Protein AF-A0A8T6RDM8-F1 (afdb_monomer)

pLDDT: mean 75.56, std 16.23, range [29.14, 95.81]

Sequence (469 aa):
MNHKFIIVLFGEKSKVLRDILILKASLVIYWKQNINSTEWEILAPNIELIAKYLEQGMEDQIYQGEYEDFKFSYLFQKELKLAFIFINDINDDNSLIDQLIKYAKQEFLRNYSADLIENVKNVKIFETFDPVTVMIHNYYRPKIVLAGYNEVGKTTIAHLISSDASNPVQEPSVKAEIYPLTIKNLEFDLWDFIGEEKLLFLWPKFLKDSDAVLIVTDSNPKIVEKSKFFIDLIIKDIPKAKFGIIANKQDLSDSVKLEELEKLFDLTNLYDMVAIDPKNREKMIWIIMDILKISGEFSPRVQLMLERANAMKNAEQAELEGNLERAISNFEIISDYSRKLGDHEISQNYLSRIADLKRKLENIKKETQAIPKTPRIMTEGKPKTAQPSPPVTVQDENLSEIDLLRKNIDKWKERMEAIEKELKHLEYKYMGKMINEKVYQEEKQNLTKERSDLENKLYDARFKMIKLI

Secondary structure (DSSP, 8-state):
--S-------------EEEEEEEETTEEEEEEE-TTPPPHHHHHHHHHHHHHHHHTT--SSEEEEEETTEEEEEEEETTTTEEEEEEEETTS-HHHHHHHHHHHHHHHHHHHTTTTTS--S-GGGGGGGHHHHHHHHHHH--EEEEE--TTSSHHHHHHHHS-TT-PPEEETTTTEEEEEEEETTEEEEEEEE---GGGGGGHHHHHTT-SEEEEEEESSHHHHHHHHHHHHHHHHH-TTSEEEEEEE-TTSTTPPPHHHHHHHHT-SSEEEE-TT-GGGHHHHHHHHHHHTT--SPPPHHHHHHHHHHHHHHHHHHHHHTT-HHHHHHHHHHHHHHHHHTT-HHHHHHHHHHHHHHHHHHHHHHHHHH------------PPPP-PPPPP----THHHHHHHHHHHHHHHHHHHHHHHHHHHHHHHHHHHHHHTSHHHHHHHHHHHHHHHHHHHHHHHHHHHHHHHH-

Mean predicted aligned error: 16.7 Å

Nearest PDB structures (foldseek):
  7rll-assembly1_A  TM=7.045E-01  e=5.613E-09  Candida albicans SC5314
  4v0l-assembly1_A  TM=8.119E-01  e=1.276E-06  Chlamydomonas reinhardtii
  8jca-assembly1_A  TM=7.494E-01  e=7.149E-07  Homo sapiens
  1zd9-assembly1_A  TM=7.097E-01  e=2.278E-06  Homo sapiens
  6gqw-assembly6_F  TM=6.852E-01  e=3.473E-06  Homo sapiens

Foldseek 3Di:
DPPDDPPDDPDFFFQDFQKKFKDQLLDTLDIDGDFPHDDVVQVVLLSNLLSVVLVVQDDQDWFWDDDDQKIWIWGADRPLSMIIITIGGPRHDPVLVRVLSVVLVVVCCVVCVVCSVDPNPDSVVCVVSVVSVQVSQQVRAAEEEEAFAPPLCSVLLLVLFADPPDDWDADPVQGWTWGWGDQPSHIHTYIYGDDHPVVVVCVLVVCRNHQEYEQRFALALVRLQVSVVVVVSCCPRPVNHFYAYEHEDPVDPNGDDPVCSCVVRVDDRYDYYHSNDSLCNLVSSVSVCVRRVPDDDRDPLNVLVVLLVVLVVQLVVCVVVVNLVSNLVSLQSNLVSCVVNVNNVSNVVSVVVSVVSVVVVVVVVVVVVPDDDDDDDDDDDDDDDDDDDDDDDDDPPVVVVVVVLVVVLVVLVVVLVVLVVVLSVLVSVQSSQSSPVVSNVVCVVVSVVVNVVSVVVNVVSVVVSVVSD

Solvent-accessible surface area (backbone atoms only — not comparable to full-atom values): 26225 Å² total; per-residue (Å²): 141,90,89,84,82,83,84,84,78,97,67,100,52,35,45,48,66,15,33,42,38,34,28,46,46,83,42,77,48,42,76,48,75,40,56,71,43,76,58,63,84,70,45,50,66,54,52,58,52,51,21,55,44,43,74,72,59,49,66,75,47,80,41,58,37,75,56,96,73,31,22,40,38,36,39,40,38,53,92,66,26,32,37,40,36,40,32,30,42,65,64,37,59,63,72,58,50,56,51,51,56,53,48,52,49,50,56,49,46,74,76,39,48,77,63,49,74,53,82,77,88,62,51,69,70,51,60,76,48,46,68,59,54,41,52,55,48,42,71,48,35,44,34,35,34,46,41,63,66,80,90,28,45,55,67,47,42,49,63,49,54,33,41,94,89,60,78,64,45,79,39,79,92,76,34,28,38,35,31,52,29,66,60,93,81,42,39,30,36,35,36,36,72,60,71,62,82,88,51,61,85,47,46,66,70,70,51,53,58,35,54,29,37,40,37,31,23,36,25,39,69,74,47,43,61,59,49,48,58,58,54,56,47,37,61,71,76,39,65,84,34,33,61,35,35,35,35,16,50,62,82,44,91,77,37,58,54,64,77,56,50,33,67,76,67,74,53,77,60,74,41,84,33,46,53,88,44,74,82,42,30,60,56,52,53,47,52,51,34,62,51,44,60,55,84,70,87,64,56,74,66,53,45,41,53,48,56,24,52,53,24,49,57,51,19,54,52,20,54,75,71,65,36,60,69,57,20,41,57,21,38,52,50,32,19,55,35,27,45,76,74,68,38,53,68,62,15,51,55,35,50,53,51,42,54,55,51,51,52,52,51,50,51,50,55,51,56,72,68,64,67,81,88,80,88,88,85,89,83,90,78,91,80,82,92,77,83,85,79,80,84,83,78,80,66,76,70,60,57,58,54,53,52,52,42,50,52,51,42,52,54,35,49,55,51,42,54,50,48,52,50,49,49,52,51,49,47,52,55,52,56,68,27,26,76,38,62,73,59,25,70,77,41,45,69,60,52,54,50,55,48,51,58,48,53,53,52,43,50,54,41,50,54,55,37,62,74,64,106

Structure (mmCIF, N/CA/C/O backbone):
data_AF-A0A8T6RDM8-F1
#
_entry.id   AF-A0A8T6RDM8-F1
#
loop_
_atom_site.group_PDB
_atom_site.id
_atom_site.type_symbol
_atom_site.label_atom_id
_atom_site.label_alt_id
_atom_site.label_comp_id
_atom_site.label_asym_id
_atom_site.label_entity_id
_atom_site.label_seq_id
_atom_site.pdbx_PDB_ins_code
_atom_site.Cartn_x
_atom_site.Cartn_y
_atom_site.Cartn_z
_atom_site.occupancy
_atom_site.B_iso_or_equiv
_atom_site.auth_seq_id
_atom_site.auth_comp_id
_atom_site.auth_asym_id
_atom_site.auth_atom_id
_atom_site.pdbx_PDB_model_num
ATOM 1 N N . MET A 1 1 ? 16.236 13.837 28.230 1.00 31.12 1 MET A N 1
ATOM 2 C CA . MET A 1 1 ? 16.421 12.371 28.191 1.00 31.12 1 MET A CA 1
ATOM 3 C C . MET A 1 1 ? 15.055 11.753 27.933 1.00 31.12 1 MET A C 1
ATOM 5 O O . MET A 1 1 ? 14.240 11.859 28.832 1.00 31.12 1 MET A O 1
ATOM 9 N N . ASN A 1 2 ? 14.776 11.291 26.703 1.00 29.28 2 ASN A N 1
ATOM 10 C CA . ASN A 1 2 ? 13.728 10.309 26.316 1.00 29.28 2 ASN A CA 1
ATOM 11 C C . ASN A 1 2 ? 13.492 10.293 24.784 1.00 29.28 2 ASN A C 1
ATOM 13 O O . ASN A 1 2 ? 12.366 10.342 24.314 1.00 29.28 2 ASN A O 1
ATOM 17 N N . HIS A 1 3 ? 14.568 10.210 23.992 1.00 29.22 3 HIS A N 1
ATOM 18 C CA . HIS A 1 3 ? 14.498 9.953 22.536 1.00 29.22 3 HIS A CA 1
ATOM 19 C C . HIS A 1 3 ? 15.440 8.813 22.106 1.00 29.22 3 HIS A C 1
ATOM 21 O O . HIS A 1 3 ? 15.895 8.754 20.972 1.00 29.22 3 HIS A O 1
ATOM 27 N N . LYS A 1 4 ? 15.794 7.920 23.037 1.00 29.42 4 LYS A N 1
ATOM 28 C CA . LYS A 1 4 ? 16.718 6.805 22.795 1.00 29.42 4 LYS A CA 1
ATOM 29 C C . LYS A 1 4 ? 16.284 5.570 23.570 1.00 29.42 4 LYS A C 1
ATOM 31 O O . LYS A 1 4 ? 16.987 5.154 24.471 1.00 29.42 4 LYS A O 1
ATOM 36 N N . PHE A 1 5 ? 15.126 5.017 23.249 1.00 29.75 5 PHE A N 1
ATOM 37 C CA . PHE A 1 5 ? 14.820 3.609 23.497 1.00 29.75 5 PHE A CA 1
ATOM 38 C C . PHE A 1 5 ? 13.821 3.180 22.421 1.00 29.75 5 PHE A C 1
ATOM 40 O O . PHE A 1 5 ? 12.959 3.970 22.049 1.00 29.75 5 PHE A O 1
ATOM 47 N N . ILE A 1 6 ? 13.967 1.945 21.938 1.00 33.69 6 ILE A N 1
ATOM 48 C CA . ILE A 1 6 ? 13.284 1.335 20.782 1.00 33.69 6 ILE A CA 1
ATOM 49 C C . ILE A 1 6 ? 14.000 1.593 19.440 1.00 33.69 6 ILE A C 1
ATOM 51 O O . ILE A 1 6 ? 13.421 1.934 18.419 1.00 33.69 6 ILE A O 1
ATOM 55 N N . ILE A 1 7 ? 15.312 1.359 19.440 1.00 35.72 7 ILE A N 1
ATOM 56 C CA . ILE A 1 7 ? 15.922 0.534 18.394 1.00 35.72 7 ILE A CA 1
ATOM 57 C C . ILE A 1 7 ? 16.278 -0.759 19.117 1.00 35.72 7 ILE A C 1
ATOM 59 O O . ILE A 1 7 ? 16.925 -0.685 20.159 1.00 35.72 7 ILE A O 1
ATOM 63 N N . VAL A 1 8 ? 15.802 -1.882 18.582 1.00 32.09 8 VAL A N 1
ATOM 64 C CA . VAL A 1 8 ? 16.029 -3.295 18.950 1.00 32.09 8 VAL A CA 1
ATOM 65 C C . VAL A 1 8 ? 14.668 -3.948 19.141 1.00 32.09 8 VAL A C 1
ATOM 67 O O . VAL A 1 8 ? 14.109 -3.911 20.226 1.00 32.09 8 VAL A O 1
ATOM 70 N N . LEU A 1 9 ? 14.139 -4.482 18.041 1.00 29.14 9 LEU A N 1
ATOM 71 C CA . LEU A 1 9 ? 13.573 -5.827 17.909 1.00 29.14 9 LEU A CA 1
ATOM 72 C C . LEU A 1 9 ? 13.342 -6.035 16.401 1.00 29.14 9 LEU A C 1
ATOM 74 O O . LEU A 1 9 ? 12.276 -5.747 15.864 1.00 29.14 9 LEU A O 1
ATOM 78 N N . PHE A 1 10 ? 14.390 -6.487 15.705 1.00 32.16 10 PHE A N 1
ATOM 79 C CA . PHE A 1 10 ? 14.242 -7.109 14.392 1.00 32.16 10 PHE A CA 1
ATOM 80 C C . PHE A 1 10 ? 13.581 -8.473 14.612 1.00 32.16 10 PHE A C 1
ATOM 82 O O .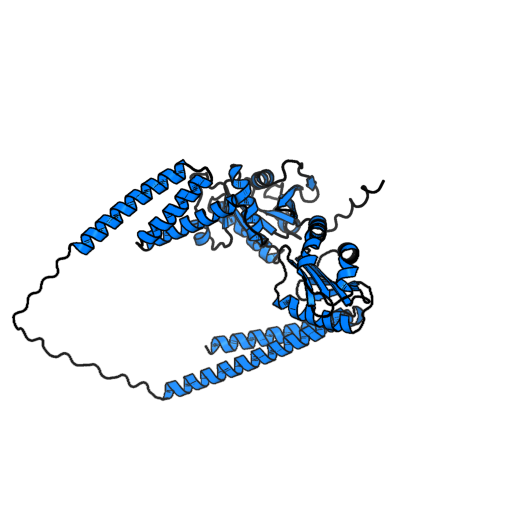 PHE A 1 10 ? 14.238 -9.453 14.957 1.00 32.16 10 PHE A O 1
ATOM 89 N N . GLY A 1 11 ? 12.256 -8.481 14.493 1.00 33.78 11 GLY A N 1
ATOM 90 C CA . GLY A 1 11 ? 11.408 -9.658 14.391 1.00 33.78 11 GLY A CA 1
ATOM 91 C C . GLY A 1 11 ? 10.557 -9.528 13.129 1.00 33.78 11 GLY A C 1
ATOM 92 O O . GLY A 1 11 ? 9.904 -8.511 12.923 1.00 33.78 11 GLY A O 1
ATOM 93 N N . GLU A 1 12 ? 10.641 -10.552 12.287 1.00 44.78 12 GLU A N 1
ATOM 94 C CA . GLU A 1 12 ? 10.078 -10.705 10.940 1.00 44.78 12 GLU A CA 1
ATOM 95 C C . GLU A 1 12 ? 8.539 -10.719 10.900 1.00 44.78 12 GLU A C 1
ATOM 97 O O . GLU A 1 12 ? 7.931 -11.796 10.945 1.00 44.78 12 GLU A O 1
ATOM 102 N N . LYS A 1 13 ? 7.897 -9.551 10.832 1.00 46.50 13 LYS A N 1
ATOM 103 C CA . LYS A 1 13 ? 6.449 -9.456 10.627 1.00 46.50 13 LYS A CA 1
ATOM 104 C C . LYS A 1 13 ? 6.106 -8.277 9.729 1.00 46.50 13 LYS A C 1
ATOM 106 O O . LYS A 1 13 ? 6.642 -7.186 9.934 1.00 46.50 13 LYS A O 1
ATOM 111 N N . SER A 1 14 ? 5.191 -8.517 8.787 1.00 50.22 14 SER A N 1
ATOM 112 C CA . SER A 1 14 ? 4.443 -7.485 8.066 1.00 50.22 14 SER A CA 1
ATOM 113 C C . SER A 1 14 ? 3.898 -6.448 9.050 1.00 50.22 14 SER A C 1
ATOM 115 O O . SER A 1 14 ? 3.662 -6.745 10.226 1.00 50.22 14 SER A O 1
ATOM 117 N N . LYS A 1 15 ? 3.829 -5.202 8.598 1.00 66.81 15 LYS A N 1
ATOM 118 C CA . LYS A 1 15 ? 3.535 -4.027 9.419 1.00 66.81 15 LYS A CA 1
ATOM 119 C C . LYS A 1 15 ? 2.612 -3.129 8.615 1.00 66.81 15 LYS A C 1
ATOM 121 O O . LYS A 1 15 ? 3.020 -2.074 8.140 1.00 66.81 15 LYS A O 1
ATOM 126 N N . VAL A 1 16 ? 1.377 -3.577 8.419 1.00 69.94 16 VAL A N 1
ATOM 127 C CA . VAL A 1 16 ? 0.440 -2.904 7.514 1.00 69.94 16 VAL A CA 1
ATOM 128 C C . VAL A 1 16 ? -0.768 -2.464 8.294 1.00 69.94 16 VAL A C 1
ATOM 130 O O . VAL A 1 16 ? -1.657 -3.252 8.591 1.00 69.94 16 VAL A O 1
ATOM 133 N N . LEU A 1 17 ? -0.835 -1.172 8.587 1.00 80.19 17 LEU A N 1
ATOM 134 C CA . LEU A 1 17 ? -2.077 -0.568 9.033 1.00 80.19 17 LEU A CA 1
ATOM 135 C C . LEU A 1 17 ? -2.920 -0.214 7.804 1.00 80.19 17 LEU A C 1
ATOM 137 O O . LEU A 1 17 ? -2.660 0.801 7.159 1.00 80.19 17 LEU A O 1
ATOM 141 N N . ARG A 1 18 ? -3.934 -1.029 7.507 1.00 80.69 18 ARG A N 1
ATOM 142 C CA . ARG A 1 18 ? -4.817 -0.874 6.339 1.00 80.69 18 ARG A CA 1
ATOM 143 C C . ARG A 1 18 ? -5.878 0.187 6.552 1.00 80.69 18 ARG A C 1
ATOM 145 O O . ARG A 1 18 ? -6.090 1.030 5.686 1.00 80.69 18 ARG A O 1
ATOM 152 N N . ASP A 1 19 ? -6.510 0.178 7.721 1.00 86.31 19 ASP A N 1
ATOM 153 C CA . ASP A 1 19 ? -7.577 1.118 8.046 1.00 86.31 19 ASP A CA 1
ATOM 154 C C . ASP A 1 19 ? -7.564 1.496 9.527 1.00 86.31 19 ASP A C 1
ATOM 156 O O . ASP A 1 19 ? -7.306 0.667 10.404 1.00 86.31 19 ASP A O 1
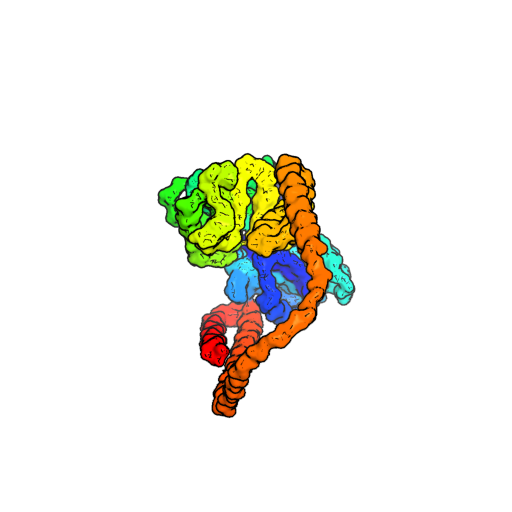ATOM 160 N N . ILE A 1 20 ? -7.908 2.756 9.796 1.00 90.81 20 ILE A N 1
ATOM 161 C CA . ILE A 1 20 ? -8.314 3.226 11.123 1.00 90.81 20 ILE A CA 1
ATOM 162 C C . ILE A 1 20 ? -9.759 3.697 11.024 1.00 90.81 20 ILE A C 1
ATOM 164 O O . ILE A 1 20 ? -10.060 4.612 10.254 1.00 90.81 20 ILE A O 1
ATOM 168 N N . LEU A 1 21 ? -10.640 3.130 11.845 1.00 90.94 21 LEU A N 1
ATOM 169 C CA . LEU A 1 21 ? -12.018 3.586 11.986 1.00 90.94 21 LEU A CA 1
ATOM 170 C C . LEU A 1 21 ? -12.305 4.010 13.421 1.00 90.94 21 LEU A C 1
ATOM 172 O O . LEU A 1 21 ? -11.797 3.427 14.381 1.00 90.94 21 LEU A O 1
ATOM 176 N N . ILE A 1 22 ? -13.162 5.016 13.565 1.00 91.81 22 ILE A N 1
ATOM 177 C CA . ILE A 1 22 ? -13.723 5.411 14.854 1.00 91.81 22 ILE A CA 1
ATOM 178 C C . ILE A 1 22 ? -15.236 5.433 14.713 1.00 91.81 22 ILE A C 1
ATOM 180 O O . ILE A 1 22 ? -15.793 6.140 13.868 1.00 91.81 22 ILE A O 1
ATOM 184 N N . LEU A 1 23 ? -15.897 4.643 15.551 1.00 87.62 23 LEU A N 1
ATOM 185 C CA . LEU A 1 23 ? -17.347 4.562 15.629 1.00 87.62 23 LEU A CA 1
ATOM 186 C C . LEU A 1 23 ? -17.825 5.293 16.874 1.00 87.62 23 LEU A C 1
ATOM 188 O O . LEU A 1 23 ? -17.208 5.186 17.932 1.00 87.62 23 LEU A O 1
ATOM 192 N N . LYS A 1 24 ? -18.975 5.956 16.761 1.00 85.81 24 LYS A N 1
ATOM 193 C CA . LYS A 1 24 ? -19.790 6.399 17.889 1.00 85.81 24 LYS A CA 1
ATOM 194 C C . LYS A 1 24 ? -21.150 5.718 17.805 1.00 85.81 24 LYS A C 1
ATOM 196 O O . LYS A 1 24 ? -21.930 6.007 16.899 1.00 85.81 24 LYS A O 1
ATOM 201 N N . ALA A 1 25 ? -21.438 4.834 18.758 1.00 79.38 25 ALA A N 1
ATOM 202 C CA . ALA A 1 25 ? -22.551 3.890 18.666 1.00 79.38 25 ALA A CA 1
ATOM 203 C C . ALA A 1 25 ? -22.508 3.118 17.328 1.00 79.38 25 ALA A C 1
ATOM 205 O O . ALA A 1 25 ? -21.578 2.349 17.112 1.00 79.38 25 ALA A O 1
ATOM 206 N N . SER A 1 26 ? -23.463 3.343 16.423 1.00 71.69 26 SER A N 1
ATOM 207 C CA . SER A 1 26 ? -23.520 2.722 15.091 1.00 71.69 26 SER A CA 1
ATOM 208 C C . SER A 1 26 ? -22.990 3.597 13.952 1.00 71.69 26 SER A C 1
ATOM 210 O O . SER A 1 26 ? -22.945 3.151 12.808 1.00 71.69 26 SER A O 1
ATOM 212 N N . LEU A 1 27 ? -22.588 4.838 14.237 1.00 76.88 27 LEU A N 1
ATOM 213 C CA . LEU A 1 27 ? -22.116 5.780 13.228 1.00 76.88 27 LEU A CA 1
ATOM 214 C C . LEU A 1 27 ? -20.593 5.718 13.103 1.00 76.88 27 LEU A C 1
ATOM 216 O O . LEU A 1 27 ? -19.887 5.955 14.083 1.00 76.88 27 LEU A O 1
ATOM 220 N N . VAL A 1 28 ? -20.082 5.490 11.892 1.00 82.31 28 VAL A N 1
ATOM 221 C CA . VAL A 1 28 ? -18.668 5.733 11.573 1.00 82.31 28 VAL A CA 1
ATOM 222 C C . VAL A 1 28 ? -18.456 7.244 11.517 1.00 82.31 28 VAL A C 1
ATOM 224 O O . VAL A 1 28 ? -18.981 7.919 10.633 1.00 82.31 28 VAL A O 1
ATOM 227 N N . ILE A 1 29 ? -17.728 7.784 12.492 1.00 83.31 29 ILE A N 1
ATOM 228 C CA . ILE A 1 29 ? -17.459 9.226 12.596 1.00 83.31 29 ILE A CA 1
ATOM 229 C C . ILE A 1 29 ? -16.109 9.609 11.993 1.00 83.31 29 ILE A C 1
ATOM 231 O O . ILE A 1 29 ? -15.894 10.773 11.674 1.00 83.31 29 ILE A O 1
ATOM 235 N N . TYR A 1 30 ? -15.215 8.638 11.818 1.00 86.50 30 TYR A N 1
ATOM 236 C CA . TYR A 1 30 ? -13.924 8.819 11.172 1.00 86.50 30 TYR A CA 1
ATOM 237 C C . TYR A 1 30 ? -13.492 7.514 10.501 1.00 86.50 30 TYR A C 1
ATOM 239 O O . TYR A 1 30 ? -13.629 6.443 11.097 1.00 86.50 30 TYR A O 1
ATOM 247 N N . TRP A 1 31 ? -12.955 7.608 9.285 1.00 85.25 31 TRP A N 1
ATOM 248 C CA . TRP A 1 31 ? -12.359 6.482 8.571 1.00 85.25 31 TRP A CA 1
ATOM 249 C C . TRP A 1 31 ? -11.166 6.964 7.751 1.00 85.25 31 TRP A C 1
ATOM 251 O O . TRP A 1 31 ? -11.316 7.759 6.823 1.00 85.25 31 TRP A O 1
ATOM 261 N N . LYS A 1 32 ? -9.981 6.466 8.103 1.00 85.62 32 LYS A N 1
ATOM 262 C CA . LYS A 1 32 ? -8.768 6.623 7.311 1.00 85.62 32 LYS A CA 1
ATOM 263 C C . LYS A 1 32 ? -8.463 5.324 6.586 1.00 85.62 32 LYS A C 1
ATOM 265 O O . LYS A 1 32 ? -8.114 4.336 7.230 1.00 85.62 32 LYS A O 1
ATOM 270 N N . GLN A 1 33 ? -8.574 5.368 5.265 1.00 77.75 33 GLN A N 1
ATOM 271 C CA . GLN A 1 33 ? -8.107 4.320 4.366 1.00 77.75 33 GLN A CA 1
ATOM 272 C C . GLN A 1 33 ? -6.620 4.538 4.077 1.00 77.75 33 GLN A C 1
ATOM 274 O O . GLN A 1 33 ? -6.228 5.615 3.618 1.00 77.75 33 GLN A O 1
ATOM 279 N N . ASN A 1 34 ? -5.796 3.534 4.362 1.00 74.75 34 ASN A N 1
ATOM 280 C CA . ASN A 1 34 ? -4.373 3.526 4.033 1.00 74.75 34 ASN A CA 1
ATOM 281 C C . ASN A 1 34 ? -4.107 2.559 2.867 1.00 74.75 34 ASN A C 1
ATOM 283 O O . ASN A 1 34 ? -4.998 2.203 2.093 1.00 74.75 34 ASN A O 1
ATOM 287 N N . ILE A 1 35 ? -2.848 2.159 2.710 1.00 66.69 35 ILE A N 1
ATOM 288 C CA . ILE A 1 35 ? -2.404 1.229 1.674 1.00 66.69 35 ILE A CA 1
ATOM 289 C C . ILE A 1 35 ? -3.135 -0.098 1.810 1.00 66.69 35 ILE A C 1
ATOM 291 O O . ILE A 1 35 ? -3.232 -0.657 2.901 1.00 66.69 35 ILE A O 1
ATOM 295 N N . ASN A 1 36 ? -3.614 -0.610 0.675 1.00 67.44 36 ASN A N 1
ATOM 296 C CA . ASN A 1 36 ? -4.390 -1.843 0.617 1.00 67.44 36 ASN A CA 1
ATOM 297 C C . ASN A 1 36 ? -5.596 -1.839 1.583 1.00 67.44 36 ASN A C 1
ATOM 299 O O . ASN A 1 36 ? -5.861 -2.856 2.232 1.00 67.44 36 ASN A O 1
ATOM 303 N N . SER A 1 37 ? -6.290 -0.697 1.681 1.00 68.19 37 SER A N 1
ATOM 304 C CA . SER A 1 37 ? -7.532 -0.547 2.448 1.00 68.19 37 SER A CA 1
ATOM 305 C C . SER A 1 37 ? -8.517 -1.678 2.157 1.00 68.19 37 SER A C 1
ATOM 307 O O . SER A 1 37 ? -8.591 -2.215 1.048 1.00 68.19 37 SER A O 1
ATOM 309 N N . THR A 1 38 ? -9.241 -2.051 3.199 1.00 68.75 38 THR A N 1
ATOM 310 C CA . THR A 1 38 ? -10.180 -3.163 3.208 1.00 68.75 38 THR A CA 1
ATOM 311 C C . THR A 1 38 ? -11.461 -2.779 2.465 1.00 68.75 38 THR A C 1
ATOM 313 O O . THR A 1 38 ? -12.002 -1.688 2.657 1.00 68.75 38 THR A O 1
ATOM 316 N N . GLU A 1 39 ? -11.972 -3.683 1.629 1.00 69.06 39 GLU A N 1
ATOM 317 C CA . GLU A 1 39 ? -13.230 -3.473 0.905 1.00 69.06 39 GLU A CA 1
ATOM 318 C C . GLU A 1 39 ? -14.421 -3.347 1.869 1.00 69.06 39 GLU A C 1
ATOM 320 O O . GLU A 1 39 ? -14.465 -3.977 2.932 1.00 69.06 39 GLU A O 1
ATOM 325 N N . TRP A 1 40 ? -15.407 -2.523 1.506 1.00 63.28 40 TRP A N 1
ATOM 326 C CA . TRP A 1 40 ? -16.538 -2.214 2.386 1.00 63.28 40 TRP A CA 1
ATOM 327 C C . TRP A 1 40 ? -17.369 -3.454 2.727 1.00 63.28 40 TRP A C 1
ATOM 329 O O . TRP A 1 40 ? -17.893 -3.571 3.830 1.00 63.28 40 TRP A O 1
ATOM 339 N N . GLU A 1 41 ? -17.452 -4.404 1.806 1.00 62.22 41 GLU A N 1
ATOM 340 C CA . GLU A 1 41 ? -18.140 -5.683 1.943 1.00 62.22 41 GLU A CA 1
ATOM 341 C C . GLU A 1 41 ? -17.584 -6.508 3.113 1.00 62.22 41 GLU A C 1
ATOM 343 O O . GLU A 1 41 ? -18.345 -7.160 3.826 1.00 62.22 41 GLU A O 1
ATOM 348 N N . ILE A 1 42 ? -16.274 -6.415 3.356 1.00 66.31 42 ILE A N 1
ATOM 349 C CA . ILE A 1 42 ? -15.584 -7.057 4.481 1.00 66.31 42 ILE A CA 1
ATOM 350 C C . ILE A 1 42 ? -15.794 -6.237 5.764 1.00 66.31 42 ILE A C 1
ATOM 352 O O . ILE A 1 42 ? -15.981 -6.790 6.851 1.00 66.31 42 ILE A O 1
ATOM 356 N N . LEU A 1 43 ? -15.801 -4.906 5.657 1.00 67.56 43 LEU A N 1
ATOM 357 C CA . LEU A 1 43 ? -15.927 -3.992 6.797 1.00 67.56 43 LEU A CA 1
ATOM 358 C C . LEU A 1 43 ? -17.335 -3.935 7.396 1.00 67.56 43 LEU A C 1
ATOM 360 O O . LEU A 1 43 ? -17.482 -3.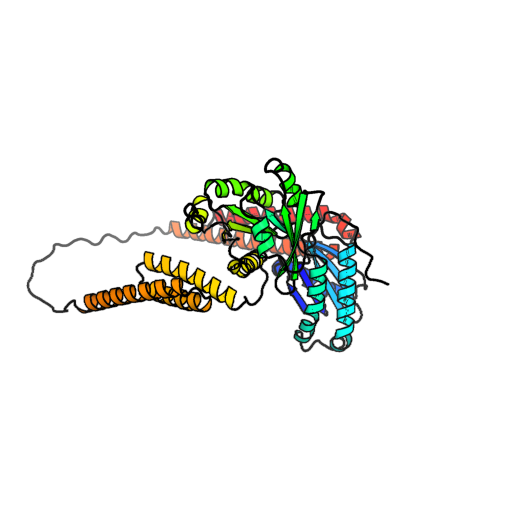923 8.619 1.00 67.56 43 LEU A O 1
ATOM 364 N N . ALA A 1 44 ? -18.372 -3.881 6.564 1.00 63.81 44 ALA A N 1
ATOM 365 C CA . ALA A 1 44 ? -19.735 -3.592 6.998 1.00 63.81 44 ALA A CA 1
ATOM 366 C C . ALA A 1 44 ? -20.269 -4.594 8.042 1.00 63.81 44 ALA A C 1
ATOM 368 O O . ALA A 1 44 ? -20.755 -4.141 9.084 1.00 63.81 44 ALA A O 1
ATOM 369 N N . PRO A 1 45 ? -20.119 -5.926 7.869 1.00 63.78 45 PRO A N 1
ATOM 370 C CA . PRO A 1 45 ? -20.575 -6.892 8.871 1.00 63.78 45 PRO A CA 1
ATOM 371 C C . PRO A 1 45 ? -19.839 -6.748 10.214 1.00 63.78 45 PRO A C 1
ATOM 373 O O . PRO A 1 45 ? -20.444 -6.886 11.280 1.00 63.78 45 PRO A O 1
ATOM 376 N N . ASN A 1 46 ? -18.538 -6.431 10.168 1.00 69.94 46 ASN A N 1
ATOM 377 C CA . ASN A 1 46 ? -17.702 -6.197 11.346 1.00 69.94 46 ASN A CA 1
ATOM 378 C C . ASN A 1 46 ? -18.172 -4.950 12.117 1.00 69.94 46 ASN A C 1
ATOM 380 O O . ASN A 1 46 ? -18.384 -5.008 13.328 1.00 69.94 46 ASN A O 1
ATOM 384 N N . ILE A 1 47 ? -18.387 -3.837 11.411 1.00 70.88 47 ILE A N 1
ATOM 385 C CA . ILE A 1 47 ? -18.852 -2.555 11.966 1.00 70.88 47 ILE A CA 1
ATOM 386 C C . ILE A 1 47 ? -20.223 -2.705 12.637 1.00 70.88 47 ILE A C 1
ATOM 388 O O . ILE A 1 47 ? -20.395 -2.267 13.777 1.00 70.88 47 ILE A O 1
ATOM 392 N N . GLU A 1 48 ? -21.186 -3.349 11.969 1.00 67.75 48 GLU A N 1
ATOM 393 C CA . GLU A 1 48 ? -22.532 -3.586 12.513 1.00 67.75 48 GLU A CA 1
ATOM 394 C C . GLU A 1 48 ? -22.488 -4.366 13.830 1.00 67.75 48 GLU A C 1
ATOM 396 O O . GLU A 1 48 ? -23.184 -4.039 14.797 1.00 67.75 48 GLU A O 1
ATOM 401 N N . LEU A 1 49 ? -21.646 -5.397 13.889 1.00 70.94 49 LEU A N 1
ATOM 402 C CA . LEU A 1 49 ? -21.499 -6.192 15.093 1.00 70.94 49 LEU A CA 1
ATOM 403 C C . LEU A 1 49 ? -20.872 -5.381 16.234 1.00 70.94 49 LEU A C 1
ATOM 405 O O . LEU A 1 49 ? -21.365 -5.422 17.361 1.00 70.94 49 LEU A O 1
ATOM 409 N N . ILE A 1 50 ? -19.804 -4.635 15.956 1.00 73.44 50 ILE A N 1
ATOM 410 C CA . ILE A 1 50 ? -19.110 -3.806 16.953 1.00 73.44 50 ILE A CA 1
ATOM 411 C C . ILE A 1 50 ? -20.054 -2.750 17.523 1.00 73.44 50 ILE A C 1
ATOM 413 O O . ILE A 1 50 ? -20.072 -2.540 18.737 1.00 73.44 50 ILE A O 1
ATOM 417 N N . ALA A 1 51 ? -20.892 -2.143 16.680 1.00 73.06 51 ALA A N 1
ATOM 418 C CA . ALA A 1 51 ? -21.938 -1.224 17.111 1.00 73.06 51 ALA A CA 1
ATOM 419 C C . ALA A 1 51 ? -22.903 -1.877 18.118 1.00 73.06 51 ALA A C 1
ATOM 421 O O . ALA A 1 51 ? -23.222 -1.288 19.151 1.00 73.06 51 ALA A O 1
ATOM 422 N N . LYS A 1 52 ? -23.304 -3.132 17.882 1.00 76.38 52 LYS A N 1
ATOM 423 C CA . LYS A 1 52 ? -24.152 -3.889 18.815 1.00 76.38 52 LYS A CA 1
ATOM 424 C C . LYS A 1 52 ? -23.458 -4.168 20.154 1.00 76.38 52 LYS A C 1
ATOM 426 O O . LYS A 1 52 ? -24.115 -4.160 21.195 1.00 76.38 52 LYS A O 1
ATOM 431 N N . TYR A 1 53 ? -22.151 -4.427 20.159 1.00 77.06 53 TYR A N 1
ATOM 432 C CA . TYR A 1 53 ? -21.391 -4.603 21.403 1.00 77.06 53 TYR A CA 1
ATOM 433 C C . TYR A 1 53 ? -21.183 -3.282 22.148 1.00 77.06 53 TYR A C 1
ATOM 435 O O . TYR A 1 53 ? -21.318 -3.243 23.369 1.00 77.06 53 TYR A O 1
ATOM 443 N N . LEU A 1 54 ? -20.952 -2.179 21.434 1.00 77.88 54 LEU A N 1
ATOM 444 C CA . LEU A 1 54 ? -20.913 -0.836 22.016 1.00 77.88 54 LEU A CA 1
ATOM 445 C C . LEU A 1 54 ? -22.176 -0.515 22.821 1.00 77.88 54 LEU A C 1
ATOM 447 O O . LEU A 1 54 ? -22.089 0.035 23.921 1.00 77.88 54 LEU A O 1
ATOM 451 N N . GLU A 1 55 ? -23.347 -0.894 22.307 1.00 75.69 55 GLU A N 1
ATOM 452 C CA . GLU A 1 55 ? -24.626 -0.721 23.005 1.00 75.69 55 GLU A CA 1
ATOM 453 C C . GLU A 1 55 ? -24.730 -1.540 24.300 1.00 75.69 55 GLU A C 1
ATOM 455 O O . GLU A 1 55 ? -25.407 -1.116 25.236 1.00 75.69 55 GLU A O 1
ATOM 460 N N . GLN A 1 56 ? -24.023 -2.669 24.389 1.00 78.56 56 GLN A N 1
ATOM 461 C CA . GLN A 1 56 ? -24.003 -3.546 25.566 1.00 78.56 56 GLN A CA 1
ATOM 462 C C . GLN A 1 56 ? -23.038 -3.068 26.666 1.00 78.56 56 GLN A C 1
ATOM 464 O O . GLN A 1 56 ? -23.012 -3.647 27.751 1.00 78.56 56 GLN A O 1
ATOM 469 N N . GLY A 1 57 ? -22.278 -1.989 26.437 1.00 74.56 57 GLY A N 1
ATOM 470 C CA . GLY A 1 57 ? -21.456 -1.352 27.470 1.00 74.56 57 GLY A CA 1
ATOM 471 C C . GLY A 1 57 ? -20.151 -2.086 27.785 1.00 74.56 57 GLY A C 1
ATOM 472 O O . GLY A 1 57 ? -19.784 -2.184 28.964 1.00 74.56 57 GLY A O 1
ATOM 473 N N . MET A 1 58 ? -19.481 -2.570 26.733 1.00 77.75 58 MET A N 1
ATOM 474 C CA . MET A 1 58 ? -18.174 -3.241 26.765 1.00 77.75 58 MET A CA 1
ATOM 475 C C . MET A 1 58 ? -17.129 -2.492 27.596 1.00 77.75 58 MET A C 1
ATOM 477 O O . MET A 1 58 ? -17.128 -1.261 27.674 1.00 77.75 58 MET A O 1
ATOM 481 N N . GLU A 1 59 ? -16.228 -3.258 28.209 1.00 81.94 59 GLU A N 1
ATOM 482 C CA . GLU A 1 59 ? -15.123 -2.715 28.997 1.00 81.94 59 GLU A CA 1
ATOM 483 C C . GLU A 1 59 ? -14.085 -2.009 28.123 1.00 81.94 59 GLU A C 1
ATOM 485 O O . GLU A 1 59 ? -13.876 -2.369 26.962 1.00 81.94 59 GLU A O 1
ATOM 490 N N . ASP A 1 60 ? -13.416 -1.022 28.719 1.00 87.25 60 ASP A N 1
ATOM 491 C CA . ASP A 1 60 ? -12.322 -0.256 28.124 1.00 87.25 60 ASP A CA 1
ATOM 492 C C . ASP A 1 60 ? -11.031 -1.090 28.076 1.00 87.25 60 ASP A C 1
ATOM 494 O O . ASP A 1 60 ? -10.073 -0.876 28.819 1.00 87.25 60 ASP A O 1
ATOM 498 N N . GLN A 1 61 ? -11.051 -2.108 27.222 1.00 85.69 61 GLN A N 1
ATOM 499 C CA . GLN A 1 61 ? -9.921 -2.977 26.939 1.00 85.69 61 GLN A CA 1
ATOM 500 C C . GLN A 1 61 ? -9.819 -3.248 25.441 1.00 85.69 61 GLN A C 1
ATOM 502 O O . GLN A 1 61 ? -10.725 -2.919 24.666 1.00 85.69 61 GLN A O 1
ATOM 507 N N . ILE A 1 62 ? -8.682 -3.817 25.044 1.00 88.19 62 ILE A N 1
ATOM 508 C CA . ILE A 1 62 ? -8.434 -4.191 23.658 1.00 88.19 62 ILE A CA 1
ATOM 509 C C . ILE A 1 62 ? -8.977 -5.595 23.424 1.00 88.19 62 ILE A C 1
ATOM 511 O O . ILE A 1 62 ? -8.692 -6.508 24.192 1.00 88.19 62 ILE A O 1
ATOM 515 N N . TYR A 1 63 ? -9.729 -5.750 22.343 1.00 86.38 63 TYR A N 1
ATOM 516 C CA . TYR A 1 63 ? -10.208 -7.028 21.836 1.00 86.38 63 TYR A CA 1
ATOM 517 C C . TYR A 1 63 ? -9.629 -7.233 20.445 1.00 86.38 63 TYR A C 1
ATOM 519 O O . TYR A 1 63 ? -9.486 -6.269 19.693 1.00 86.38 63 TYR A O 1
ATOM 527 N N . GLN A 1 64 ? -9.310 -8.472 20.092 1.00 85.50 64 GLN A N 1
ATOM 528 C CA . GLN A 1 64 ? -8.728 -8.792 18.795 1.00 85.50 64 GLN A CA 1
ATOM 529 C C . GLN A 1 64 ? -9.472 -9.955 18.150 1.00 85.50 64 GLN A C 1
ATOM 531 O O . GLN A 1 64 ? -9.907 -10.886 18.826 1.00 85.50 64 GLN A O 1
ATOM 536 N N . GLY A 1 65 ? -9.612 -9.890 16.832 1.00 76.94 65 GLY A N 1
ATOM 537 C CA . GLY A 1 65 ? -10.224 -10.927 16.020 1.00 76.94 65 GLY A CA 1
ATOM 538 C C . GLY A 1 65 ? -9.533 -11.041 14.668 1.00 76.94 65 GLY A C 1
ATOM 539 O O . GLY A 1 65 ? -8.949 -10.084 14.173 1.00 76.94 65 GLY A O 1
ATOM 540 N N . GLU A 1 66 ? -9.599 -12.218 14.063 1.00 80.31 66 GLU A N 1
ATOM 541 C CA . GLU A 1 66 ? -9.121 -12.478 12.708 1.00 80.31 66 GLU A CA 1
ATOM 542 C C . GLU A 1 66 ? -10.310 -12.792 11.803 1.00 80.31 66 GLU A C 1
ATOM 544 O O . GLU A 1 66 ? -11.048 -13.747 12.057 1.00 80.31 66 GLU A O 1
ATOM 549 N N . TYR A 1 67 ? -10.495 -12.013 10.743 1.00 69.25 67 TYR A N 1
ATOM 550 C CA . TYR A 1 67 ? -11.507 -12.282 9.731 1.00 69.25 67 TYR A CA 1
ATOM 551 C C . TYR A 1 67 ? -10.840 -12.359 8.366 1.00 69.25 67 TYR A C 1
ATOM 553 O O . TYR A 1 67 ? -10.168 -11.417 7.946 1.00 69.25 67 TYR A O 1
ATOM 561 N N . GLU A 1 68 ? -11.028 -13.498 7.698 1.00 72.12 68 GLU A N 1
ATOM 562 C CA . GLU A 1 68 ? -10.293 -13.860 6.486 1.00 72.12 68 GLU A CA 1
ATOM 563 C C . GLU A 1 68 ? -8.785 -13.730 6.702 1.00 72.12 68 GLU A C 1
ATOM 565 O O . GLU A 1 68 ? -8.185 -14.499 7.450 1.00 72.12 68 GLU A O 1
ATOM 570 N N . ASP A 1 69 ? -8.196 -12.731 6.064 1.00 70.38 69 ASP A N 1
ATOM 571 C CA . ASP A 1 69 ? -6.773 -12.479 6.007 1.00 70.38 69 ASP A CA 1
ATOM 572 C C . ASP A 1 69 ? -6.339 -11.274 6.849 1.00 70.38 69 ASP A C 1
ATOM 574 O O . ASP A 1 69 ? -5.154 -10.914 6.840 1.00 70.38 69 ASP A O 1
ATOM 578 N N . PHE A 1 70 ? -7.288 -10.690 7.583 1.00 77.75 70 PHE A N 1
ATOM 579 C CA . PHE A 1 70 ? -7.142 -9.453 8.334 1.00 77.75 70 PHE A CA 1
ATOM 580 C C . PHE A 1 70 ? -7.242 -9.690 9.834 1.00 77.75 70 PHE A C 1
ATOM 582 O O . PHE A 1 70 ? -8.039 -10.495 10.321 1.00 77.75 70 PHE A O 1
ATOM 589 N N . LYS A 1 71 ? -6.461 -8.912 10.573 1.00 84.69 71 LYS A N 1
ATOM 590 C CA . LYS A 1 71 ? -6.560 -8.765 12.017 1.00 84.69 71 LYS A CA 1
ATOM 591 C C . LYS A 1 71 ? -7.289 -7.474 12.332 1.00 84.69 71 LYS A C 1
ATOM 593 O O . LYS A 1 71 ? -6.872 -6.399 11.915 1.00 84.69 71 LYS A O 1
ATOM 598 N N . PHE A 1 72 ? -8.346 -7.592 13.109 1.00 86.88 72 PHE A N 1
ATOM 599 C CA . PHE A 1 72 ? -9.085 -6.472 13.644 1.00 86.88 72 PHE A CA 1
ATOM 600 C C . PHE A 1 72 ? -8.753 -6.305 15.121 1.00 86.88 72 PHE A C 1
ATOM 602 O O . PHE A 1 72 ? -8.873 -7.251 15.900 1.00 86.88 72 PHE A O 1
ATOM 609 N N . SER A 1 73 ? -8.389 -5.087 15.504 1.00 90.00 73 SER A N 1
ATOM 610 C CA . SER A 1 73 ? -8.132 -4.702 16.888 1.00 90.00 73 SER A CA 1
ATOM 611 C C . SER A 1 73 ? -9.093 -3.598 17.293 1.00 90.00 73 SER A C 1
ATOM 613 O O . SER A 1 73 ? -9.187 -2.567 16.629 1.00 90.00 73 SER A O 1
ATOM 615 N N . TYR A 1 74 ? -9.803 -3.811 18.394 1.00 89.88 74 TYR A N 1
ATOM 616 C CA . TYR A 1 74 ? -10.869 -2.942 18.870 1.00 89.88 74 TYR A CA 1
ATOM 617 C C . TYR A 1 74 ? -10.529 -2.411 20.253 1.00 89.88 74 TYR A C 1
ATOM 619 O O . TYR A 1 74 ? -10.242 -3.195 21.152 1.00 89.88 74 TYR A O 1
ATOM 627 N N . LEU A 1 75 ? -10.622 -1.100 20.453 1.00 92.94 75 LEU A N 1
ATOM 628 C CA . LEU A 1 75 ? -10.523 -0.478 21.771 1.00 92.94 75 LEU A CA 1
ATOM 629 C C . LEU A 1 75 ? -11.774 0.351 22.035 1.00 92.94 75 LEU A C 1
ATOM 631 O O . LEU A 1 75 ? -12.040 1.342 21.352 1.00 92.94 75 LEU A O 1
ATOM 635 N N . PHE A 1 76 ? -12.539 -0.054 23.041 1.00 90.88 76 PHE A N 1
ATOM 636 C CA . PHE A 1 76 ? -13.783 0.614 23.399 1.00 90.88 76 PHE A CA 1
ATOM 637 C C . PHE A 1 76 ? -13.539 1.780 24.362 1.00 90.88 76 PHE A C 1
ATOM 639 O O . PHE A 1 76 ? -12.575 1.814 25.123 1.00 90.88 76 PHE A O 1
ATOM 646 N N . GLN A 1 77 ? -14.425 2.767 24.341 1.00 90.81 77 GLN A N 1
ATOM 647 C CA . GLN A 1 77 ? -14.543 3.778 25.380 1.00 90.81 77 GLN A CA 1
ATOM 648 C C . GLN A 1 77 ? -16.015 3.894 25.755 1.00 90.81 77 GLN A C 1
ATOM 650 O O . GLN A 1 77 ? -16.863 4.298 24.954 1.00 90.81 77 GLN A O 1
ATOM 655 N N . LYS A 1 78 ? -16.317 3.451 26.972 1.00 86.31 78 LYS A N 1
ATOM 656 C CA . LYS A 1 78 ? -17.678 3.152 27.403 1.00 86.31 78 LYS A CA 1
ATOM 657 C C . LYS A 1 78 ? -18.525 4.409 27.570 1.00 86.31 78 LYS A C 1
ATOM 659 O O . LYS A 1 78 ? -19.671 4.431 27.130 1.00 86.31 78 LYS A O 1
ATOM 664 N N . GLU A 1 79 ? -17.969 5.456 28.172 1.00 87.19 79 GLU A N 1
ATOM 665 C CA . GLU A 1 79 ? -18.728 6.642 28.581 1.00 87.19 79 GLU A CA 1
ATOM 666 C C . GLU A 1 79 ? -19.277 7.430 27.379 1.00 87.19 79 GLU A C 1
ATOM 668 O O . GLU A 1 79 ? -20.402 7.921 27.430 1.00 87.19 79 GLU A O 1
ATOM 673 N N . LEU A 1 80 ? -18.524 7.512 26.278 1.00 88.88 80 LEU A N 1
ATOM 674 C CA . LEU A 1 80 ? -18.921 8.208 25.047 1.00 88.88 80 LEU A CA 1
ATOM 675 C C . LEU A 1 80 ? -19.443 7.253 23.963 1.00 88.88 80 LEU A C 1
ATOM 677 O O . LEU A 1 80 ? -19.817 7.718 22.877 1.00 88.88 80 LEU A O 1
ATOM 681 N N . LYS A 1 81 ? -19.501 5.945 24.263 1.00 88.62 81 LYS A N 1
ATOM 682 C CA . LYS A 1 81 ? -19.873 4.855 23.347 1.00 88.62 81 LYS A CA 1
ATOM 683 C C . LYS A 1 81 ? -19.037 4.862 22.067 1.00 88.62 81 LYS A C 1
ATOM 685 O O . LYS A 1 81 ? -19.590 4.865 20.966 1.00 88.62 81 LYS A O 1
ATOM 690 N N . LEU A 1 82 ? -17.715 4.892 22.218 1.00 91.94 82 LEU A N 1
ATOM 691 C CA . LEU A 1 82 ? -16.781 4.900 21.093 1.00 91.94 82 LEU A CA 1
ATOM 692 C C . LEU A 1 82 ? -16.095 3.552 20.917 1.00 91.94 82 LEU A C 1
ATOM 694 O O . LEU A 1 82 ? -15.734 2.915 21.906 1.00 91.94 82 LEU A O 1
ATOM 698 N N . ALA A 1 83 ? -15.854 3.157 19.672 1.00 91.56 83 ALA A N 1
ATOM 699 C CA . ALA A 1 83 ? -14.927 2.079 19.345 1.00 91.56 83 ALA A CA 1
ATOM 700 C C . ALA A 1 83 ? -13.869 2.601 18.379 1.00 91.56 83 ALA A C 1
ATOM 702 O O . ALA A 1 83 ? -14.196 3.147 17.327 1.00 91.56 83 ALA A O 1
ATOM 703 N N . PHE A 1 84 ? -12.609 2.413 18.747 1.00 94.56 84 PHE A N 1
ATOM 704 C CA . PHE A 1 84 ? -11.464 2.578 17.865 1.00 94.56 84 PHE A CA 1
ATOM 705 C C . PHE A 1 84 ? -11.186 1.221 17.237 1.00 94.56 84 PHE A C 1
ATOM 707 O O . PHE A 1 84 ? -11.102 0.230 17.960 1.00 94.56 84 PHE A O 1
ATOM 714 N N . ILE A 1 85 ? -11.079 1.173 15.916 1.00 91.44 85 ILE A N 1
ATOM 715 C CA . ILE A 1 85 ? -10.880 -0.055 15.152 1.00 91.44 85 ILE A CA 1
ATOM 716 C C . ILE A 1 85 ? -9.639 0.122 14.296 1.00 91.44 85 ILE A C 1
ATOM 718 O O . ILE A 1 85 ? -9.567 1.048 13.489 1.00 91.44 85 ILE A O 1
ATOM 722 N N . PHE A 1 86 ? -8.669 -0.760 14.483 1.00 92.25 86 PHE A N 1
ATOM 723 C CA . PHE A 1 86 ? -7.486 -0.867 13.641 1.00 92.25 86 PHE A CA 1
ATOM 724 C C . PHE A 1 86 ? -7.592 -2.154 12.838 1.00 92.25 86 PHE A C 1
ATOM 726 O O . PHE A 1 86 ? -7.963 -3.195 13.387 1.00 92.25 86 PHE A O 1
ATOM 733 N N . ILE A 1 87 ? -7.282 -2.065 11.549 1.00 87.50 87 ILE A N 1
ATOM 734 C CA . ILE A 1 87 ? -7.270 -3.214 10.649 1.00 87.50 87 ILE A CA 1
ATOM 735 C C . ILE A 1 87 ? -5.857 -3.391 10.129 1.00 87.50 87 ILE A C 1
ATOM 737 O O . ILE A 1 87 ? -5.271 -2.481 9.539 1.00 87.50 87 ILE A O 1
ATOM 741 N N . ASN A 1 88 ? -5.332 -4.579 10.376 1.00 85.56 88 ASN A N 1
ATOM 742 C CA . ASN A 1 88 ? -3.953 -4.958 10.153 1.00 85.56 88 ASN A CA 1
ATOM 743 C C . ASN A 1 88 ? -3.874 -6.291 9.406 1.00 85.56 88 ASN A C 1
ATOM 745 O O . ASN A 1 88 ? -4.870 -7.007 9.279 1.00 85.56 88 ASN A O 1
ATOM 749 N N . ASP A 1 89 ? -2.682 -6.666 8.946 1.00 77.75 89 ASP A N 1
ATOM 750 C CA . ASP A 1 89 ? -2.454 -8.034 8.483 1.00 77.75 89 ASP A CA 1
ATOM 751 C C . ASP A 1 89 ? -2.399 -9.020 9.656 1.00 77.75 89 ASP A C 1
ATOM 753 O O . ASP A 1 89 ? -2.019 -8.688 10.783 1.00 77.75 89 ASP A O 1
ATOM 757 N N . ILE A 1 90 ? -2.762 -10.280 9.389 1.00 73.00 90 ILE A N 1
ATOM 758 C CA . ILE A 1 90 ? -2.835 -11.334 10.415 1.00 73.00 90 ILE A CA 1
ATOM 759 C C . ILE A 1 90 ? -1.511 -11.525 11.181 1.00 73.00 90 ILE A C 1
ATOM 761 O O . ILE A 1 90 ? -1.499 -11.862 12.368 1.00 73.00 90 ILE A O 1
ATOM 765 N N . ASN A 1 91 ? -0.387 -11.239 10.521 1.00 70.38 91 ASN A N 1
ATOM 766 C CA . ASN A 1 91 ? 0.950 -11.435 11.066 1.00 70.38 91 ASN A CA 1
ATOM 767 C C . ASN A 1 91 ? 1.471 -10.241 11.875 1.00 70.38 91 ASN A C 1
ATOM 769 O O . ASN A 1 91 ? 2.490 -10.408 12.543 1.00 70.38 91 ASN A O 1
ATOM 773 N N . ASP A 1 92 ? 0.788 -9.093 11.874 1.00 75.38 92 ASP A N 1
ATOM 774 C CA . ASP A 1 92 ? 1.256 -7.875 12.543 1.00 75.38 92 ASP A CA 1
ATOM 775 C C . ASP A 1 92 ? 1.426 -8.072 14.060 1.00 75.38 92 ASP A C 1
ATOM 777 O O . ASP A 1 92 ? 0.752 -8.893 14.696 1.00 75.38 92 ASP A O 1
ATOM 781 N N . ASP A 1 93 ? 2.350 -7.320 14.663 1.00 80.06 93 ASP A N 1
ATOM 782 C CA . ASP A 1 93 ? 2.672 -7.425 16.087 1.00 80.06 93 ASP A CA 1
ATOM 783 C C . ASP A 1 93 ? 1.587 -6.818 16.996 1.00 80.06 93 ASP A C 1
ATOM 785 O O . ASP A 1 93 ? 1.317 -5.617 16.957 1.00 80.06 93 ASP A O 1
ATOM 789 N N . ASN A 1 94 ? 1.005 -7.649 17.866 1.00 82.88 94 ASN A N 1
ATOM 790 C CA . ASN A 1 94 ? -0.074 -7.236 18.768 1.00 82.88 94 ASN A CA 1
ATOM 791 C C . ASN A 1 94 ? 0.384 -6.190 19.792 1.00 82.88 94 ASN A C 1
ATOM 793 O O . ASN A 1 94 ? -0.385 -5.290 20.110 1.00 82.88 94 ASN A O 1
ATOM 797 N N . SER A 1 95 ? 1.624 -6.264 20.291 1.00 84.75 95 SER A N 1
ATOM 798 C CA . SER A 1 95 ? 2.114 -5.293 21.279 1.00 84.75 95 SER A CA 1
ATOM 799 C C . SER A 1 95 ? 2.203 -3.895 20.674 1.00 84.75 95 SER A C 1
ATOM 801 O O . SER A 1 95 ? 1.865 -2.913 21.338 1.00 84.75 95 SER A O 1
ATOM 803 N N . LEU A 1 96 ? 2.651 -3.797 19.423 1.00 84.12 96 LEU A N 1
ATOM 804 C CA . LEU A 1 96 ? 2.695 -2.536 18.702 1.00 84.12 96 LEU A CA 1
ATOM 805 C C . LEU A 1 96 ? 1.288 -1.999 18.417 1.00 84.12 96 LEU A C 1
ATOM 807 O O . LEU A 1 96 ? 1.012 -0.834 18.709 1.00 84.12 96 LEU A O 1
ATOM 811 N N . ILE A 1 97 ? 0.390 -2.842 17.895 1.00 87.62 97 ILE A N 1
ATOM 812 C CA . ILE A 1 97 ? -1.003 -2.447 17.631 1.00 87.62 97 ILE A CA 1
ATOM 813 C C . ILE A 1 97 ? -1.652 -1.915 18.914 1.00 87.62 97 ILE A C 1
ATOM 815 O O . ILE A 1 97 ? -2.260 -0.843 18.902 1.00 87.62 97 ILE A O 1
ATOM 819 N N . ASP A 1 98 ? -1.449 -2.603 20.039 1.00 90.31 98 ASP A N 1
ATOM 820 C CA . ASP A 1 98 ? -2.006 -2.216 21.330 1.00 90.31 98 ASP A CA 1
ATOM 821 C C . ASP A 1 98 ? -1.521 -0.844 21.807 1.00 90.31 98 ASP A C 1
ATOM 823 O O . ASP A 1 98 ? -2.286 -0.076 22.396 1.00 90.31 98 ASP A O 1
ATOM 827 N N . GLN A 1 99 ? -0.247 -0.521 21.577 1.00 89.81 99 GLN A N 1
ATOM 828 C CA . GLN A 1 99 ? 0.311 0.790 21.906 1.00 89.81 99 GLN A CA 1
ATOM 829 C C . GLN A 1 99 ? -0.282 1.886 21.017 1.00 89.81 99 GLN A C 1
ATOM 831 O O . GLN A 1 99 ? -0.685 2.938 21.520 1.00 89.81 99 GLN A O 1
ATOM 836 N N . LEU A 1 100 ? -0.372 1.633 19.711 1.00 91.38 100 LEU A N 1
ATOM 837 C CA . LEU A 1 100 ? -0.821 2.620 18.732 1.00 91.38 100 LEU A CA 1
ATOM 838 C C . LEU A 1 100 ? -2.321 2.909 18.837 1.00 91.38 100 LEU A C 1
ATOM 840 O O . LEU A 1 100 ? -2.712 4.075 18.773 1.00 91.38 100 LEU A O 1
ATOM 844 N N . ILE A 1 101 ? -3.161 1.900 19.085 1.00 94.00 101 ILE A N 1
ATOM 845 C CA . ILE A 1 101 ? -4.606 2.106 19.266 1.00 94.00 101 ILE A CA 1
ATOM 846 C C . ILE A 1 101 ? -4.914 2.875 20.559 1.00 94.00 101 ILE A C 1
ATOM 848 O O . ILE A 1 101 ? -5.770 3.763 20.570 1.00 94.00 101 ILE A O 1
ATOM 852 N N . LYS A 1 102 ? -4.164 2.615 21.643 1.00 94.69 102 LYS A N 1
ATOM 853 C CA . LYS A 1 102 ? -4.254 3.390 22.895 1.00 94.69 102 LYS A CA 1
ATOM 854 C C . LYS A 1 102 ? -3.850 4.842 22.676 1.00 94.69 102 LYS A C 1
ATOM 856 O O . LYS A 1 102 ? -4.542 5.742 23.149 1.00 94.69 102 LYS A O 1
ATOM 861 N N . TYR A 1 103 ? -2.758 5.067 21.951 1.00 94.12 103 TYR A N 1
ATOM 862 C CA . TYR A 1 103 ? -2.297 6.406 21.608 1.00 94.12 103 TYR A CA 1
ATOM 863 C C . TYR A 1 103 ? -3.327 7.160 20.749 1.00 94.12 103 TYR A C 1
ATOM 865 O O . TYR A 1 103 ? -3.708 8.278 21.093 1.00 94.12 103 TYR A O 1
ATOM 873 N N . ALA A 1 104 ? -3.854 6.524 19.696 1.00 95.12 104 ALA A N 1
ATOM 874 C CA . ALA A 1 104 ? -4.890 7.100 18.838 1.00 95.12 104 ALA A CA 1
ATOM 875 C C . ALA A 1 104 ? -6.127 7.513 19.641 1.00 95.12 104 ALA A C 1
ATOM 877 O O . ALA A 1 104 ? -6.623 8.628 19.490 1.00 95.12 104 ALA A O 1
ATOM 878 N N . LYS A 1 105 ? -6.585 6.645 20.551 1.00 95.81 105 LYS A N 1
ATOM 879 C CA . LYS A 1 105 ? -7.687 6.955 21.462 1.00 95.81 105 LYS A CA 1
ATOM 880 C C . LYS A 1 105 ? -7.394 8.167 22.341 1.00 95.81 105 LYS A C 1
ATOM 882 O O . LYS A 1 105 ? -8.251 9.039 22.468 1.00 95.81 105 LYS A O 1
ATOM 887 N N . GLN A 1 106 ? -6.217 8.224 22.961 1.00 95.50 106 GLN A N 1
ATOM 888 C CA . GLN A 1 106 ? -5.841 9.337 23.836 1.00 95.50 106 GLN A CA 1
ATOM 889 C C . GLN A 1 106 ? -5.839 10.669 23.082 1.00 95.50 106 GLN A C 1
ATOM 891 O O . GLN A 1 106 ? -6.463 11.625 23.543 1.00 95.50 106 GLN A O 1
ATOM 896 N N . GLU A 1 107 ? -5.205 10.722 21.909 1.00 95.81 107 GLU A N 1
ATOM 897 C CA . GLU A 1 107 ? -5.168 11.933 21.085 1.00 95.81 107 GLU A CA 1
ATOM 898 C C . GLU A 1 107 ? -6.556 12.322 20.568 1.00 95.81 107 GLU A C 1
ATOM 900 O O . GLU A 1 107 ? -6.919 13.498 20.597 1.00 95.81 107 GLU A O 1
ATOM 905 N N . PHE A 1 108 ? -7.381 11.357 20.158 1.00 95.81 108 PHE A N 1
ATOM 906 C CA . PHE A 1 108 ? -8.737 11.651 19.700 1.00 95.81 108 PHE A CA 1
ATOM 907 C C . PHE A 1 108 ? -9.598 12.243 20.825 1.00 95.81 108 PHE A C 1
ATOM 909 O O . PHE A 1 108 ? -10.221 13.289 20.664 1.00 95.81 108 PHE A O 1
ATOM 916 N N . LEU A 1 109 ? -9.597 11.625 22.009 1.00 94.75 109 LEU A N 1
ATOM 917 C CA . LEU A 1 109 ? -10.378 12.112 23.151 1.00 94.75 109 LEU A CA 1
ATOM 918 C C . LEU A 1 109 ? -9.890 13.471 23.657 1.00 94.75 109 LEU A C 1
ATOM 920 O O . LEU A 1 109 ? -10.701 14.317 24.039 1.00 94.75 109 LEU A O 1
ATOM 924 N N . ARG A 1 110 ? -8.575 13.701 23.637 1.00 93.75 110 ARG A N 1
ATOM 925 C CA . ARG A 1 110 ? -7.983 14.985 24.017 1.00 93.75 110 ARG A CA 1
ATOM 926 C C . ARG A 1 110 ?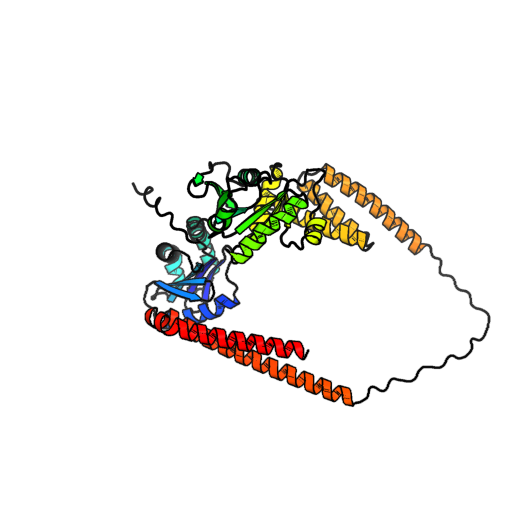 -8.497 16.132 23.150 1.00 93.75 110 ARG A C 1
ATOM 928 O O . ARG A 1 110 ? -8.735 17.212 23.682 1.00 93.75 110 ARG A O 1
ATOM 935 N N . ASN A 1 111 ? -8.664 15.895 21.851 1.00 91.19 111 ASN A N 1
ATOM 936 C CA . ASN A 1 111 ? -9.048 16.934 20.898 1.00 91.19 111 ASN A CA 1
ATOM 937 C C . ASN A 1 111 ? -10.567 17.069 20.719 1.00 91.19 111 ASN A C 1
ATOM 939 O O . ASN A 1 111 ? -11.028 18.170 20.441 1.00 91.19 111 ASN A O 1
ATOM 943 N N . TYR A 1 112 ? -11.340 15.992 20.913 1.00 93.38 112 TYR A N 1
ATOM 944 C CA . TYR A 1 112 ? -12.758 15.966 20.528 1.00 93.38 112 TYR A CA 1
ATOM 945 C C . TYR A 1 112 ? -13.736 15.544 21.628 1.00 93.38 112 TYR A C 1
ATOM 947 O O . TYR A 1 112 ? -14.929 15.420 21.366 1.00 93.38 112 TYR A O 1
ATOM 955 N N . SER A 1 113 ? -13.287 15.296 22.864 1.00 89.19 113 SER A N 1
ATOM 956 C CA . SER A 1 113 ? -14.185 14.835 23.941 1.00 89.19 113 SER A CA 1
ATOM 957 C C . SER A 1 113 ? -15.426 15.715 24.119 1.00 89.19 113 SER A C 1
ATOM 959 O O . SER A 1 113 ? -16.512 15.170 24.289 1.00 89.19 113 SER A O 1
ATOM 961 N N . ALA A 1 114 ? -15.297 17.043 24.016 1.00 86.94 114 ALA A N 1
ATOM 962 C CA . ALA A 1 114 ? -16.423 17.975 24.109 1.00 86.94 114 ALA A CA 1
ATOM 963 C C . ALA A 1 114 ? -17.448 17.793 22.973 1.00 86.94 114 ALA A C 1
ATOM 965 O O . ALA A 1 114 ? -18.650 17.745 23.233 1.00 86.94 114 ALA A O 1
ATOM 966 N N . ASP A 1 115 ? -16.979 17.615 21.735 1.00 86.50 115 ASP A N 1
ATOM 967 C CA . ASP A 1 115 ? -17.822 17.408 20.547 1.00 86.50 115 ASP A CA 1
ATOM 968 C C . ASP A 1 115 ? -18.544 16.050 20.552 1.00 86.50 115 ASP A C 1
ATOM 970 O O . ASP A 1 115 ? -19.518 15.846 19.826 1.00 86.50 115 ASP A O 1
ATOM 974 N N . LEU A 1 116 ? -18.070 15.112 21.378 1.00 87.06 116 LEU A N 1
ATOM 975 C CA . LEU A 1 116 ? -18.582 13.746 21.480 1.00 87.06 116 LEU A CA 1
ATOM 976 C C . LEU A 1 116 ? -19.601 13.560 22.615 1.00 87.06 116 LEU A C 1
ATOM 978 O O . LEU A 1 116 ? -20.179 12.474 22.707 1.00 87.06 116 LEU A O 1
ATOM 982 N N . ILE A 1 117 ? -19.821 14.565 23.474 1.00 80.44 117 ILE A N 1
ATOM 983 C CA . ILE A 1 117 ? -20.823 14.510 24.558 1.00 80.44 117 ILE A CA 1
ATOM 984 C C . ILE A 1 117 ? -22.242 14.595 23.983 1.00 80.44 117 ILE A C 1
ATOM 986 O O . ILE A 1 117 ? -23.130 13.854 24.405 1.00 80.44 117 ILE A O 1
ATOM 990 N N . GLU A 1 118 ? -22.454 15.476 23.006 1.00 73.62 118 GLU A N 1
ATOM 991 C CA . GLU A 1 118 ? -23.722 15.592 22.285 1.00 73.62 118 GLU A CA 1
ATOM 992 C C . GLU A 1 118 ? -23.780 14.636 21.079 1.00 73.62 118 GLU A C 1
ATOM 994 O O . GLU A 1 118 ? -22.817 13.944 20.731 1.00 73.62 118 GLU A O 1
ATOM 999 N N . ASN A 1 119 ? -24.934 14.586 20.408 1.00 71.88 119 ASN A N 1
ATOM 1000 C CA . ASN A 1 119 ? -25.029 13.930 19.107 1.00 71.88 119 ASN A CA 1
ATOM 1001 C C . ASN A 1 119 ? -24.081 14.617 18.115 1.00 71.88 119 ASN A C 1
ATOM 1003 O O . ASN A 1 119 ? -24.107 15.840 17.977 1.00 71.88 119 ASN A O 1
ATOM 1007 N N . VAL A 1 120 ? -23.279 13.824 17.402 1.00 77.19 120 VAL A N 1
ATOM 1008 C CA . VAL A 1 120 ? -22.320 14.319 16.406 1.00 77.19 120 VAL A CA 1
ATOM 1009 C C . VAL A 1 120 ? -23.080 15.006 15.272 1.00 77.19 120 VAL A C 1
ATOM 1011 O O . VAL A 1 120 ? -23.790 14.359 14.507 1.00 77.19 120 VAL A O 1
ATOM 1014 N N . LYS A 1 121 ? -22.941 16.334 15.174 1.00 73.50 121 LYS A N 1
ATOM 1015 C CA . LYS A 1 121 ? -23.624 17.163 14.161 1.00 73.50 121 LYS A CA 1
ATOM 1016 C C . LYS A 1 121 ? -22.851 17.235 12.844 1.00 73.50 121 LYS A C 1
ATOM 1018 O O . LYS A 1 121 ? -23.455 17.387 11.788 1.00 73.50 121 LYS A O 1
ATOM 1023 N N . ASN A 1 122 ? -21.523 17.156 12.908 1.00 77.38 122 ASN A N 1
ATOM 1024 C CA . ASN A 1 122 ? -20.643 17.266 11.751 1.00 77.38 122 ASN A CA 1
ATOM 1025 C C . ASN A 1 122 ? -19.431 16.347 11.923 1.00 77.38 122 ASN A C 1
ATOM 1027 O O . ASN A 1 122 ? -18.598 16.595 12.786 1.00 77.38 122 ASN A O 1
ATOM 1031 N N . VAL A 1 123 ? -19.317 15.320 11.081 1.00 77.75 123 VAL A N 1
ATOM 1032 C CA . VAL A 1 123 ? -18.186 14.378 11.106 1.00 77.75 123 VAL A CA 1
ATOM 1033 C C . VAL A 1 123 ? -16.898 14.964 10.519 1.00 77.75 123 VAL A C 1
ATOM 1035 O O . VAL A 1 123 ? -15.812 14.516 10.864 1.00 77.75 123 VAL A O 1
ATOM 1038 N N . LYS A 1 124 ? -16.979 16.020 9.696 1.00 78.69 124 LYS A N 1
ATOM 1039 C CA . LYS A 1 124 ? -15.795 16.608 9.041 1.00 78.69 124 LYS A CA 1
ATOM 1040 C C . LYS A 1 124 ? -14.797 17.219 10.019 1.00 78.69 124 LYS A C 1
ATOM 1042 O O . LYS A 1 124 ? -13.624 17.341 9.698 1.00 78.69 124 LYS A O 1
ATOM 1047 N N . ILE A 1 125 ? -15.235 17.591 11.224 1.00 82.62 125 ILE A N 1
ATOM 1048 C CA . ILE A 1 125 ? -14.324 18.118 12.251 1.00 82.62 125 ILE A CA 1
ATOM 1049 C C . ILE A 1 125 ? -13.229 17.100 12.604 1.00 82.62 125 ILE A C 1
ATOM 1051 O O . ILE A 1 125 ? -12.104 17.492 12.909 1.00 82.62 125 ILE A O 1
ATOM 1055 N N . PHE A 1 126 ? -13.535 15.803 12.488 1.00 86.75 126 PHE A N 1
ATOM 1056 C CA . PHE A 1 126 ? -12.611 14.717 12.795 1.00 86.75 126 PHE A CA 1
ATOM 1057 C C . PHE A 1 126 ? -11.563 14.496 11.699 1.00 86.75 126 PHE A C 1
ATOM 1059 O O . PHE A 1 126 ? -10.567 13.841 11.969 1.00 86.75 126 PHE A O 1
ATOM 1066 N N . GLU A 1 127 ? -11.699 15.083 10.503 1.00 82.12 127 GLU A N 1
ATOM 1067 C CA . GLU A 1 127 ? -10.638 15.057 9.475 1.00 82.12 127 GLU A CA 1
ATOM 1068 C C . GLU A 1 127 ? -9.345 15.719 9.985 1.00 82.12 127 GLU A C 1
ATOM 1070 O O . GLU A 1 127 ? -8.245 15.369 9.568 1.00 82.12 127 GLU A O 1
ATOM 1075 N N . THR A 1 128 ? -9.446 16.622 10.968 1.00 86.56 128 THR A N 1
ATOM 1076 C CA . THR A 1 128 ? -8.274 17.214 11.637 1.00 86.56 128 THR A CA 1
ATOM 1077 C C . THR A 1 128 ? -7.461 16.207 12.467 1.00 86.56 128 THR A C 1
ATOM 1079 O O . THR A 1 128 ? -6.368 16.542 12.921 1.00 86.56 128 THR A O 1
ATOM 1082 N N . PHE A 1 129 ? -7.947 14.969 12.616 1.00 90.31 129 PHE A N 1
ATOM 1083 C CA . PHE A 1 129 ? -7.235 13.846 13.226 1.00 90.31 129 PHE A CA 1
ATOM 1084 C C . PHE A 1 129 ? -6.230 13.185 12.267 1.00 90.31 129 PHE A C 1
ATOM 1086 O O . PHE A 1 129 ? -5.350 12.442 12.706 1.00 90.31 129 PHE A O 1
ATOM 1093 N N . ASP A 1 130 ? -6.300 13.486 10.967 1.00 87.00 130 ASP A N 1
ATOM 1094 C CA . ASP A 1 130 ? -5.425 12.917 9.939 1.00 87.00 130 ASP A CA 1
ATOM 1095 C C . ASP A 1 130 ? -3.927 12.944 10.283 1.00 87.00 130 ASP A C 1
ATOM 1097 O O . ASP A 1 130 ? -3.280 11.910 10.105 1.00 87.00 130 ASP A O 1
ATOM 1101 N N . PRO A 1 131 ? -3.345 14.030 10.833 1.00 88.12 131 PRO A N 1
ATOM 1102 C CA . PRO A 1 131 ? -1.933 14.045 11.212 1.00 88.12 131 PRO A CA 1
ATOM 1103 C C . PRO A 1 131 ? -1.543 12.937 12.202 1.00 88.12 131 PRO A C 1
ATOM 1105 O O . PRO A 1 131 ? -0.454 12.375 12.090 1.00 88.12 131 PRO A O 1
ATOM 1108 N N . VAL A 1 132 ? -2.434 12.579 13.135 1.00 88.88 132 VAL A N 1
ATOM 1109 C CA . VAL A 1 132 ? -2.206 11.484 14.091 1.00 88.88 132 VAL A CA 1
ATOM 1110 C C . VAL A 1 132 ? -2.174 10.144 13.361 1.00 88.88 132 VAL A C 1
ATOM 1112 O O . VAL A 1 132 ? -1.264 9.347 13.579 1.00 88.88 132 VAL A O 1
ATOM 1115 N N . THR A 1 133 ? -3.117 9.907 12.448 1.00 87.94 133 THR A N 1
ATOM 1116 C CA . THR A 1 133 ? -3.157 8.658 11.666 1.00 87.94 133 THR A CA 1
ATOM 1117 C C . THR A 1 133 ? -1.966 8.502 10.729 1.00 87.94 133 THR A C 1
ATOM 1119 O O . THR A 1 133 ? -1.419 7.409 10.612 1.00 87.94 133 THR A O 1
ATOM 1122 N N . VAL A 1 134 ? -1.506 9.602 10.131 1.00 84.25 134 VAL A N 1
ATOM 1123 C CA . VAL A 1 134 ? -0.301 9.646 9.295 1.00 84.25 134 VAL A CA 1
ATOM 1124 C C . VAL A 1 134 ? 0.930 9.300 10.121 1.00 84.25 134 VAL A C 1
ATOM 1126 O O . VAL A 1 134 ? 1.754 8.499 9.694 1.00 84.25 134 VAL A O 1
ATOM 1129 N N . MET A 1 135 ? 1.044 9.846 11.332 1.00 86.12 135 MET A N 1
ATOM 1130 C CA . MET A 1 135 ? 2.146 9.510 12.229 1.00 86.12 135 MET A CA 1
ATOM 1131 C C . MET A 1 135 ? 2.118 8.029 12.640 1.00 86.12 135 MET A C 1
ATOM 1133 O O . MET A 1 135 ? 3.164 7.385 12.655 1.00 86.12 135 MET A O 1
ATOM 1137 N N . ILE A 1 136 ? 0.937 7.474 12.936 1.00 86.50 136 ILE A N 1
ATOM 1138 C CA . ILE A 1 136 ? 0.774 6.046 13.247 1.00 86.50 136 ILE A CA 1
ATOM 1139 C C . ILE A 1 136 ? 1.200 5.188 12.052 1.00 86.50 136 ILE A C 1
ATOM 1141 O O . ILE A 1 136 ? 1.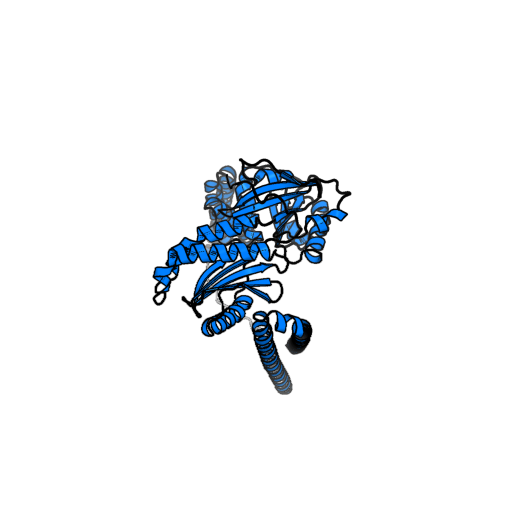973 4.251 12.225 1.00 86.50 136 ILE A O 1
ATOM 1145 N N . HIS A 1 137 ? 0.758 5.528 10.840 1.00 82.62 137 HIS A N 1
ATOM 1146 C CA . HIS A 1 137 ? 1.180 4.844 9.619 1.00 82.62 137 HIS A CA 1
ATOM 1147 C C . HIS A 1 137 ? 2.706 4.905 9.432 1.00 82.62 137 HIS A C 1
ATOM 1149 O O . HIS A 1 137 ? 3.349 3.887 9.184 1.00 82.62 137 HIS A O 1
ATOM 1155 N N . ASN A 1 138 ? 3.311 6.079 9.622 1.00 83.25 138 ASN A N 1
ATOM 1156 C CA . ASN A 1 138 ? 4.758 6.272 9.484 1.00 83.25 138 ASN A CA 1
ATOM 1157 C C . ASN A 1 138 ? 5.571 5.533 10.550 1.00 83.25 138 ASN A C 1
ATOM 1159 O O . ASN A 1 138 ? 6.757 5.295 10.348 1.00 83.25 138 ASN A O 1
ATOM 1163 N N . TYR A 1 139 ? 4.952 5.133 11.663 1.00 83.56 139 TYR A N 1
ATOM 1164 C CA . TYR A 1 139 ? 5.593 4.261 12.641 1.00 83.56 139 TYR A CA 1
ATOM 1165 C C . TYR A 1 139 ? 5.757 2.822 12.119 1.00 83.56 139 TYR A C 1
ATOM 1167 O O . TYR A 1 139 ? 6.721 2.144 12.475 1.00 83.56 139 TYR A O 1
ATOM 1175 N N . TYR A 1 140 ? 4.838 2.348 11.271 1.00 77.88 140 TYR A N 1
ATOM 1176 C CA . TYR A 1 140 ? 4.901 1.003 10.695 1.00 77.88 140 TYR A CA 1
ATOM 1177 C C . TYR A 1 140 ? 5.938 0.876 9.570 1.00 77.88 140 TYR A C 1
ATOM 1179 O O . TYR A 1 140 ? 6.575 -0.171 9.488 1.00 77.88 140 TYR A O 1
ATOM 1187 N N . ARG A 1 141 ? 6.130 1.941 8.772 1.00 79.62 141 ARG A N 1
ATOM 1188 C CA . ARG A 1 141 ? 7.011 2.010 7.586 1.00 79.62 141 ARG A CA 1
ATOM 1189 C C . ARG A 1 141 ? 6.845 0.813 6.635 1.00 79.62 141 ARG A C 1
ATOM 1191 O O . ARG A 1 141 ? 7.633 -0.130 6.698 1.00 79.62 141 ARG A O 1
ATOM 1198 N N . PRO A 1 142 ? 5.849 0.853 5.731 1.00 83.44 142 PRO A N 1
ATOM 1199 C CA . PRO A 1 142 ? 5.618 -0.220 4.770 1.00 83.44 142 PRO A CA 1
ATOM 1200 C C . PRO A 1 142 ? 6.862 -0.542 3.930 1.00 83.44 142 PRO A C 1
ATOM 1202 O O . PRO A 1 142 ? 7.623 0.351 3.533 1.00 83.44 142 PRO A O 1
ATOM 1205 N N . LYS A 1 143 ? 7.048 -1.831 3.645 1.00 87.88 143 LYS A N 1
ATOM 1206 C CA . LYS A 1 143 ? 8.202 -2.395 2.947 1.00 87.88 143 LYS A CA 1
ATOM 1207 C C . LYS A 1 143 ? 7.926 -2.505 1.451 1.00 87.88 143 LYS A C 1
ATOM 1209 O O . LYS A 1 143 ? 7.120 -3.325 1.010 1.00 87.88 143 LYS A O 1
ATOM 1214 N N . ILE A 1 144 ? 8.675 -1.751 0.651 1.00 91.38 144 ILE A N 1
ATOM 1215 C CA . ILE A 1 144 ? 8.676 -1.871 -0.811 1.00 91.38 144 ILE A CA 1
ATOM 1216 C C . ILE A 1 144 ? 9.969 -2.552 -1.236 1.00 91.38 144 ILE A C 1
ATOM 1218 O O . ILE A 1 144 ? 11.047 -2.102 -0.866 1.00 91.38 144 ILE A O 1
ATOM 1222 N N . VAL A 1 145 ? 9.890 -3.618 -2.026 1.00 93.12 145 VAL A N 1
ATOM 1223 C CA . VAL A 1 145 ? 11.078 -4.324 -2.524 1.00 93.12 145 VAL A CA 1
ATOM 1224 C C . VAL A 1 145 ? 11.314 -4.040 -4.001 1.00 93.12 145 VAL A C 1
ATOM 1226 O O . VAL A 1 145 ? 10.410 -4.190 -4.817 1.00 93.12 145 VAL A O 1
ATOM 1229 N N . LEU A 1 146 ? 12.556 -3.710 -4.357 1.00 94.25 146 LEU A N 1
ATOM 1230 C CA . LEU A 1 146 ? 13.049 -3.763 -5.729 1.00 94.25 146 LEU A CA 1
ATOM 1231 C C . LEU A 1 146 ? 13.514 -5.192 -6.039 1.00 94.25 146 LEU A C 1
ATOM 1233 O O . LEU A 1 146 ? 14.556 -5.645 -5.561 1.00 94.25 146 LEU A O 1
ATOM 1237 N N . ALA A 1 147 ? 12.736 -5.911 -6.845 1.00 92.06 147 ALA A N 1
ATOM 1238 C CA . ALA A 1 147 ? 13.074 -7.244 -7.334 1.00 92.06 147 ALA A CA 1
ATOM 1239 C C . ALA A 1 147 ? 13.604 -7.178 -8.767 1.00 92.06 147 ALA A C 1
ATOM 1241 O O . ALA A 1 147 ? 13.238 -6.285 -9.519 1.00 92.06 147 ALA A O 1
ATOM 1242 N N . GLY A 1 148 ? 14.477 -8.101 -9.163 1.00 90.62 148 GLY A N 1
ATOM 1243 C CA . GLY A 1 148 ? 15.029 -8.111 -10.519 1.00 90.62 148 GLY A CA 1
ATOM 1244 C C . GLY A 1 148 ? 16.448 -8.660 -10.592 1.00 90.62 148 GLY A C 1
ATOM 1245 O O . GLY A 1 148 ? 17.178 -8.683 -9.595 1.00 90.62 148 GLY A O 1
ATOM 1246 N N . TYR A 1 149 ? 16.853 -9.067 -11.793 1.00 89.31 149 TYR A N 1
ATOM 1247 C CA . TYR A 1 149 ? 18.204 -9.557 -12.084 1.00 89.31 149 TYR A CA 1
ATOM 1248 C C . TYR A 1 149 ? 19.277 -8.476 -11.906 1.00 89.31 149 TYR A C 1
ATOM 1250 O O . TYR A 1 149 ? 18.985 -7.311 -11.609 1.00 89.31 149 TYR A O 1
ATOM 1258 N N . ASN A 1 150 ? 20.546 -8.858 -12.031 1.00 87.19 150 ASN A N 1
ATOM 1259 C CA . ASN A 1 150 ? 21.630 -7.894 -11.904 1.00 87.19 150 ASN A CA 1
ATOM 1260 C C . ASN A 1 150 ? 21.635 -6.931 -13.095 1.00 87.19 150 ASN A C 1
ATOM 1262 O O . ASN A 1 150 ? 21.170 -7.260 -14.180 1.00 87.19 150 ASN A O 1
ATOM 1266 N N . GLU A 1 151 ? 22.095 -5.701 -12.854 1.00 89.31 151 GLU A N 1
ATOM 1267 C CA . GLU A 1 151 ? 22.254 -4.660 -13.885 1.00 89.31 151 GLU A CA 1
ATOM 1268 C C . GLU A 1 151 ? 20.959 -4.154 -14.553 1.00 89.31 151 GLU A C 1
ATOM 1270 O O . GLU A 1 151 ? 21.019 -3.306 -15.439 1.00 89.31 151 GLU A O 1
ATOM 1275 N N . VAL A 1 152 ? 19.772 -4.572 -14.098 1.00 92.25 152 VAL A N 1
ATOM 1276 C CA . VAL A 1 152 ? 18.474 -4.052 -14.593 1.00 92.25 152 VAL A CA 1
ATOM 1277 C C . VAL A 1 152 ? 18.156 -2.624 -14.114 1.00 92.25 152 VAL A C 1
ATOM 1279 O O . VAL A 1 152 ? 17.233 -1.994 -14.621 1.00 92.25 152 VAL A O 1
ATOM 1282 N N . GLY A 1 153 ? 18.928 -2.088 -13.160 1.00 93.31 153 GLY A N 1
ATOM 1283 C CA . GLY A 1 153 ? 18.804 -0.708 -12.665 1.00 93.31 153 GLY A CA 1
ATOM 1284 C C . GLY A 1 153 ? 18.023 -0.528 -11.357 1.00 93.31 153 GLY A C 1
ATOM 1285 O O . GLY A 1 153 ? 17.514 0.563 -11.116 1.00 93.31 153 GLY A O 1
ATOM 1286 N N . LYS A 1 154 ? 17.941 -1.560 -10.501 1.00 94.44 154 LYS A N 1
ATOM 1287 C CA . LYS A 1 154 ? 17.306 -1.480 -9.167 1.00 94.44 154 LYS A CA 1
ATOM 1288 C C . LYS A 1 154 ? 17.885 -0.339 -8.320 1.00 94.44 154 LYS A C 1
ATOM 1290 O O . LYS A 1 154 ? 17.174 0.607 -8.004 1.00 94.44 154 LYS A O 1
ATOM 1295 N N . THR A 1 155 ? 19.192 -0.358 -8.068 1.00 93.06 155 THR A N 1
ATOM 1296 C CA . THR A 1 155 ? 19.892 0.674 -7.285 1.00 93.06 155 THR A CA 1
ATOM 1297 C C . THR A 1 155 ? 19.740 2.070 -7.890 1.00 93.06 155 THR A C 1
ATOM 1299 O O . THR A 1 155 ? 19.574 3.053 -7.175 1.00 93.06 155 THR A O 1
ATOM 1302 N N . THR A 1 156 ? 19.708 2.176 -9.223 1.00 94.75 156 THR A N 1
ATOM 1303 C CA . THR A 1 156 ? 19.440 3.444 -9.918 1.00 94.75 156 THR A CA 1
ATOM 1304 C C . THR A 1 156 ? 18.045 3.979 -9.598 1.00 94.75 156 THR A C 1
ATOM 1306 O O . THR A 1 156 ? 17.907 5.157 -9.284 1.00 94.75 156 THR A O 1
ATOM 1309 N N . ILE A 1 157 ? 17.019 3.120 -9.626 1.00 95.50 157 ILE A N 1
ATOM 1310 C CA . ILE A 1 157 ? 15.658 3.487 -9.215 1.00 95.50 157 ILE A CA 1
ATOM 1311 C C . ILE A 1 157 ? 15.634 3.878 -7.737 1.00 95.50 157 ILE A C 1
ATOM 1313 O O . ILE A 1 157 ? 15.012 4.883 -7.406 1.00 95.50 157 ILE A O 1
ATOM 1317 N N . ALA A 1 158 ? 16.323 3.134 -6.865 1.00 94.50 158 ALA A N 1
ATOM 1318 C CA . ALA A 1 158 ? 16.385 3.442 -5.439 1.00 94.50 158 ALA A CA 1
ATOM 1319 C C . ALA A 1 158 ? 16.906 4.863 -5.193 1.00 94.50 158 ALA A C 1
ATOM 1321 O O . ALA A 1 158 ? 16.226 5.662 -4.550 1.00 94.50 158 ALA A O 1
ATOM 1322 N N . HIS A 1 159 ? 18.042 5.214 -5.799 1.00 92.62 159 HIS A N 1
ATOM 1323 C CA . HIS A 1 159 ? 18.592 6.566 -5.729 1.00 92.62 159 HIS A CA 1
ATOM 1324 C C . HIS A 1 159 ? 17.665 7.622 -6.335 1.00 92.62 159 HIS A C 1
ATOM 1326 O O . HIS A 1 159 ? 17.513 8.690 -5.748 1.00 92.62 159 HIS A O 1
ATOM 1332 N N . LEU A 1 160 ? 17.022 7.326 -7.471 1.00 93.25 160 LEU A N 1
ATOM 1333 C CA . LEU A 1 160 ? 16.123 8.257 -8.155 1.00 93.25 160 LEU A CA 1
ATOM 1334 C C . LEU A 1 160 ? 14.980 8.739 -7.249 1.00 93.25 160 LEU A C 1
ATOM 1336 O O . LEU A 1 160 ? 14.592 9.905 -7.329 1.00 93.25 160 LEU A O 1
ATOM 1340 N N . ILE A 1 161 ? 14.418 7.855 -6.416 1.00 92.25 161 ILE A N 1
ATOM 1341 C CA . ILE A 1 161 ? 13.231 8.168 -5.601 1.00 92.25 161 ILE A CA 1
ATOM 1342 C C . ILE A 1 161 ? 13.510 8.365 -4.114 1.00 92.25 161 ILE A C 1
ATOM 1344 O O . ILE A 1 161 ? 12.680 8.985 -3.444 1.00 92.25 161 ILE A O 1
ATOM 1348 N N . SER A 1 162 ? 14.646 7.881 -3.606 1.00 88.00 162 SER A N 1
ATOM 1349 C CA . SER A 1 162 ? 15.027 8.046 -2.200 1.00 88.00 162 SER A CA 1
ATOM 1350 C C . SER A 1 162 ? 15.022 9.516 -1.775 1.00 88.00 162 SER A C 1
ATOM 1352 O O . SER A 1 162 ? 15.229 10.423 -2.584 1.00 88.00 162 SER A O 1
ATOM 1354 N N . SER A 1 163 ? 14.729 9.767 -0.502 1.00 75.94 163 SER A N 1
ATOM 1355 C CA . SER A 1 163 ? 14.730 11.124 0.042 1.00 75.94 163 SER A CA 1
ATOM 1356 C C . SER A 1 163 ? 16.169 11.660 0.120 1.00 75.94 163 SER A C 1
ATOM 1358 O O . SER A 1 163 ? 16.977 11.107 0.864 1.00 75.94 163 SER A O 1
ATOM 1360 N N . ASP A 1 164 ? 16.464 12.765 -0.583 1.00 62.53 164 ASP A N 1
ATOM 1361 C CA . ASP A 1 164 ? 17.808 13.360 -0.799 1.00 62.53 164 ASP A CA 1
ATOM 1362 C C . ASP A 1 164 ? 18.672 13.570 0.467 1.00 62.53 164 ASP A C 1
ATOM 1364 O O . ASP A 1 164 ? 19.883 13.762 0.380 1.00 62.53 164 ASP A O 1
ATOM 1368 N N . ALA A 1 165 ? 18.068 13.561 1.657 1.00 55.28 165 ALA A N 1
ATOM 1369 C CA . ALA A 1 165 ? 18.738 13.817 2.931 1.00 55.28 165 ALA A CA 1
ATOM 1370 C C . ALA A 1 165 ? 19.160 12.552 3.708 1.00 55.28 165 ALA A C 1
ATOM 1372 O O . ALA A 1 165 ? 19.768 12.681 4.771 1.00 55.28 165 ALA A O 1
ATOM 1373 N N . SER A 1 166 ? 18.823 11.344 3.235 1.00 60.88 166 SER A N 1
ATOM 1374 C CA . SER A 1 166 ? 19.033 10.102 3.995 1.00 60.88 166 SER A CA 1
ATOM 1375 C C . SER A 1 166 ? 19.963 9.134 3.269 1.00 60.88 166 SER A C 1
ATOM 1377 O O . SER A 1 166 ? 19.662 8.681 2.170 1.00 60.88 166 SER A O 1
ATOM 1379 N N . ASN A 1 167 ? 21.077 8.772 3.910 1.00 74.19 167 ASN A N 1
ATOM 1380 C CA . ASN A 1 167 ? 21.935 7.693 3.418 1.00 74.19 167 ASN A CA 1
ATOM 1381 C C . ASN A 1 167 ? 21.212 6.341 3.543 1.00 74.19 167 ASN A C 1
ATOM 1383 O O . ASN A 1 167 ? 20.491 6.146 4.530 1.00 74.19 167 ASN A O 1
ATOM 1387 N N . PRO A 1 168 ? 21.432 5.397 2.608 1.00 82.06 168 PRO A N 1
ATOM 1388 C CA . PRO A 1 168 ? 20.883 4.058 2.738 1.00 82.06 168 PRO A CA 1
ATOM 1389 C C . PRO A 1 168 ? 21.428 3.367 3.990 1.00 82.06 168 PRO A C 1
ATOM 1391 O O . PRO A 1 168 ? 22.602 3.506 4.351 1.00 82.06 168 PRO A O 1
ATOM 1394 N N . VAL A 1 169 ? 20.565 2.606 4.655 1.00 85.56 169 VAL A N 1
ATOM 1395 C CA . VAL A 1 169 ? 20.932 1.763 5.794 1.00 85.56 169 VAL A CA 1
ATOM 1396 C C . VAL A 1 169 ? 21.254 0.367 5.275 1.00 85.56 169 VAL A C 1
ATOM 1398 O O . VAL A 1 169 ? 20.464 -0.230 4.554 1.00 85.56 169 VAL A O 1
ATOM 1401 N N . GLN A 1 170 ? 22.417 -0.163 5.644 1.00 82.50 170 GLN A N 1
ATOM 1402 C CA . GLN A 1 170 ? 22.805 -1.530 5.294 1.00 82.50 170 GLN A CA 1
ATOM 1403 C C . GLN A 1 170 ? 22.060 -2.531 6.184 1.00 82.50 170 GLN A C 1
ATOM 1405 O O . GLN A 1 170 ? 22.107 -2.406 7.408 1.00 82.50 170 GLN A O 1
ATOM 1410 N N . GLU A 1 171 ? 21.450 -3.549 5.579 1.00 80.19 171 GLU A N 1
ATOM 1411 C CA . GLU A 1 171 ? 20.875 -4.719 6.248 1.00 80.19 171 GLU A CA 1
ATOM 1412 C C . GLU A 1 171 ? 21.739 -5.963 5.945 1.00 80.19 171 GLU A C 1
ATOM 1414 O O . GLU A 1 171 ? 21.573 -6.627 4.910 1.00 80.19 171 GLU A O 1
ATOM 1419 N N . PRO A 1 172 ? 22.699 -6.304 6.828 1.00 69.75 172 PRO A N 1
ATOM 1420 C CA . PRO A 1 172 ? 23.687 -7.342 6.549 1.00 69.75 172 PRO A CA 1
ATOM 1421 C C . PRO A 1 172 ? 23.095 -8.751 6.448 1.00 69.75 172 PRO A C 1
ATOM 1423 O O . PRO A 1 172 ? 23.674 -9.605 5.775 1.00 69.75 172 PRO A O 1
ATOM 1426 N N . SER A 1 173 ? 21.963 -9.023 7.109 1.00 69.62 173 SER A N 1
ATOM 1427 C CA . SER A 1 173 ? 21.406 -10.380 7.224 1.00 69.62 173 SER A CA 1
ATOM 1428 C C . SER A 1 173 ? 20.845 -10.933 5.911 1.00 69.62 173 SER A C 1
ATOM 1430 O O . SER A 1 173 ? 20.778 -12.153 5.728 1.00 69.62 173 SER A O 1
ATOM 1432 N N . VAL A 1 174 ? 20.464 -10.042 4.995 1.00 70.31 174 VAL A N 1
ATOM 1433 C CA . VAL A 1 174 ? 19.952 -10.378 3.660 1.00 70.31 174 VAL A CA 1
ATOM 1434 C C . VAL A 1 174 ? 20.746 -9.712 2.537 1.00 70.31 174 VAL A C 1
ATOM 1436 O O . VAL A 1 174 ? 20.376 -9.876 1.381 1.00 70.31 174 VAL A O 1
ATOM 1439 N N . LYS A 1 175 ? 21.857 -9.027 2.858 1.00 78.75 175 LYS A N 1
ATOM 1440 C CA . LYS A 1 175 ? 22.658 -8.226 1.916 1.00 78.75 175 LYS A CA 1
ATOM 1441 C C . LYS A 1 175 ? 21.782 -7.249 1.125 1.00 78.75 175 LYS A C 1
ATOM 1443 O O . LYS A 1 175 ? 21.657 -7.351 -0.091 1.00 78.75 175 LYS A O 1
ATOM 1448 N N . ALA A 1 176 ? 21.140 -6.330 1.831 1.00 83.19 176 ALA A N 1
ATOM 1449 C CA . ALA A 1 176 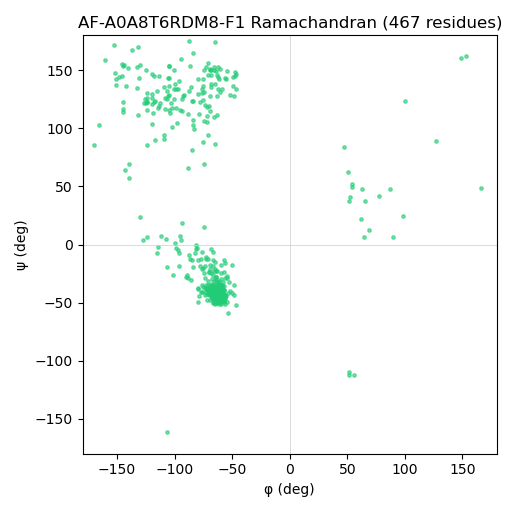? 20.280 -5.331 1.215 1.00 83.19 176 ALA A CA 1
ATOM 14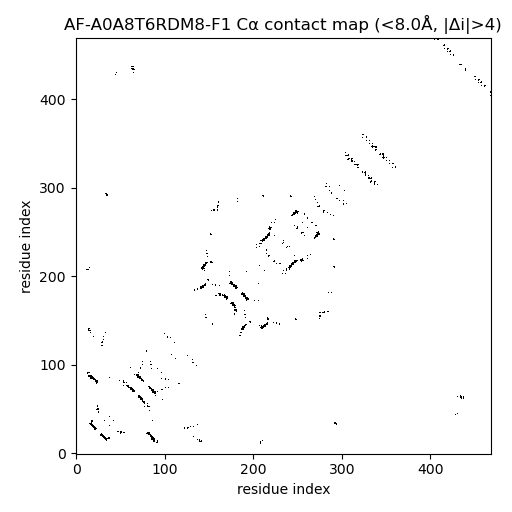50 C C . ALA A 1 176 ? 20.624 -3.925 1.695 1.00 83.19 176 ALA A C 1
ATOM 1452 O O . ALA A 1 176 ? 21.132 -3.748 2.803 1.00 83.19 176 ALA A O 1
ATOM 1453 N N . GLU A 1 177 ? 20.304 -2.935 0.873 1.00 88.94 177 GLU A N 1
ATOM 1454 C CA . GLU A 1 177 ? 20.266 -1.534 1.279 1.00 88.94 177 GLU A CA 1
ATOM 1455 C C . GLU A 1 177 ? 18.818 -1.079 1.424 1.00 88.94 177 GLU A C 1
ATOM 1457 O O . GLU A 1 177 ? 17.962 -1.383 0.593 1.00 88.94 177 GLU A O 1
ATOM 1462 N N . ILE A 1 178 ? 18.553 -0.341 2.497 1.00 90.56 178 ILE A N 1
ATOM 1463 C CA . ILE A 1 178 ? 17.248 0.229 2.802 1.00 90.56 178 ILE A CA 1
ATOM 1464 C C . ILE A 1 178 ? 17.324 1.733 2.574 1.00 90.56 178 ILE A C 1
ATOM 1466 O O . ILE A 1 178 ? 18.058 2.447 3.260 1.00 90.56 178 ILE A O 1
ATOM 1470 N N . TYR A 1 179 ? 16.538 2.205 1.618 1.00 91.81 179 TYR A N 1
ATOM 1471 C CA . TYR A 1 179 ? 16.409 3.599 1.236 1.00 91.81 179 TYR A CA 1
ATOM 1472 C C . TYR A 1 179 ? 15.111 4.165 1.821 1.00 91.81 179 TYR A C 1
ATOM 1474 O O . TYR A 1 179 ? 14.028 3.708 1.448 1.00 91.81 179 TYR A O 1
ATOM 1482 N N . PRO A 1 180 ? 15.174 5.170 2.711 1.00 89.25 180 PRO A N 1
ATOM 1483 C CA . PRO A 1 180 ? 13.976 5.864 3.159 1.00 89.25 180 PRO A CA 1
ATOM 1484 C C . PRO A 1 180 ? 13.311 6.586 1.984 1.00 89.25 180 PRO A C 1
ATOM 1486 O O . PRO A 1 180 ? 13.949 7.365 1.267 1.00 89.25 180 PRO A O 1
ATOM 1489 N N . LEU A 1 181 ? 12.018 6.340 1.803 1.00 89.06 181 LEU A N 1
ATOM 1490 C CA . LEU A 1 181 ? 11.204 6.931 0.751 1.00 89.06 181 LEU A CA 1
ATOM 1491 C C . LEU A 1 181 ? 10.004 7.635 1.379 1.00 89.06 181 LEU A C 1
ATOM 1493 O O . LEU A 1 181 ? 9.277 7.062 2.185 1.00 89.06 181 LEU A O 1
ATOM 1497 N N . THR A 1 182 ? 9.770 8.880 0.981 1.00 87.00 182 THR A N 1
ATOM 1498 C CA . THR A 1 182 ? 8.578 9.627 1.385 1.00 87.00 182 THR A CA 1
ATOM 1499 C C . THR A 1 182 ? 7.701 9.877 0.167 1.00 87.00 182 THR A C 1
ATOM 1501 O O . THR A 1 182 ? 8.120 10.540 -0.784 1.00 87.00 182 THR A O 1
ATOM 1504 N N . ILE A 1 183 ? 6.470 9.364 0.200 1.00 83.88 183 ILE A N 1
ATOM 1505 C CA . ILE A 1 183 ? 5.445 9.636 -0.812 1.00 83.88 183 ILE A CA 1
ATOM 1506 C C . ILE A 1 183 ? 4.327 10.416 -0.133 1.00 83.88 183 ILE A C 1
ATOM 1508 O O . ILE A 1 183 ? 3.674 9.918 0.783 1.00 83.88 183 ILE A O 1
ATOM 1512 N N . LYS A 1 184 ? 4.099 11.654 -0.588 1.00 80.25 184 LYS A N 1
ATOM 1513 C CA . LYS A 1 184 ? 3.236 12.627 0.101 1.00 80.25 184 LYS A CA 1
ATOM 1514 C C . LYS A 1 184 ? 3.719 12.826 1.547 1.00 80.25 184 LYS A C 1
ATOM 1516 O O . LYS A 1 184 ? 4.797 13.369 1.754 1.00 80.25 184 LYS A O 1
ATOM 1521 N N . ASN A 1 185 ? 2.936 12.394 2.526 1.00 78.94 185 ASN A N 1
ATOM 1522 C CA . ASN A 1 185 ? 3.230 12.444 3.956 1.00 78.94 185 ASN A CA 1
ATOM 1523 C C . ASN A 1 185 ? 3.445 11.049 4.569 1.00 78.94 185 ASN A C 1
ATOM 1525 O O . ASN A 1 185 ? 3.560 10.943 5.789 1.00 78.94 185 ASN A O 1
ATOM 1529 N N . LEU A 1 186 ? 3.491 10.003 3.738 1.00 83.00 186 LEU A N 1
ATOM 1530 C CA . LEU A 1 186 ? 3.691 8.623 4.159 1.00 83.00 186 LEU A CA 1
ATOM 1531 C C . LEU A 1 186 ? 5.158 8.216 3.974 1.00 83.00 186 LEU A C 1
ATOM 1533 O O . LEU A 1 186 ? 5.762 8.489 2.932 1.00 83.00 186 LEU A O 1
ATOM 1537 N N . GLU A 1 187 ? 5.723 7.571 4.989 1.00 86.25 187 GLU A N 1
ATOM 1538 C CA . GLU A 1 187 ? 7.092 7.053 4.993 1.00 86.25 187 GLU A CA 1
ATOM 1539 C C . GLU A 1 187 ? 7.125 5.555 4.691 1.00 86.25 187 GLU A C 1
ATOM 1541 O O . GLU A 1 187 ? 6.326 4.787 5.225 1.00 86.25 187 GLU A O 1
ATOM 1546 N N . PHE A 1 188 ? 8.089 5.160 3.865 1.00 87.88 188 PHE A N 1
ATOM 1547 C CA . PHE A 1 188 ? 8.314 3.810 3.366 1.00 87.88 188 PHE A CA 1
ATOM 1548 C C . PHE A 1 188 ? 9.782 3.441 3.497 1.00 87.88 188 PHE A C 1
ATOM 1550 O O . PHE A 1 188 ? 10.660 4.299 3.367 1.00 87.88 188 PHE A O 1
ATOM 1557 N N . ASP A 1 189 ? 10.034 2.146 3.633 1.00 90.31 189 ASP A N 1
ATOM 1558 C CA . ASP A 1 189 ? 11.368 1.586 3.499 1.00 90.31 189 ASP A CA 1
ATOM 1559 C C . ASP A 1 189 ? 11.459 0.871 2.142 1.00 90.31 189 ASP A C 1
ATOM 1561 O O . ASP A 1 189 ? 10.750 -0.106 1.884 1.00 90.31 189 ASP A O 1
ATOM 1565 N N . LEU A 1 190 ? 12.318 1.380 1.254 1.00 92.75 190 LEU A N 1
ATOM 1566 C CA . LEU A 1 190 ? 12.590 0.794 -0.057 1.00 92.75 190 LEU A CA 1
ATOM 1567 C C . LEU A 1 190 ? 13.826 -0.103 0.024 1.00 92.75 190 LEU A C 1
ATOM 1569 O O . LEU A 1 190 ? 14.933 0.365 0.272 1.00 92.75 190 LEU A O 1
ATOM 1573 N N . TRP A 1 191 ? 13.638 -1.393 -0.205 1.00 92.69 191 TRP A N 1
ATOM 1574 C CA . TRP A 1 191 ? 14.662 -2.419 -0.072 1.00 92.69 191 TRP A CA 1
ATOM 1575 C C . TRP A 1 191 ? 15.250 -2.761 -1.440 1.00 92.69 191 TRP A C 1
ATOM 1577 O O . TRP A 1 191 ? 14.546 -3.276 -2.313 1.00 92.69 191 TRP A O 1
ATOM 1587 N N . ASP A 1 192 ? 16.547 -2.516 -1.608 1.00 91.44 192 ASP A N 1
ATOM 1588 C CA . ASP A 1 192 ? 17.329 -2.923 -2.774 1.00 91.44 192 ASP A CA 1
ATOM 1589 C C . ASP A 1 192 ? 18.195 -4.139 -2.433 1.00 91.44 192 ASP A C 1
ATOM 1591 O O . ASP A 1 192 ? 19.005 -4.107 -1.503 1.00 91.44 192 ASP A O 1
ATOM 1595 N N . PHE A 1 193 ? 18.013 -5.236 -3.171 1.00 85.06 193 PHE A N 1
ATOM 1596 C CA . PHE A 1 193 ? 18.804 -6.446 -2.966 1.00 85.06 193 PHE A CA 1
ATOM 1597 C C . PHE A 1 193 ? 20.192 -6.306 -3.588 1.00 85.06 193 PHE A C 1
ATOM 1599 O O . PHE A 1 193 ? 20.329 -6.153 -4.805 1.00 85.06 193 PHE A O 1
ATOM 1606 N N . ILE A 1 194 ? 21.224 -6.479 -2.765 1.00 74.62 194 ILE A N 1
ATOM 1607 C CA . ILE A 1 194 ? 22.629 -6.399 -3.161 1.00 74.62 194 ILE A CA 1
ATOM 1608 C C . ILE A 1 194 ? 23.212 -7.806 -3.126 1.00 74.62 194 ILE A C 1
ATOM 1610 O O . ILE A 1 194 ? 23.736 -8.289 -2.121 1.00 74.62 194 ILE A O 1
ATOM 1614 N N . GLY A 1 195 ? 23.136 -8.505 -4.253 1.00 64.12 195 GLY A N 1
ATOM 1615 C CA . GLY A 1 195 ? 23.652 -9.863 -4.333 1.00 64.12 195 GLY A CA 1
ATOM 1616 C C . GLY A 1 195 ? 23.922 -10.340 -5.748 1.00 64.12 195 GLY A C 1
ATOM 1617 O O . GLY A 1 195 ? 23.394 -9.828 -6.729 1.00 64.12 195 GLY A O 1
ATOM 1618 N N . GLU A 1 196 ? 24.776 -11.354 -5.854 1.00 67.75 196 GLU A N 1
ATOM 1619 C CA . GLU A 1 196 ? 24.959 -12.084 -7.105 1.00 67.75 196 GLU A CA 1
ATOM 1620 C C . GLU A 1 196 ? 23.703 -12.897 -7.437 1.00 67.75 196 GLU A C 1
ATOM 1622 O O . GLU A 1 196 ? 23.042 -13.427 -6.542 1.00 67.75 196 GLU A O 1
ATOM 1627 N N . GLU A 1 197 ? 23.440 -13.111 -8.727 1.00 67.31 197 GLU A N 1
ATOM 1628 C CA . GLU A 1 197 ? 22.341 -13.965 -9.210 1.00 67.31 197 GLU A CA 1
ATOM 1629 C C . GLU A 1 197 ? 22.391 -15.404 -8.660 1.00 67.31 197 GLU A C 1
ATOM 1631 O O . GLU A 1 197 ? 21.407 -16.128 -8.684 1.00 67.31 197 GLU A O 1
ATOM 1636 N N . LYS A 1 198 ? 23.515 -15.858 -8.101 1.00 67.75 198 LYS A N 1
ATOM 1637 C CA . LYS A 1 198 ? 23.604 -17.176 -7.445 1.00 67.75 198 LYS A CA 1
ATOM 1638 C C . LYS A 1 198 ? 22.846 -17.245 -6.115 1.00 67.75 198 LYS A C 1
ATOM 1640 O O . LYS A 1 198 ? 22.641 -18.334 -5.585 1.00 67.75 198 LYS A O 1
ATOM 1645 N N . LEU A 1 199 ? 22.421 -16.103 -5.576 1.00 72.19 199 LEU A N 1
ATOM 1646 C CA . LEU A 1 199 ? 21.666 -15.997 -4.330 1.00 72.19 199 LEU A CA 1
ATOM 1647 C C . LEU A 1 199 ? 20.146 -15.979 -4.548 1.00 72.19 199 LEU A C 1
ATOM 1649 O O . LEU A 1 199 ? 19.415 -15.599 -3.638 1.00 72.19 199 LEU A O 1
ATOM 1653 N N . LEU A 1 200 ? 19.649 -16.429 -5.712 1.00 70.81 200 LEU A N 1
ATOM 1654 C CA . LEU A 1 200 ? 18.207 -16.460 -6.004 1.00 70.81 200 LEU A CA 1
ATOM 1655 C C . LEU A 1 200 ? 17.382 -17.221 -4.941 1.00 70.81 200 LEU A C 1
ATOM 1657 O O . LEU A 1 200 ? 16.218 -16.905 -4.719 1.00 70.81 200 LEU A O 1
ATOM 1661 N N . PHE A 1 201 ? 17.979 -18.190 -4.239 1.00 77.56 201 PHE A N 1
ATOM 1662 C CA . PHE A 1 201 ? 17.317 -18.924 -3.152 1.00 77.56 201 PHE A CA 1
ATOM 1663 C C . PHE A 1 201 ? 16.961 -18.051 -1.933 1.00 77.56 201 PHE A C 1
ATOM 1665 O O . PHE A 1 201 ? 16.180 -18.481 -1.088 1.00 77.56 201 PHE A O 1
ATOM 1672 N N . LEU A 1 202 ? 17.524 -16.841 -1.820 1.00 80.44 202 LEU A N 1
ATOM 1673 C CA . LEU A 1 202 ? 17.200 -15.888 -0.757 1.00 80.44 202 LEU A CA 1
ATOM 1674 C C . LEU A 1 202 ? 15.966 -15.036 -1.074 1.00 80.44 202 LEU A C 1
ATOM 1676 O O . LEU A 1 202 ? 15.439 -14.417 -0.151 1.00 80.44 202 LEU A O 1
ATOM 1680 N N . TRP A 1 203 ? 15.475 -15.015 -2.321 1.00 84.56 203 TRP A N 1
ATOM 1681 C CA . TRP A 1 203 ? 14.339 -14.168 -2.695 1.00 84.56 203 TRP A CA 1
ATOM 1682 C C . TRP A 1 203 ? 13.077 -14.408 -1.864 1.00 84.56 203 TRP A C 1
ATOM 1684 O O . TRP A 1 203 ? 12.521 -13.409 -1.428 1.00 84.56 203 TRP A O 1
ATOM 1694 N N . PRO A 1 204 ? 12.645 -15.646 -1.537 1.00 83.00 204 PRO A N 1
ATOM 1695 C CA . PRO A 1 204 ? 11.495 -15.837 -0.650 1.00 83.00 204 PRO A CA 1
ATOM 1696 C C . PRO A 1 204 ? 11.670 -15.131 0.698 1.00 83.00 204 PRO A C 1
ATOM 1698 O O . PRO A 1 204 ? 10.766 -14.458 1.182 1.00 83.00 204 PRO A O 1
ATOM 1701 N N . LYS A 1 205 ? 12.868 -15.228 1.291 1.00 80.75 205 LYS A N 1
ATOM 1702 C CA . LYS A 1 205 ? 13.185 -14.559 2.559 1.00 80.75 205 LYS A CA 1
ATOM 1703 C C . LYS A 1 205 ? 13.218 -13.040 2.394 1.00 80.75 205 LYS A C 1
ATOM 1705 O O . LYS A 1 205 ? 12.775 -12.318 3.279 1.00 80.75 205 LYS A O 1
ATOM 1710 N N . PHE A 1 206 ? 13.754 -12.561 1.278 1.00 83.81 206 PHE A N 1
ATOM 1711 C CA . PHE A 1 206 ? 13.868 -11.137 0.995 1.00 83.81 206 PHE A CA 1
ATOM 1712 C C . PHE A 1 206 ? 12.509 -10.484 0.699 1.00 83.81 206 PHE A C 1
ATOM 1714 O O . PHE A 1 206 ? 12.246 -9.390 1.192 1.00 83.81 206 PHE A O 1
ATOM 1721 N N . LEU A 1 207 ? 11.639 -11.174 -0.039 1.00 85.81 207 LEU A N 1
ATOM 1722 C CA . LEU A 1 207 ? 10.280 -10.751 -0.382 1.00 85.81 207 LEU A CA 1
ATOM 1723 C C . LEU A 1 207 ? 9.289 -10.890 0.774 1.00 85.81 207 LEU A C 1
ATOM 1725 O O . LEU A 1 207 ? 8.246 -10.247 0.760 1.00 85.81 207 LEU A O 1
ATOM 1729 N N . LYS A 1 208 ? 9.591 -11.723 1.774 1.00 81.44 208 LYS A N 1
ATOM 1730 C CA . LYS A 1 208 ? 8.731 -11.906 2.944 1.00 81.44 208 LYS A CA 1
ATOM 1731 C C . LYS A 1 208 ? 8.335 -10.550 3.540 1.00 81.44 208 LYS A C 1
ATOM 1733 O O . LYS A 1 208 ? 9.184 -9.667 3.693 1.00 81.44 208 LYS A O 1
ATOM 1738 N N . ASP A 1 209 ? 7.056 -10.420 3.885 1.00 76.81 209 ASP A N 1
ATOM 1739 C CA . ASP A 1 209 ? 6.470 -9.225 4.506 1.00 76.81 209 ASP A CA 1
ATOM 1740 C C . ASP A 1 209 ? 6.544 -7.951 3.635 1.00 76.81 209 ASP A C 1
ATOM 1742 O O . ASP A 1 209 ? 6.504 -6.840 4.153 1.00 76.81 209 ASP A O 1
ATOM 1746 N N . SER A 1 210 ? 6.694 -8.087 2.312 1.00 84.56 210 SER A N 1
ATOM 1747 C CA . SER A 1 210 ? 6.605 -6.953 1.387 1.00 84.56 210 SER A CA 1
ATOM 1748 C C . SER A 1 210 ? 5.161 -6.494 1.185 1.00 84.56 210 SER A C 1
ATOM 1750 O O . SER A 1 210 ? 4.294 -7.289 0.832 1.00 84.56 210 SER A O 1
ATOM 1752 N N . ASP A 1 211 ? 4.938 -5.187 1.299 1.00 82.75 211 ASP A N 1
ATOM 1753 C CA . ASP A 1 211 ? 3.678 -4.523 0.950 1.00 82.75 211 ASP A CA 1
ATOM 1754 C C . ASP A 1 211 ? 3.518 -4.374 -0.559 1.00 82.75 211 ASP A C 1
ATOM 1756 O O . ASP A 1 211 ? 2.436 -4.572 -1.126 1.00 82.75 211 ASP A O 1
ATOM 1760 N N . ALA A 1 212 ? 4.631 -4.033 -1.211 1.00 87.62 212 ALA A N 1
ATOM 1761 C CA . ALA A 1 212 ? 4.740 -4.026 -2.652 1.00 87.62 212 ALA A CA 1
ATOM 1762 C C . ALA A 1 212 ? 6.087 -4.544 -3.142 1.00 87.62 212 ALA A C 1
ATOM 1764 O O . ALA A 1 212 ? 7.125 -4.393 -2.491 1.00 87.62 212 ALA A O 1
ATOM 1765 N N . VAL A 1 213 ? 6.063 -5.101 -4.348 1.00 91.75 213 VAL A N 1
ATOM 1766 C CA . VAL A 1 213 ? 7.246 -5.530 -5.081 1.00 91.75 213 VAL A CA 1
ATOM 1767 C C . VAL A 1 213 ? 7.276 -4.850 -6.444 1.00 91.75 213 VAL A C 1
ATOM 1769 O O . VAL A 1 213 ? 6.359 -4.969 -7.252 1.00 91.75 213 VAL A O 1
ATOM 1772 N N . LEU A 1 214 ? 8.356 -4.130 -6.707 1.00 94.75 214 LEU A N 1
ATOM 1773 C CA . LEU A 1 214 ? 8.646 -3.510 -7.989 1.00 94.75 214 LEU A CA 1
ATOM 1774 C C . LEU A 1 214 ? 9.606 -4.433 -8.735 1.00 94.75 214 LEU A C 1
ATOM 1776 O O . LEU A 1 214 ? 10.788 -4.512 -8.395 1.00 94.75 214 LEU A O 1
ATOM 1780 N N . ILE A 1 215 ? 9.097 -5.162 -9.725 1.00 93.50 215 ILE A N 1
ATOM 1781 C CA . ILE A 1 215 ? 9.902 -6.075 -10.538 1.00 93.50 215 ILE A CA 1
ATOM 1782 C C . ILE A 1 215 ? 10.580 -5.253 -11.629 1.00 93.50 215 ILE A C 1
ATOM 1784 O O . ILE A 1 215 ? 9.972 -4.907 -12.637 1.00 93.50 215 ILE A O 1
ATOM 1788 N N . VAL A 1 216 ? 11.844 -4.917 -11.425 1.00 94.44 216 VAL A N 1
ATOM 1789 C CA . VAL A 1 216 ? 12.660 -4.179 -12.382 1.00 94.44 216 VAL A CA 1
ATOM 1790 C C . VAL A 1 216 ? 13.253 -5.153 -13.390 1.00 94.44 216 VAL A C 1
ATOM 1792 O O . VAL A 1 216 ? 13.968 -6.092 -13.036 1.00 94.44 216 VAL A O 1
ATOM 1795 N N . THR A 1 217 ? 12.984 -4.900 -14.662 1.00 92.12 217 THR A N 1
ATOM 1796 C CA . THR A 1 217 ? 13.563 -5.631 -15.786 1.00 92.12 217 THR A CA 1
ATOM 1797 C C . THR A 1 217 ? 14.229 -4.653 -16.736 1.00 92.12 217 THR A C 1
ATOM 1799 O O . THR A 1 217 ? 13.813 -3.504 -16.866 1.00 92.12 217 THR A O 1
ATOM 1802 N N . ASP A 1 218 ? 15.265 -5.118 -17.421 1.00 87.81 218 ASP A N 1
ATOM 1803 C CA . ASP A 1 218 ? 15.714 -4.462 -18.642 1.00 87.81 218 ASP A CA 1
ATOM 1804 C C . ASP A 1 218 ? 14.667 -4.718 -19.736 1.00 87.81 218 ASP A C 1
ATOM 1806 O O . ASP A 1 218 ? 14.061 -5.794 -19.768 1.00 87.81 218 ASP A O 1
ATOM 1810 N N . SER A 1 219 ? 14.456 -3.765 -20.636 1.00 83.44 219 SER A N 1
ATOM 1811 C CA . SER A 1 219 ? 13.473 -3.847 -21.725 1.00 83.44 219 SER A CA 1
ATOM 1812 C C . SER A 1 219 ? 13.900 -4.788 -22.864 1.00 83.44 219 SER A C 1
ATOM 1814 O O . SER A 1 219 ? 13.316 -4.776 -23.946 1.00 83.44 219 SER A O 1
ATOM 1816 N N . ASN A 1 220 ? 14.907 -5.633 -22.623 1.00 86.31 220 ASN A N 1
ATOM 1817 C CA . ASN A 1 220 ? 15.319 -6.724 -23.495 1.00 86.31 220 ASN A CA 1
ATOM 1818 C C . ASN A 1 220 ? 14.389 -7.945 -23.316 1.00 86.31 220 ASN A C 1
ATOM 1820 O O . ASN A 1 220 ? 14.239 -8.433 -22.190 1.00 86.31 220 ASN A O 1
ATOM 1824 N N . PRO A 1 221 ? 13.836 -8.537 -24.393 1.00 80.56 221 PRO A N 1
ATOM 1825 C CA . PRO A 1 221 ? 12.791 -9.554 -24.273 1.00 80.56 221 PRO A CA 1
ATOM 1826 C C . PRO A 1 221 ? 13.246 -10.807 -23.512 1.00 80.56 221 PRO A C 1
ATOM 1828 O O . PRO A 1 221 ? 12.458 -11.400 -22.781 1.00 80.56 221 PRO A O 1
ATOM 1831 N N . LYS A 1 222 ? 14.532 -11.181 -23.593 1.00 84.88 222 LYS A N 1
ATOM 1832 C CA . LYS A 1 222 ? 15.069 -12.335 -22.848 1.00 84.88 222 LYS A CA 1
ATOM 1833 C C . LYS A 1 222 ? 15.094 -12.100 -21.338 1.00 84.88 222 LYS A C 1
ATOM 1835 O O . LYS A 1 222 ? 14.965 -13.048 -20.569 1.00 84.88 222 LYS A O 1
ATOM 1840 N N . ILE A 1 223 ? 15.328 -10.861 -20.906 1.00 84.69 223 ILE A N 1
ATOM 1841 C CA . ILE A 1 223 ? 15.376 -10.502 -19.482 1.00 84.69 223 ILE A CA 1
ATOM 1842 C C . ILE A 1 223 ? 13.952 -10.361 -18.944 1.00 84.69 223 ILE A C 1
ATOM 1844 O O . ILE A 1 223 ? 13.671 -10.844 -17.846 1.00 84.69 223 ILE A O 1
ATOM 1848 N N . VAL A 1 224 ? 13.038 -9.803 -19.743 1.00 84.75 224 VAL A N 1
ATOM 1849 C CA . VAL A 1 224 ? 11.613 -9.736 -19.394 1.00 84.75 224 VAL A CA 1
ATOM 1850 C C . VAL A 1 224 ? 11.033 -11.138 -19.204 1.00 84.75 224 VAL A C 1
ATOM 1852 O O . VAL A 1 224 ? 10.418 -11.403 -18.174 1.00 84.75 224 VAL A O 1
ATOM 1855 N N . GLU A 1 225 ? 11.294 -12.063 -20.133 1.00 85.81 225 GLU A N 1
ATOM 1856 C CA . GLU A 1 225 ? 10.840 -13.455 -20.018 1.00 85.81 225 GLU A CA 1
ATOM 1857 C C . GLU A 1 225 ? 11.337 -14.109 -18.725 1.00 85.81 225 GLU A C 1
ATOM 1859 O O . GLU A 1 225 ? 10.556 -14.690 -17.973 1.00 85.81 225 GLU A O 1
ATOM 1864 N N . LYS A 1 226 ? 12.633 -13.963 -18.421 1.00 87.00 226 LYS A N 1
ATOM 1865 C CA . LYS A 1 226 ? 13.220 -14.484 -17.180 1.00 87.00 226 LYS A CA 1
ATOM 1866 C C . LYS A 1 226 ? 12.599 -13.859 -15.933 1.00 87.00 226 LYS A C 1
ATOM 1868 O O . LYS A 1 226 ? 12.469 -14.534 -14.917 1.00 87.00 226 LYS A O 1
ATOM 1873 N N . SER A 1 227 ? 12.202 -12.589 -15.996 1.00 87.62 227 SER A N 1
ATOM 1874 C CA . SER A 1 227 ? 11.630 -11.865 -14.856 1.00 87.62 227 SER A CA 1
ATOM 1875 C C . SER A 1 227 ? 10.265 -12.406 -14.417 1.00 87.62 227 SER A C 1
ATOM 1877 O O . SER A 1 227 ? 9.859 -12.139 -13.285 1.00 87.62 227 SER A O 1
ATOM 1879 N N . LYS A 1 228 ? 9.608 -13.256 -15.227 1.00 86.19 228 LYS A N 1
ATOM 1880 C CA . LYS A 1 228 ? 8.429 -14.039 -14.806 1.00 86.19 228 LYS A CA 1
ATOM 1881 C C . LYS A 1 228 ? 8.686 -14.881 -13.555 1.00 86.19 228 LYS A C 1
ATOM 1883 O O . LYS A 1 228 ? 7.779 -15.043 -12.749 1.00 86.19 228 LYS A O 1
ATOM 1888 N N . PHE A 1 229 ? 9.933 -15.301 -13.329 1.00 88.81 229 PHE A N 1
ATOM 1889 C CA . PHE A 1 229 ? 10.347 -15.963 -12.090 1.00 88.81 229 PHE A CA 1
ATOM 1890 C C . PHE A 1 229 ? 9.917 -15.191 -10.831 1.00 88.81 229 PHE A C 1
ATOM 1892 O O . PHE A 1 229 ? 9.452 -15.796 -9.869 1.00 88.81 229 PHE A O 1
ATOM 1899 N N . PHE A 1 230 ? 10.050 -13.860 -10.829 1.00 89.19 230 PHE A N 1
ATOM 1900 C CA . PHE A 1 230 ? 9.669 -13.040 -9.677 1.00 89.19 230 PHE A CA 1
ATOM 1901 C C . PHE A 1 230 ? 8.156 -12.966 -9.500 1.00 89.19 230 PHE A C 1
ATOM 1903 O O . PHE A 1 230 ? 7.688 -12.953 -8.367 1.00 89.19 230 PHE A O 1
ATOM 1910 N N . ILE A 1 231 ? 7.398 -12.961 -10.598 1.00 87.88 231 ILE A N 1
ATOM 1911 C CA . ILE A 1 231 ? 5.931 -12.982 -10.564 1.00 87.88 231 ILE A CA 1
ATOM 1912 C C . ILE A 1 231 ? 5.456 -14.281 -9.912 1.00 87.88 231 ILE A C 1
ATOM 1914 O O . ILE A 1 231 ? 4.682 -14.238 -8.958 1.00 87.88 231 ILE A O 1
ATOM 1918 N N . ASP A 1 232 ? 5.984 -15.421 -10.363 1.00 87.69 232 ASP A N 1
ATOM 1919 C CA . ASP A 1 232 ? 5.655 -16.732 -9.797 1.00 87.69 232 ASP A CA 1
ATOM 1920 C C . ASP A 1 232 ? 5.996 -16.798 -8.304 1.00 87.69 232 ASP A C 1
ATOM 1922 O O . ASP A 1 232 ? 5.223 -17.326 -7.502 1.00 87.69 232 ASP A O 1
ATOM 1926 N N . LEU A 1 233 ? 7.138 -16.224 -7.917 1.00 86.31 233 LEU A N 1
ATOM 1927 C CA . LEU A 1 233 ? 7.573 -16.158 -6.527 1.00 86.31 233 LEU A CA 1
ATOM 1928 C C . LEU A 1 233 ? 6.622 -15.321 -5.666 1.00 86.31 233 LEU A C 1
ATOM 1930 O O . LEU A 1 233 ? 6.273 -15.728 -4.563 1.00 86.31 233 LEU A O 1
ATOM 1934 N N . ILE A 1 234 ? 6.172 -14.172 -6.174 1.00 85.06 234 ILE A N 1
ATOM 1935 C CA . ILE A 1 234 ? 5.239 -13.294 -5.463 1.00 85.06 234 ILE A CA 1
ATOM 1936 C C . ILE A 1 234 ? 3.890 -13.988 -5.286 1.00 85.06 234 ILE A C 1
ATOM 1938 O O . ILE A 1 234 ? 3.391 -14.071 -4.167 1.00 85.06 234 ILE A O 1
ATOM 1942 N N . ILE A 1 235 ? 3.330 -14.541 -6.368 1.00 83.75 235 ILE A N 1
ATOM 1943 C CA . ILE A 1 235 ? 2.039 -15.244 -6.343 1.00 83.75 235 ILE A CA 1
ATOM 1944 C C . ILE A 1 235 ? 2.080 -16.422 -5.364 1.00 83.75 235 ILE A C 1
ATOM 1946 O O . ILE A 1 235 ? 1.101 -16.685 -4.668 1.00 83.75 235 ILE A O 1
ATOM 1950 N N . LYS A 1 236 ? 3.208 -17.132 -5.301 1.00 83.12 236 LYS A N 1
ATOM 1951 C CA . LYS A 1 236 ? 3.364 -18.308 -4.448 1.00 83.12 236 LYS A CA 1
ATOM 1952 C C . LYS A 1 236 ? 3.638 -17.963 -2.982 1.00 83.12 236 LYS A C 1
ATOM 1954 O O . LYS A 1 236 ? 3.008 -18.547 -2.104 1.00 83.12 236 LYS A O 1
ATOM 1959 N N . ASP A 1 237 ? 4.604 -17.085 -2.719 1.00 79.50 237 ASP A N 1
ATOM 1960 C CA . ASP A 1 237 ? 5.184 -16.913 -1.382 1.00 79.50 237 ASP A CA 1
ATOM 1961 C C . ASP A 1 237 ? 4.632 -15.679 -0.642 1.00 79.50 237 ASP A C 1
ATOM 1963 O O . ASP A 1 237 ? 4.603 -15.669 0.589 1.00 79.50 237 ASP A O 1
ATOM 1967 N N . ILE A 1 238 ? 4.166 -14.652 -1.365 1.00 79.69 238 ILE A N 1
ATOM 1968 C CA . ILE A 1 238 ? 3.602 -13.410 -0.801 1.00 79.69 238 ILE A CA 1
ATOM 1969 C C . ILE A 1 238 ? 2.366 -12.924 -1.590 1.00 79.69 238 ILE A C 1
ATOM 1971 O O . ILE A 1 238 ? 2.327 -11.777 -2.038 1.00 79.69 238 ILE A O 1
ATOM 1975 N N . PRO A 1 239 ? 1.307 -13.748 -1.728 1.00 73.75 239 PRO A N 1
ATOM 1976 C CA . PRO A 1 239 ? 0.158 -13.464 -2.602 1.00 73.75 239 PRO A CA 1
ATOM 1977 C C . PRO A 1 239 ? -0.612 -12.176 -2.265 1.00 73.75 239 PRO A C 1
ATOM 1979 O O . PRO A 1 239 ? -1.382 -11.682 -3.084 1.00 73.75 239 PRO A O 1
ATOM 1982 N N . LYS A 1 240 ? -0.427 -11.633 -1.056 1.00 72.38 240 LYS A N 1
ATOM 1983 C CA . LYS A 1 240 ? -1.066 -10.391 -0.596 1.00 72.38 240 LYS A CA 1
ATOM 1984 C C . LYS A 1 240 ? -0.317 -9.127 -1.022 1.00 72.38 240 LYS A C 1
ATOM 1986 O O . LYS A 1 240 ? -0.911 -8.048 -1.006 1.00 72.38 240 LYS A O 1
ATOM 1991 N N . ALA A 1 241 ? 0.961 -9.247 -1.377 1.00 78.69 241 ALA A N 1
ATOM 1992 C CA . ALA A 1 241 ? 1.771 -8.118 -1.802 1.00 78.69 241 ALA A CA 1
ATOM 1993 C C . ALA A 1 241 ? 1.276 -7.592 -3.150 1.00 78.69 241 ALA A C 1
ATOM 1995 O O . ALA A 1 241 ? 0.985 -8.359 -4.072 1.00 78.69 241 ALA A O 1
ATOM 1996 N N . LYS A 1 242 ? 1.212 -6.268 -3.296 1.00 83.06 242 LYS A N 1
ATOM 1997 C CA . LYS A 1 242 ? 0.987 -5.666 -4.613 1.00 83.06 242 LYS A CA 1
ATOM 1998 C C . LYS A 1 242 ? 2.266 -5.763 -5.430 1.00 83.06 242 LYS A C 1
ATOM 2000 O O . LYS A 1 242 ? 3.364 -5.737 -4.884 1.00 83.06 242 LYS A O 1
ATOM 2005 N N . PHE A 1 243 ? 2.157 -5.847 -6.746 1.00 88.62 243 PHE A N 1
ATOM 2006 C CA . PHE A 1 243 ? 3.345 -5.768 -7.581 1.00 88.62 243 PHE A CA 1
ATOM 2007 C C . PHE A 1 243 ? 3.078 -5.043 -8.890 1.00 88.62 243 PHE A C 1
ATOM 2009 O O . PHE A 1 243 ? 1.950 -4.995 -9.383 1.00 88.62 243 PHE A O 1
ATOM 2016 N N . GLY A 1 244 ? 4.148 -4.480 -9.437 1.00 90.06 244 GLY A N 1
ATOM 2017 C CA . GLY A 1 244 ? 4.178 -3.904 -10.773 1.00 90.06 244 GLY A CA 1
ATOM 2018 C C . GLY A 1 244 ? 5.543 -4.118 -11.404 1.00 90.06 244 GLY A C 1
ATOM 2019 O O . GLY A 1 244 ? 6.544 -4.311 -10.709 1.00 90.06 244 GLY A O 1
ATOM 2020 N N . ILE A 1 245 ? 5.569 -4.122 -12.730 1.00 91.56 245 ILE A N 1
ATOM 2021 C CA . ILE A 1 245 ? 6.760 -4.431 -13.513 1.00 91.56 245 ILE A CA 1
ATOM 2022 C C . ILE A 1 245 ? 7.286 -3.133 -14.111 1.00 91.56 245 ILE A C 1
ATOM 2024 O O . ILE A 1 245 ? 6.564 -2.414 -14.797 1.00 91.56 245 ILE A O 1
ATOM 2028 N N . ILE A 1 246 ? 8.553 -2.836 -13.855 1.00 94.38 246 ILE A N 1
ATOM 2029 C CA . ILE A 1 246 ? 9.239 -1.655 -14.365 1.00 94.38 246 ILE A CA 1
ATOM 2030 C C . ILE A 1 246 ? 10.130 -2.095 -15.526 1.00 94.38 246 ILE A C 1
ATOM 2032 O O . ILE A 1 246 ? 11.213 -2.643 -15.308 1.00 94.38 246 ILE A O 1
ATOM 2036 N N . ALA A 1 247 ? 9.670 -1.858 -16.754 1.00 93.19 247 ALA A N 1
ATOM 2037 C CA . ALA A 1 247 ? 10.453 -2.017 -17.974 1.00 93.19 247 ALA A CA 1
ATOM 2038 C C . ALA A 1 247 ? 11.431 -0.841 -18.096 1.00 93.19 247 ALA A C 1
ATOM 2040 O O . ALA A 1 247 ? 11.118 0.213 -18.651 1.00 93.19 247 ALA A O 1
ATOM 2041 N N . ASN A 1 248 ? 12.606 -1.006 -17.494 1.00 95.12 248 ASN A N 1
ATOM 2042 C CA . ASN A 1 248 ? 13.638 0.016 -17.425 1.00 95.12 248 ASN A CA 1
ATOM 2043 C C . ASN A 1 248 ? 14.519 0.026 -18.687 1.00 95.12 248 ASN A C 1
ATOM 2045 O O . ASN A 1 248 ? 14.548 -0.945 -19.447 1.00 95.12 248 ASN A O 1
ATOM 2049 N N . LYS A 1 249 ? 15.280 1.111 -18.869 1.00 94.94 249 LYS A N 1
ATOM 2050 C CA . LYS A 1 249 ? 16.210 1.346 -19.989 1.00 94.94 249 LYS A CA 1
ATOM 2051 C C . LYS A 1 249 ? 15.538 1.482 -21.361 1.00 94.94 249 LYS A C 1
ATOM 2053 O O . LYS A 1 249 ? 16.057 1.033 -22.380 1.00 94.94 249 LYS A O 1
ATOM 2058 N N . GLN A 1 250 ? 14.369 2.118 -21.391 1.00 91.56 250 GLN A N 1
ATOM 2059 C CA . GLN A 1 250 ? 13.616 2.402 -22.624 1.00 91.56 250 GLN A CA 1
ATOM 2060 C C . GLN A 1 250 ? 14.297 3.438 -23.545 1.00 91.56 250 GLN A C 1
ATOM 2062 O O . GLN A 1 250 ? 13.819 3.720 -24.637 1.00 91.56 250 GLN A O 1
ATOM 2067 N N . ASP A 1 251 ? 15.422 4.012 -23.117 1.00 91.06 251 ASP A N 1
ATOM 2068 C CA . ASP A 1 251 ? 16.305 4.850 -23.928 1.00 91.06 251 ASP A CA 1
ATOM 2069 C C . ASP A 1 251 ? 17.212 4.042 -24.874 1.00 91.06 251 ASP A C 1
ATOM 2071 O O . ASP A 1 251 ? 17.736 4.596 -25.844 1.00 91.06 251 ASP A O 1
ATOM 2075 N N . LEU A 1 252 ? 17.394 2.741 -24.623 1.00 88.94 252 LEU A N 1
ATOM 2076 C CA . LEU A 1 252 ? 18.233 1.879 -25.451 1.00 88.94 252 LEU A CA 1
ATOM 2077 C C . LEU A 1 252 ? 17.544 1.527 -26.774 1.00 88.94 252 LEU A C 1
ATOM 2079 O O . LEU A 1 252 ? 16.339 1.283 -26.831 1.00 88.94 252 LEU A O 1
ATOM 2083 N N . SER A 1 253 ? 18.321 1.460 -27.855 1.00 84.38 253 SER A N 1
ATOM 2084 C CA . SER A 1 253 ? 17.801 1.210 -29.206 1.00 84.38 253 SER A CA 1
ATOM 2085 C C . SER A 1 253 ? 17.267 -0.209 -29.422 1.00 84.38 253 SER A C 1
ATOM 2087 O O . SER A 1 253 ? 16.489 -0.423 -30.348 1.00 84.38 253 SER A O 1
ATOM 2089 N N . ASP A 1 254 ? 17.681 -1.169 -28.595 1.00 83.00 254 ASP A N 1
ATOM 2090 C CA . ASP A 1 254 ? 17.207 -2.555 -28.587 1.00 83.00 254 ASP A CA 1
ATOM 2091 C C . ASP A 1 254 ? 16.081 -2.804 -27.568 1.00 83.00 254 ASP A C 1
ATOM 2093 O O . ASP A 1 254 ? 15.672 -3.952 -27.374 1.00 83.00 254 ASP A O 1
ATOM 2097 N N . SER A 1 255 ? 15.569 -1.747 -26.927 1.00 85.75 255 SER A N 1
ATOM 2098 C CA . SER A 1 255 ? 14.438 -1.850 -26.009 1.00 85.75 255 SER A CA 1
ATOM 2099 C C . SER A 1 255 ? 13.149 -2.206 -26.751 1.00 85.75 255 SER A C 1
ATOM 2101 O O . SER A 1 255 ? 12.826 -1.671 -27.815 1.00 85.75 255 SER A O 1
ATOM 2103 N N . VAL A 1 256 ? 12.397 -3.142 -26.180 1.00 84.50 256 VAL A N 1
ATOM 2104 C CA . VAL A 1 256 ? 11.072 -3.510 -26.676 1.00 84.50 256 VAL A CA 1
ATOM 2105 C C . VAL A 1 256 ? 10.049 -2.565 -26.065 1.00 84.50 256 VAL A C 1
ATOM 2107 O O . VAL A 1 256 ? 10.071 -2.293 -24.860 1.00 84.50 256 VAL A O 1
ATOM 2110 N N . LYS A 1 257 ? 9.131 -2.086 -26.903 1.00 82.50 257 LYS A N 1
ATOM 2111 C CA . LYS A 1 257 ? 8.036 -1.224 -26.465 1.00 82.50 257 LYS A CA 1
ATOM 2112 C C . LYS A 1 257 ? 7.081 -1.968 -25.538 1.00 82.50 257 LYS A C 1
ATOM 2114 O O . LYS A 1 257 ? 6.892 -3.180 -25.650 1.00 82.50 257 LYS A O 1
ATOM 2119 N N . LEU A 1 258 ? 6.424 -1.223 -24.658 1.00 81.31 258 LEU A N 1
ATOM 2120 C CA . LEU A 1 258 ? 5.498 -1.779 -23.676 1.00 81.31 258 LEU A CA 1
ATOM 2121 C C . LEU A 1 258 ? 4.376 -2.596 -24.303 1.00 81.31 258 LEU A C 1
ATOM 2123 O O . LEU A 1 258 ? 4.109 -3.697 -23.837 1.00 81.31 258 LEU A O 1
ATOM 2127 N N . GLU A 1 259 ? 3.765 -2.107 -25.381 1.00 78.62 259 GLU A N 1
ATOM 2128 C CA . GLU A 1 259 ? 2.620 -2.772 -26.011 1.00 78.62 259 GLU A CA 1
ATOM 2129 C C . GLU A 1 259 ? 3.001 -4.144 -26.582 1.00 78.62 259 GLU A C 1
ATOM 2131 O O . GLU A 1 259 ? 2.175 -5.055 -26.665 1.00 78.62 259 GLU A O 1
ATOM 2136 N N . GLU A 1 260 ? 4.258 -4.295 -26.999 1.00 80.00 260 GLU A N 1
ATOM 2137 C CA . GLU A 1 260 ? 4.805 -5.562 -27.470 1.00 80.00 260 GLU A CA 1
ATOM 2138 C C . GLU A 1 260 ? 5.121 -6.493 -26.297 1.00 80.00 260 GLU A C 1
ATOM 2140 O O . GLU A 1 260 ? 4.801 -7.678 -26.368 1.00 80.00 260 GLU A O 1
ATOM 2145 N N . LEU A 1 261 ? 5.678 -5.969 -25.200 1.00 78.50 261 LEU A N 1
ATOM 2146 C CA . LEU A 1 261 ? 5.957 -6.743 -23.987 1.00 78.50 261 LEU A CA 1
ATOM 2147 C C . LEU A 1 261 ? 4.680 -7.265 -23.316 1.00 78.50 261 LEU A C 1
ATOM 2149 O O . LEU A 1 261 ? 4.634 -8.440 -22.948 1.00 78.50 261 LEU A O 1
ATOM 2153 N N . GLU A 1 262 ? 3.643 -6.430 -23.198 1.00 79.12 262 GLU A N 1
ATOM 2154 C CA . GLU A 1 262 ? 2.333 -6.814 -22.654 1.00 79.12 262 GLU A CA 1
ATOM 2155 C C . GLU A 1 262 ? 1.747 -7.992 -23.439 1.00 79.12 262 GLU A C 1
ATOM 2157 O O . GLU A 1 262 ? 1.342 -8.992 -22.850 1.00 79.12 262 GLU A O 1
ATOM 2162 N N . LYS A 1 263 ? 1.776 -7.920 -24.777 1.00 78.00 263 LYS A N 1
ATOM 2163 C CA . LYS A 1 263 ? 1.263 -8.983 -25.656 1.00 78.00 263 LYS A CA 1
ATOM 2164 C C . LYS A 1 263 ? 2.119 -10.243 -25.633 1.00 78.00 263 LYS A C 1
ATOM 2166 O O . LYS A 1 263 ? 1.581 -11.345 -25.645 1.00 78.00 263 LYS A O 1
ATOM 2171 N N . LEU A 1 264 ? 3.442 -10.093 -25.663 1.00 77.19 264 LEU A N 1
ATOM 2172 C CA . LEU A 1 264 ? 4.369 -11.217 -25.781 1.00 77.19 264 LEU A CA 1
ATOM 2173 C C . LEU A 1 264 ? 4.385 -12.071 -24.512 1.00 77.19 264 LEU A C 1
ATOM 2175 O O . LEU A 1 264 ? 4.544 -13.290 -24.584 1.00 77.19 264 LEU A O 1
ATOM 2179 N N . PHE A 1 265 ? 4.231 -11.429 -23.355 1.00 73.38 265 PHE A N 1
ATOM 2180 C CA . PHE A 1 265 ? 4.401 -12.085 -22.068 1.00 73.38 265 PHE A CA 1
ATOM 2181 C C . PHE A 1 265 ? 3.125 -12.190 -21.235 1.00 73.38 265 PHE A C 1
ATOM 2183 O O . PHE A 1 265 ? 3.200 -12.842 -20.193 1.00 73.38 265 PHE A O 1
ATOM 2190 N N . ASP A 1 266 ? 2.002 -11.647 -21.716 1.00 76.88 266 ASP A N 1
ATOM 2191 C CA . ASP A 1 266 ? 0.706 -11.603 -21.025 1.00 76.88 266 ASP A CA 1
ATOM 2192 C C . ASP A 1 266 ? 0.837 -10.979 -19.628 1.00 76.88 266 ASP A C 1
ATOM 2194 O O . ASP A 1 266 ? 0.479 -11.554 -18.602 1.00 76.88 266 ASP A O 1
ATOM 2198 N N . LEU A 1 267 ? 1.489 -9.814 -19.589 1.00 72.19 267 LEU A N 1
ATOM 2199 C CA . LEU A 1 267 ? 1.808 -9.104 -18.354 1.00 72.19 267 LEU A CA 1
ATOM 2200 C C . LEU A 1 267 ? 0.822 -7.962 -18.128 1.00 72.19 267 LEU A C 1
ATOM 2202 O O . LEU A 1 267 ? 0.583 -7.148 -19.015 1.00 72.19 267 LEU A O 1
ATOM 2206 N N . THR A 1 268 ? 0.317 -7.861 -16.903 1.00 67.69 268 THR A N 1
ATOM 2207 C CA . THR A 1 268 ? -0.469 -6.717 -16.422 1.00 67.69 268 THR A CA 1
ATOM 2208 C C . THR A 1 268 ? 0.379 -5.840 -15.497 1.00 67.69 268 THR A C 1
ATOM 2210 O O . THR A 1 268 ? 1.280 -6.350 -14.831 1.00 67.69 268 THR A O 1
ATOM 2213 N N . ASN A 1 269 ? 0.063 -4.543 -15.397 1.00 79.12 269 ASN A N 1
ATOM 2214 C CA . ASN A 1 269 ? 0.779 -3.561 -14.559 1.00 79.12 269 ASN A CA 1
ATOM 2215 C C . ASN A 1 269 ? 2.252 -3.361 -14.974 1.00 79.12 269 ASN A C 1
ATOM 2217 O O . ASN A 1 269 ? 3.160 -3.413 -14.138 1.00 79.12 269 ASN A O 1
ATOM 2221 N N . LEU A 1 270 ? 2.482 -3.164 -16.276 1.00 84.25 270 LEU A N 1
ATOM 2222 C CA . LEU A 1 270 ? 3.790 -2.873 -16.860 1.00 84.25 270 LEU A CA 1
ATOM 2223 C C . LEU A 1 270 ? 3.969 -1.360 -17.057 1.00 84.25 270 LEU A C 1
ATOM 2225 O O . LEU A 1 270 ? 3.087 -0.691 -17.588 1.00 84.25 270 LEU A O 1
ATOM 2229 N N . TYR A 1 271 ? 5.125 -0.826 -16.663 1.00 89.06 271 TYR A N 1
ATOM 2230 C CA . TYR A 1 271 ? 5.428 0.603 -16.741 1.00 89.06 271 TYR A CA 1
ATOM 2231 C C . TYR A 1 271 ? 6.805 0.844 -17.359 1.00 89.06 271 TYR A C 1
ATOM 2233 O O . TYR A 1 271 ? 7.784 0.198 -16.985 1.00 89.06 271 TYR A O 1
ATOM 2241 N N . ASP A 1 272 ? 6.895 1.800 -18.280 1.00 90.62 272 ASP A N 1
ATOM 2242 C CA . ASP A 1 272 ? 8.134 2.183 -18.945 1.00 90.62 272 ASP A CA 1
ATOM 2243 C C . ASP A 1 272 ? 8.963 3.093 -18.039 1.00 90.62 272 ASP A C 1
ATOM 2245 O O . ASP A 1 272 ? 8.440 3.967 -17.338 1.00 90.62 272 ASP A O 1
ATOM 2249 N N . MET A 1 273 ? 10.281 2.927 -18.058 1.00 92.88 273 MET A N 1
ATOM 2250 C CA . MET A 1 273 ? 11.167 3.727 -17.225 1.00 92.88 273 MET A CA 1
ATOM 2251 C C . MET A 1 273 ? 12.521 3.959 -17.889 1.00 92.88 273 MET A C 1
ATOM 2253 O O . MET A 1 273 ? 13.090 3.084 -18.540 1.00 92.88 273 MET A O 1
ATOM 2257 N N . VAL A 1 274 ? 13.061 5.153 -17.658 1.00 94.69 274 VAL A N 1
ATOM 2258 C CA . VAL A 1 274 ? 14.468 5.484 -17.890 1.00 94.69 274 VAL A CA 1
ATOM 2259 C C . VAL A 1 274 ? 15.000 6.008 -16.563 1.00 94.69 274 VAL A C 1
ATOM 2261 O O . VAL A 1 274 ? 14.942 7.205 -16.284 1.00 94.69 274 VAL A O 1
ATOM 2264 N N . ALA A 1 275 ? 15.441 5.091 -15.697 1.00 94.56 275 ALA A N 1
ATOM 2265 C CA . ALA A 1 275 ? 15.779 5.410 -14.307 1.00 94.56 275 ALA A CA 1
ATOM 2266 C C . ALA A 1 275 ? 16.973 6.369 -14.168 1.00 94.56 275 ALA A C 1
ATOM 2268 O O . ALA A 1 275 ? 17.125 7.026 -13.143 1.00 94.56 275 ALA A O 1
ATOM 2269 N N . ILE A 1 276 ? 17.817 6.453 -15.200 1.00 94.25 276 ILE A N 1
ATOM 2270 C CA . ILE A 1 276 ? 18.958 7.373 -15.246 1.00 94.25 276 ILE A CA 1
ATOM 2271 C C . ILE A 1 276 ? 18.546 8.833 -15.468 1.00 94.25 276 ILE A C 1
ATOM 2273 O O . ILE A 1 276 ? 19.355 9.718 -15.208 1.00 94.25 276 ILE A O 1
ATOM 2277 N N . ASP A 1 277 ? 17.327 9.098 -15.954 1.00 92.00 277 ASP A N 1
ATOM 2278 C CA . ASP A 1 277 ? 16.826 10.458 -16.154 1.00 92.00 277 ASP A CA 1
ATOM 2279 C C . ASP A 1 277 ? 16.140 10.956 -14.866 1.00 92.00 277 ASP A C 1
ATOM 2281 O O . ASP A 1 277 ? 15.055 10.469 -14.523 1.00 92.00 277 ASP A O 1
ATOM 2285 N N . PRO A 1 278 ? 16.703 11.964 -14.166 1.00 88.88 278 PRO A N 1
ATOM 2286 C CA . PRO A 1 278 ? 16.119 12.507 -12.940 1.00 88.88 278 PRO A CA 1
ATOM 2287 C C . PRO A 1 278 ? 14.685 13.025 -13.112 1.00 88.88 278 PRO A C 1
ATOM 2289 O O . PRO A 1 278 ? 13.920 13.061 -12.146 1.00 88.88 278 PRO A O 1
ATOM 2292 N N . LYS A 1 279 ? 14.277 13.399 -14.336 1.00 86.69 279 LYS A N 1
ATOM 2293 C CA . LYS A 1 279 ? 12.902 13.839 -14.627 1.00 86.69 279 LYS A CA 1
ATOM 2294 C C . LYS A 1 279 ? 11.869 12.740 -14.381 1.00 86.69 279 LYS A C 1
ATOM 2296 O O . LYS A 1 279 ? 10.704 13.050 -14.134 1.00 86.69 279 LYS A O 1
ATOM 2301 N N . ASN A 1 280 ? 12.282 11.473 -14.404 1.00 89.81 280 ASN A N 1
ATOM 2302 C CA . ASN A 1 280 ? 11.399 10.337 -14.167 1.00 89.81 280 ASN A CA 1
ATOM 2303 C C . ASN A 1 280 ? 11.133 10.053 -12.684 1.00 89.81 280 ASN A C 1
ATOM 2305 O O . ASN A 1 280 ? 10.341 9.162 -12.380 1.00 89.81 280 ASN A O 1
ATOM 2309 N N . ARG A 1 281 ? 11.707 10.824 -11.748 1.00 90.62 281 ARG A N 1
ATOM 2310 C CA . ARG A 1 281 ? 11.427 10.670 -10.311 1.00 90.62 281 ARG A CA 1
ATOM 2311 C C . ARG A 1 281 ? 9.933 10.736 -9.998 1.00 90.62 281 ARG A C 1
ATOM 2313 O O . ARG A 1 281 ? 9.404 9.860 -9.319 1.00 90.62 281 ARG A O 1
ATOM 2320 N N . GLU A 1 282 ? 9.239 11.754 -10.507 1.00 85.44 282 GLU A N 1
ATOM 2321 C CA . GLU A 1 282 ? 7.797 11.916 -10.267 1.00 85.44 282 GLU A CA 1
ATOM 2322 C C . GLU A 1 282 ? 6.977 10.784 -10.893 1.00 85.44 282 GLU A C 1
ATOM 2324 O O . GLU A 1 282 ? 6.035 10.289 -10.275 1.00 85.44 282 GLU A O 1
ATOM 2329 N N . LYS A 1 283 ? 7.377 10.330 -12.086 1.00 87.56 283 LYS A N 1
ATOM 2330 C CA . LYS A 1 283 ? 6.772 9.175 -12.754 1.00 87.56 283 LYS A CA 1
ATOM 2331 C C . LYS A 1 283 ? 6.918 7.912 -11.908 1.00 87.56 283 LYS A C 1
ATOM 2333 O O . LYS A 1 283 ? 5.946 7.192 -11.721 1.00 87.56 283 LYS A O 1
ATOM 2338 N N . MET A 1 284 ? 8.106 7.657 -11.364 1.00 92.88 284 MET A N 1
ATOM 2339 C CA . MET A 1 284 ? 8.358 6.485 -10.528 1.00 92.88 284 MET A CA 1
ATOM 2340 C C . MET A 1 284 ? 7.552 6.526 -9.222 1.00 92.88 284 MET A C 1
ATOM 2342 O O . MET A 1 284 ? 6.954 5.523 -8.840 1.00 92.88 284 MET A O 1
ATOM 2346 N N . ILE A 1 285 ? 7.463 7.692 -8.570 1.00 90.38 285 ILE A N 1
ATOM 2347 C CA . ILE A 1 285 ? 6.595 7.883 -7.396 1.00 90.38 285 ILE A CA 1
ATOM 2348 C C . ILE A 1 285 ? 5.134 7.596 -7.748 1.00 90.38 285 ILE A C 1
ATOM 2350 O O . ILE A 1 285 ? 4.437 6.932 -6.982 1.00 90.38 285 ILE A O 1
ATOM 2354 N N . TRP A 1 286 ? 4.672 8.056 -8.912 1.00 85.06 286 TRP A N 1
ATOM 2355 C CA . TRP A 1 286 ? 3.320 7.770 -9.373 1.00 85.06 286 TRP A CA 1
ATOM 2356 C C . TRP A 1 286 ? 3.073 6.274 -9.577 1.00 85.06 286 TRP A C 1
ATOM 2358 O O . TRP A 1 286 ? 2.061 5.768 -9.101 1.00 85.06 286 TRP A O 1
ATOM 2368 N N . ILE A 1 287 ? 3.999 5.562 -10.225 1.00 88.81 287 ILE A N 1
ATOM 2369 C CA . ILE A 1 287 ? 3.882 4.111 -10.426 1.00 88.81 287 ILE A CA 1
ATOM 2370 C C . ILE A 1 287 ? 3.713 3.406 -9.076 1.00 88.81 287 ILE A C 1
ATOM 2372 O O . ILE A 1 287 ? 2.830 2.567 -8.917 1.00 88.81 287 ILE A O 1
ATOM 2376 N N . ILE A 1 288 ? 4.503 3.792 -8.069 1.00 89.06 288 ILE A N 1
ATOM 2377 C CA . ILE A 1 288 ? 4.383 3.238 -6.714 1.00 89.06 288 ILE A CA 1
ATOM 2378 C C . ILE A 1 288 ? 3.009 3.542 -6.112 1.00 89.06 288 ILE A C 1
ATOM 2380 O O . ILE A 1 288 ? 2.385 2.651 -5.539 1.00 89.06 288 ILE A O 1
ATOM 2384 N N . MET A 1 289 ? 2.511 4.772 -6.259 1.00 83.31 289 MET A N 1
ATOM 2385 C CA . MET A 1 289 ? 1.171 5.135 -5.793 1.00 83.31 289 MET A CA 1
ATOM 2386 C C . MET A 1 289 ? 0.067 4.321 -6.478 1.00 83.31 289 MET A C 1
ATOM 2388 O O . MET A 1 289 ? -0.879 3.925 -5.800 1.00 83.31 289 MET A O 1
ATOM 2392 N N . ASP A 1 290 ? 0.175 4.065 -7.784 1.00 80.38 290 ASP A N 1
ATOM 2393 C CA . ASP A 1 290 ? -0.792 3.254 -8.531 1.00 80.38 290 ASP A CA 1
ATOM 2394 C C . ASP A 1 290 ? -0.758 1.782 -8.095 1.00 80.38 290 ASP A C 1
ATOM 2396 O O . ASP A 1 290 ? -1.810 1.185 -7.856 1.00 80.38 290 ASP A O 1
ATOM 2400 N N . ILE A 1 291 ? 0.434 1.210 -7.901 1.00 83.25 291 ILE A N 1
ATOM 2401 C CA . ILE A 1 291 ? 0.605 -0.164 -7.403 1.00 83.25 291 ILE A CA 1
ATOM 2402 C C . ILE A 1 291 ? 0.016 -0.309 -5.994 1.00 83.25 291 ILE A C 1
ATOM 2404 O O . ILE A 1 291 ? -0.719 -1.258 -5.725 1.00 83.25 291 ILE A O 1
ATOM 2408 N N . LEU A 1 292 ? 0.297 0.650 -5.109 1.00 78.81 292 LEU A N 1
ATOM 2409 C CA . LEU A 1 292 ? -0.176 0.662 -3.720 1.00 78.81 292 LEU A CA 1
ATOM 2410 C C . LEU A 1 292 ? -1.620 1.161 -3.560 1.00 78.81 292 LEU A C 1
ATOM 2412 O O . LEU A 1 292 ? -2.135 1.186 -2.441 1.00 78.81 292 LEU A O 1
ATOM 2416 N N . LYS A 1 293 ? -2.264 1.587 -4.656 1.00 72.69 293 LYS A N 1
ATOM 2417 C CA . LYS A 1 293 ? -3.612 2.177 -4.676 1.00 72.69 293 LYS A CA 1
ATOM 2418 C C . LYS A 1 293 ? -3.779 3.326 -3.672 1.00 72.69 293 LYS A C 1
ATOM 2420 O O . LYS A 1 293 ? -4.838 3.501 -3.076 1.00 72.69 293 LYS A O 1
ATOM 2425 N N . ILE A 1 294 ? -2.737 4.142 -3.504 1.00 69.56 294 ILE A N 1
ATOM 2426 C CA . ILE A 1 294 ? -2.768 5.313 -2.620 1.00 69.56 294 ILE A CA 1
ATOM 2427 C C . ILE A 1 294 ? -3.644 6.389 -3.268 1.00 69.56 294 ILE A C 1
ATOM 2429 O O . ILE A 1 294 ? -3.225 7.076 -4.204 1.00 69.56 294 ILE A O 1
ATOM 2433 N N . SER A 1 295 ? -4.854 6.578 -2.742 1.00 55.38 295 SER A N 1
ATOM 2434 C CA . SER A 1 295 ? -5.773 7.620 -3.197 1.00 55.38 295 SER A CA 1
ATOM 2435 C C . SER A 1 295 ? -5.232 9.029 -2.925 1.00 55.38 295 SER A C 1
ATOM 2437 O O . SER A 1 295 ? -4.697 9.335 -1.856 1.00 55.38 295 SER A O 1
ATOM 2439 N N . GLY A 1 296 ? -5.395 9.925 -3.894 1.00 54.50 296 GLY A N 1
ATOM 2440 C CA . GLY A 1 296 ? -5.307 11.375 -3.711 1.00 54.50 296 GLY A CA 1
ATOM 2441 C C . GLY A 1 296 ? -4.885 12.092 -4.987 1.00 54.50 296 GLY A C 1
ATOM 2442 O O . GLY A 1 296 ? -4.340 11.461 -5.888 1.00 54.50 296 GLY A O 1
ATOM 2443 N N . GLU A 1 297 ? -5.126 13.402 -5.036 1.00 48.12 297 GLU A N 1
ATOM 2444 C CA . GLU A 1 297 ? -4.826 14.246 -6.196 1.00 48.12 297 GLU A CA 1
ATOM 2445 C C . GLU A 1 297 ? -3.365 14.066 -6.638 1.00 48.12 297 GLU A C 1
ATOM 2447 O O . GLU A 1 297 ? -2.434 14.098 -5.822 1.00 48.12 297 GLU A O 1
ATOM 2452 N N . PHE A 1 298 ? -3.172 13.789 -7.930 1.00 50.53 298 PHE A N 1
ATOM 2453 C CA . PHE A 1 298 ? -1.847 13.723 -8.534 1.00 50.53 298 PHE A CA 1
ATOM 2454 C C . PHE A 1 298 ? -1.183 15.098 -8.429 1.00 50.53 298 PHE A C 1
ATOM 2456 O O . PHE A 1 298 ? -1.867 16.124 -8.435 1.00 50.53 298 PHE A O 1
ATOM 2463 N N . SER A 1 299 ? 0.155 15.154 -8.384 1.00 55.12 299 SER A N 1
ATOM 2464 C CA . SER A 1 299 ? 0.798 16.444 -8.640 1.00 55.12 299 SER A CA 1
ATOM 2465 C C . SER A 1 299 ? 0.329 16.934 -10.023 1.00 55.12 299 SER A C 1
ATOM 2467 O O 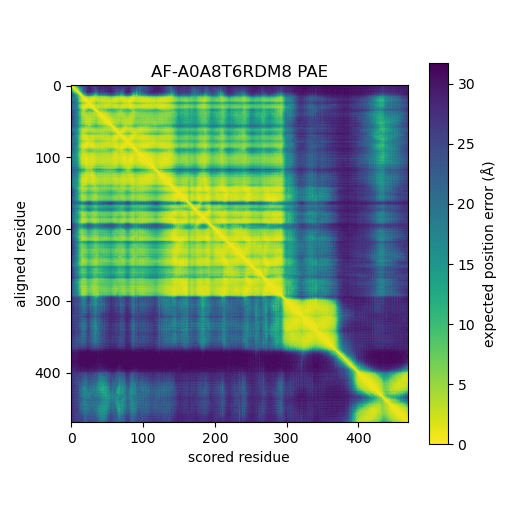. SER A 1 299 ? 0.171 16.104 -10.927 1.00 55.12 299 SER A O 1
ATOM 2469 N N . PRO A 1 300 ? 0.112 18.245 -10.239 1.00 59.31 300 PRO A N 1
ATOM 2470 C CA . PRO A 1 300 ? -0.339 18.746 -11.539 1.00 59.31 300 PRO A CA 1
ATOM 2471 C C . PRO A 1 300 ? 0.550 18.266 -12.692 1.00 59.31 300 PRO A C 1
ATOM 2473 O O . PRO A 1 300 ? 0.081 17.999 -13.791 1.00 59.31 300 PRO A O 1
ATOM 2476 N N . ARG A 1 301 ? 1.847 18.094 -12.421 1.00 64.06 301 ARG A N 1
ATOM 2477 C CA . ARG A 1 301 ? 2.821 17.570 -13.372 1.00 64.06 301 ARG A CA 1
ATOM 2478 C C . ARG A 1 301 ? 2.606 16.085 -13.682 1.00 64.06 301 ARG A C 1
ATOM 2480 O O . ARG A 1 301 ? 2.546 15.733 -14.855 1.00 64.06 301 ARG A O 1
ATOM 2487 N N . VAL A 1 302 ? 2.419 15.234 -12.674 1.00 56.94 302 VAL A N 1
ATOM 2488 C CA . VAL A 1 302 ? 2.092 13.808 -12.860 1.00 56.94 302 VAL A CA 1
ATOM 2489 C C . VAL A 1 302 ? 0.771 13.645 -13.605 1.00 56.94 302 VAL A C 1
ATOM 2491 O O . VAL A 1 302 ? 0.688 12.847 -14.534 1.00 56.94 302 VAL A O 1
ATOM 2494 N N . GLN A 1 303 ? -0.237 14.447 -13.263 1.00 62.72 303 GLN A N 1
ATOM 2495 C CA . GLN A 1 303 ? -1.519 14.432 -13.959 1.00 62.72 303 GLN A CA 1
ATOM 2496 C C . GLN A 1 303 ? -1.345 14.707 -15.458 1.00 62.72 303 GLN A C 1
ATOM 2498 O O . GLN A 1 303 ? -1.834 13.945 -16.290 1.00 62.72 303 GLN A O 1
ATOM 2503 N N . LEU A 1 304 ? -0.556 15.726 -15.809 1.00 71.62 304 LEU A N 1
ATOM 2504 C CA . LEU A 1 304 ? -0.227 16.032 -17.202 1.00 71.62 304 LEU A CA 1
ATOM 2505 C C . LEU A 1 304 ? 0.531 14.888 -17.893 1.00 71.62 304 LEU A C 1
ATOM 2507 O O . LEU A 1 304 ? 0.279 14.621 -19.067 1.00 71.62 304 LEU A O 1
ATOM 2511 N N . MET A 1 305 ? 1.441 14.196 -17.196 1.00 67.19 305 MET A N 1
ATOM 2512 C CA . MET A 1 305 ? 2.161 13.042 -17.758 1.00 67.19 305 MET A CA 1
ATOM 2513 C C . MET A 1 305 ? 1.213 11.881 -18.085 1.00 67.19 305 MET A C 1
ATOM 2515 O O . MET A 1 305 ? 1.340 11.278 -19.151 1.00 67.19 305 MET A O 1
ATOM 2519 N N . LEU A 1 306 ? 0.248 11.597 -17.210 1.00 56.69 306 LEU A N 1
ATOM 2520 C CA . LEU A 1 306 ? -0.714 10.506 -17.385 1.00 56.69 306 LEU A CA 1
ATOM 2521 C C . LEU A 1 306 ? -1.733 10.794 -18.465 1.00 56.69 306 LEU A C 1
ATOM 2523 O O . LEU A 1 306 ? -1.978 9.959 -19.333 1.00 56.69 306 LEU A O 1
ATOM 2527 N N . GLU A 1 307 ? -2.316 11.986 -18.437 1.00 72.62 307 GLU A N 1
ATOM 2528 C CA . GLU A 1 307 ? -3.271 12.373 -19.460 1.00 72.62 307 GLU A CA 1
ATOM 2529 C C . GLU A 1 307 ? -2.585 12.447 -20.835 1.00 72.62 307 GLU A C 1
ATOM 2531 O O . GLU A 1 307 ? -3.189 12.066 -21.838 1.00 72.62 307 GLU A O 1
ATOM 2536 N N . ARG A 1 308 ? -1.293 12.816 -20.886 1.00 82.12 308 ARG A N 1
ATOM 2537 C CA . ARG A 1 308 ? -0.481 12.711 -22.106 1.00 82.12 308 ARG A CA 1
ATOM 2538 C C . ARG A 1 308 ? -0.328 11.258 -22.558 1.00 82.12 308 ARG A C 1
ATOM 2540 O O . ARG A 1 308 ? -0.570 10.986 -23.728 1.00 82.12 308 ARG A O 1
ATOM 2547 N N . ALA A 1 309 ? 0.057 10.338 -21.672 1.00 66.38 309 ALA A N 1
ATOM 2548 C CA . ALA A 1 309 ? 0.239 8.922 -22.013 1.00 66.38 309 ALA A CA 1
ATOM 2549 C C . ALA A 1 309 ? -1.069 8.270 -22.504 1.00 66.38 309 ALA A C 1
ATOM 2551 O O . ALA A 1 309 ? -1.090 7.599 -23.535 1.00 66.38 309 ALA A O 1
ATOM 2552 N N . ASN A 1 310 ? -2.188 8.551 -21.834 1.00 62.06 310 ASN A N 1
ATOM 2553 C CA . ASN A 1 310 ? -3.512 8.095 -22.258 1.00 62.06 310 ASN A CA 1
ATOM 2554 C C . ASN A 1 310 ? -3.901 8.662 -23.627 1.00 62.06 310 ASN A C 1
ATOM 2556 O O . ASN A 1 310 ? -4.410 7.934 -24.480 1.00 62.06 310 ASN A O 1
ATOM 2560 N N . ALA A 1 311 ? -3.629 9.948 -23.867 1.00 76.50 311 ALA A N 1
ATOM 2561 C CA . ALA A 1 311 ? -3.856 10.555 -25.169 1.00 76.50 311 ALA A CA 1
ATOM 2562 C C . ALA A 1 311 ? -2.995 9.896 -26.263 1.00 76.50 311 ALA A C 1
ATOM 2564 O O . ALA A 1 311 ? -3.497 9.686 -27.363 1.00 76.50 311 ALA A O 1
ATOM 2565 N N . MET A 1 312 ? -1.748 9.495 -25.975 1.00 75.19 312 MET A N 1
ATOM 2566 C CA . MET A 1 312 ? -0.891 8.767 -26.932 1.00 75.19 312 MET A CA 1
ATOM 2567 C C . MET A 1 312 ? -1.518 7.435 -27.351 1.00 75.19 312 MET A C 1
ATOM 2569 O O . MET A 1 312 ? -1.691 7.202 -28.548 1.00 75.19 312 MET A O 1
ATOM 2573 N N . LYS A 1 313 ? -1.960 6.624 -26.383 1.00 71.62 313 LYS A N 1
ATOM 2574 C CA . LYS A 1 313 ? -2.649 5.350 -26.648 1.00 71.62 313 LYS A CA 1
ATOM 2575 C C . LYS A 1 313 ? -3.935 5.546 -27.461 1.00 71.62 313 LYS A C 1
ATOM 2577 O O . LYS A 1 313 ? -4.184 4.843 -28.438 1.00 71.62 313 LYS A O 1
ATOM 2582 N N . ASN A 1 314 ? -4.736 6.546 -27.093 1.00 69.88 314 ASN A N 1
ATOM 2583 C CA . ASN A 1 314 ? -5.977 6.873 -27.795 1.00 69.88 314 ASN A CA 1
ATOM 2584 C C . ASN A 1 314 ? -5.738 7.393 -29.221 1.00 69.88 314 ASN A C 1
ATOM 2586 O O . ASN A 1 314 ? -6.548 7.123 -30.108 1.00 69.88 314 ASN A O 1
ATOM 2590 N N . ALA A 1 315 ? -4.658 8.148 -29.447 1.00 80.81 315 ALA A N 1
ATOM 2591 C CA . ALA A 1 315 ? -4.293 8.645 -30.769 1.00 80.81 315 ALA A CA 1
ATOM 2592 C C . ALA A 1 315 ? -3.882 7.502 -31.702 1.00 80.81 315 ALA A C 1
ATOM 2594 O O . ALA A 1 315 ? -4.352 7.457 -32.836 1.00 80.81 315 ALA A O 1
ATOM 2595 N N . GLU A 1 316 ? -3.067 6.560 -31.218 1.00 78.25 316 GLU A N 1
ATOM 2596 C CA . GLU A 1 316 ? -2.656 5.381 -31.988 1.00 78.25 316 GLU A CA 1
ATOM 2597 C C . GLU A 1 316 ? -3.864 4.521 -32.380 1.00 78.25 316 GLU A C 1
ATOM 2599 O O . GLU A 1 316 ? -4.039 4.179 -33.551 1.00 78.25 316 GLU A O 1
ATOM 2604 N N . GLN A 1 317 ? -4.760 4.249 -31.427 1.00 72.81 317 GLN A N 1
ATOM 2605 C CA . GLN A 1 317 ? -5.997 3.525 -31.711 1.00 72.81 317 GLN A CA 1
ATOM 2606 C C . GLN A 1 317 ? -6.867 4.260 -32.743 1.00 72.81 317 GLN A C 1
ATOM 2608 O O . GLN A 1 317 ? -7.384 3.642 -33.672 1.00 72.81 317 GLN A O 1
ATOM 2613 N N . ALA A 1 318 ? -7.013 5.582 -32.619 1.00 83.25 318 ALA A N 1
ATOM 2614 C CA . ALA A 1 318 ? -7.793 6.375 -33.563 1.00 83.25 318 ALA A CA 1
ATOM 2615 C C . ALA A 1 318 ? -7.197 6.368 -34.981 1.00 83.25 318 ALA A C 1
ATOM 2617 O O . ALA A 1 318 ? -7.947 6.367 -35.956 1.00 83.25 318 ALA A O 1
ATOM 2618 N N . GLU A 1 319 ? -5.869 6.338 -35.115 1.00 81.44 319 GLU A N 1
ATOM 2619 C CA . GLU A 1 319 ? -5.208 6.191 -36.415 1.00 81.44 319 GLU A CA 1
ATOM 2620 C C . GLU A 1 319 ? -5.443 4.804 -37.030 1.00 81.44 319 GLU A C 1
ATOM 2622 O O . GLU A 1 319 ? -5.730 4.727 -38.226 1.00 81.44 319 GLU A O 1
ATOM 2627 N N . LEU A 1 320 ? -5.406 3.730 -36.230 1.00 80.62 320 LEU A N 1
ATOM 2628 C CA . LEU A 1 320 ? -5.744 2.369 -36.681 1.00 80.62 320 LEU A CA 1
ATOM 2629 C C . LEU A 1 320 ? -7.202 2.259 -37.152 1.00 80.62 320 LEU A C 1
ATOM 2631 O O . LEU A 1 320 ? -7.491 1.590 -38.142 1.00 80.62 320 LEU A O 1
ATOM 2635 N N . GLU A 1 321 ? -8.117 2.948 -36.470 1.00 82.88 321 GLU A N 1
ATOM 2636 C CA . GLU A 1 321 ? -9.542 3.025 -36.818 1.00 82.88 321 GLU A CA 1
ATOM 2637 C C . GLU A 1 321 ? -9.823 3.968 -38.008 1.00 82.88 321 GLU A C 1
ATOM 2639 O O . GLU A 1 321 ? -10.962 4.066 -38.466 1.00 82.88 321 GLU A O 1
ATOM 2644 N N . GLY A 1 322 ? -8.817 4.699 -38.506 1.00 85.50 322 GLY A N 1
ATOM 2645 C CA . GLY A 1 322 ? -8.983 5.718 -39.549 1.00 85.50 322 GLY A CA 1
ATOM 2646 C C . GLY A 1 322 ? -9.758 6.964 -39.093 1.00 85.50 322 GLY A C 1
ATOM 2647 O O . GLY A 1 322 ? -10.157 7.791 -39.917 1.00 85.50 322 GLY A O 1
ATOM 2648 N N . ASN A 1 323 ? -9.974 7.133 -37.787 1.00 89.56 323 ASN A N 1
ATOM 2649 C CA . ASN A 1 323 ? -10.701 8.256 -37.208 1.00 89.56 323 ASN A CA 1
ATOM 2650 C C . ASN A 1 323 ? -9.771 9.464 -37.006 1.00 89.56 323 ASN A C 1
ATOM 2652 O O . ASN A 1 323 ? -9.272 9.738 -35.912 1.00 89.56 323 ASN A O 1
ATOM 2656 N N . LEU A 1 324 ? -9.551 10.207 -38.093 1.00 86.62 324 LEU A N 1
ATOM 2657 C CA . LEU A 1 324 ? -8.630 11.349 -38.133 1.00 86.62 324 LEU A CA 1
ATOM 2658 C C . LEU A 1 324 ? -8.993 12.468 -37.142 1.00 86.62 324 LEU A C 1
ATOM 2660 O O . LEU A 1 324 ? -8.097 13.099 -36.590 1.00 86.62 324 LEU A O 1
ATOM 2664 N N . GLU A 1 325 ? -10.281 12.721 -36.892 1.00 88.50 325 GLU A N 1
ATOM 2665 C CA . GLU A 1 325 ? -10.719 13.764 -35.950 1.00 88.50 325 GLU A CA 1
ATOM 2666 C C . GLU A 1 325 ? -10.364 13.400 -34.505 1.00 88.50 325 GLU A C 1
ATOM 2668 O O . GLU A 1 325 ? -9.806 14.221 -33.771 1.00 88.50 325 GLU A O 1
ATOM 2673 N N . ARG A 1 326 ? -10.603 12.141 -34.118 1.00 84.44 326 ARG A N 1
ATOM 2674 C CA . ARG A 1 326 ? -10.222 11.619 -32.801 1.00 84.44 326 ARG A CA 1
ATOM 2675 C C . ARG A 1 326 ? -8.701 11.583 -32.629 1.00 84.44 326 ARG A C 1
ATOM 2677 O O . ARG A 1 326 ? -8.212 11.928 -31.555 1.00 84.44 326 ARG A O 1
ATOM 2684 N N . ALA A 1 327 ? -7.955 11.228 -33.676 1.00 88.62 327 ALA A N 1
ATOM 2685 C CA . ALA A 1 327 ? -6.494 11.254 -33.654 1.00 88.62 327 ALA A CA 1
ATOM 2686 C C . ALA A 1 327 ? -5.957 12.682 -33.446 1.00 88.62 327 ALA A C 1
ATOM 2688 O O . ALA A 1 327 ? -5.139 12.908 -32.557 1.00 88.62 327 ALA A O 1
ATOM 2689 N N . ILE A 1 328 ? -6.472 13.667 -34.196 1.00 90.50 328 ILE A N 1
ATOM 2690 C CA . ILE A 1 328 ? -6.085 15.083 -34.067 1.00 90.50 328 ILE A CA 1
ATOM 2691 C C . ILE A 1 328 ? -6.336 15.605 -32.649 1.00 90.50 328 ILE A C 1
ATOM 2693 O O . ILE A 1 328 ? -5.437 16.206 -32.067 1.00 90.50 328 ILE A O 1
ATOM 2697 N N . SER A 1 329 ? -7.520 15.352 -32.083 1.00 87.44 329 SER A N 1
ATOM 2698 C CA . SER A 1 329 ? -7.861 15.814 -30.732 1.00 87.44 329 SER A CA 1
ATOM 2699 C C . SER A 1 329 ? -6.902 15.258 -29.674 1.00 87.44 329 SER A C 1
ATOM 2701 O O . SER A 1 329 ? -6.440 15.999 -28.807 1.00 87.44 329 SER A O 1
ATOM 2703 N N . ASN A 1 330 ? -6.533 13.979 -29.774 1.00 84.75 330 ASN A N 1
ATOM 2704 C CA . ASN A 1 330 ? -5.559 13.395 -28.856 1.00 84.75 330 ASN A CA 1
ATOM 2705 C C . ASN A 1 330 ? -4.142 13.944 -29.092 1.00 84.75 330 ASN A C 1
ATOM 2707 O O . ASN A 1 330 ? -3.449 14.248 -28.126 1.00 84.75 330 ASN A O 1
ATOM 2711 N N . PHE A 1 331 ? -3.715 14.164 -30.341 1.00 91.25 331 PHE A N 1
ATOM 2712 C CA . PHE A 1 331 ? -2.426 14.809 -30.618 1.00 91.25 331 PHE A CA 1
ATOM 2713 C C . PHE A 1 331 ? -2.339 16.242 -30.079 1.00 91.25 331 PHE A C 1
ATOM 2715 O O . PHE A 1 331 ? -1.270 16.645 -29.616 1.00 91.25 331 PHE A O 1
ATOM 2722 N N . GLU A 1 332 ? -3.436 17.003 -30.081 1.00 89.81 332 GLU A N 1
ATOM 2723 C CA . GLU A 1 332 ? -3.485 18.340 -29.473 1.00 89.81 332 GLU A CA 1
ATOM 2724 C C . GLU A 1 332 ? -3.242 18.281 -27.958 1.00 89.81 332 GLU A C 1
ATOM 2726 O O . GLU A 1 332 ? -2.429 19.053 -27.442 1.00 89.81 332 GLU A O 1
ATOM 2731 N N . ILE A 1 333 ? -3.859 17.314 -27.269 1.00 82.88 333 ILE A N 1
ATOM 2732 C CA . ILE A 1 333 ? -3.614 17.042 -25.843 1.00 82.88 333 ILE A CA 1
ATOM 2733 C C . ILE A 1 333 ? -2.138 16.685 -25.616 1.00 82.88 333 ILE A C 1
ATOM 2735 O O . ILE A 1 333 ? -1.476 17.272 -24.759 1.00 82.88 333 ILE A O 1
ATOM 2739 N N . ILE A 1 334 ? -1.586 15.775 -26.427 1.00 84.94 334 ILE A N 1
ATOM 2740 C CA . ILE A 1 334 ? -0.186 15.338 -26.317 1.00 84.94 334 ILE A CA 1
ATOM 2741 C C . ILE A 1 334 ? 0.770 16.516 -26.494 1.00 84.94 334 ILE A C 1
ATOM 2743 O O . ILE A 1 334 ? 1.730 16.647 -25.730 1.00 84.94 334 ILE A O 1
ATOM 2747 N N . SER A 1 335 ? 0.517 17.387 -27.473 1.00 88.00 335 SER A N 1
ATOM 2748 C CA . SER A 1 335 ? 1.343 18.566 -27.724 1.00 88.00 335 SER A CA 1
ATOM 2749 C C . SER A 1 335 ? 1.286 19.550 -26.560 1.00 88.00 335 SER A C 1
ATOM 2751 O O . SER A 1 335 ? 2.341 19.970 -26.079 1.00 88.00 335 SER A O 1
ATOM 2753 N N . ASP A 1 336 ? 0.090 19.931 -26.105 1.00 79.12 336 ASP A N 1
ATOM 2754 C CA . ASP A 1 336 ? -0.047 20.923 -25.036 1.00 79.12 336 ASP A CA 1
ATOM 2755 C C . ASP A 1 336 ? 0.598 20.428 -23.740 1.00 79.12 336 ASP A C 1
ATOM 2757 O O . ASP A 1 336 ? 1.322 21.171 -23.070 1.00 79.12 336 ASP A O 1
ATOM 2761 N N . TYR A 1 337 ? 0.415 19.149 -23.419 1.00 79.56 337 TYR A N 1
ATOM 2762 C CA . TYR A 1 337 ? 0.975 18.572 -22.204 1.00 79.56 337 TYR A CA 1
ATOM 2763 C C . TYR A 1 337 ? 2.480 18.373 -22.316 1.00 79.56 337 TYR A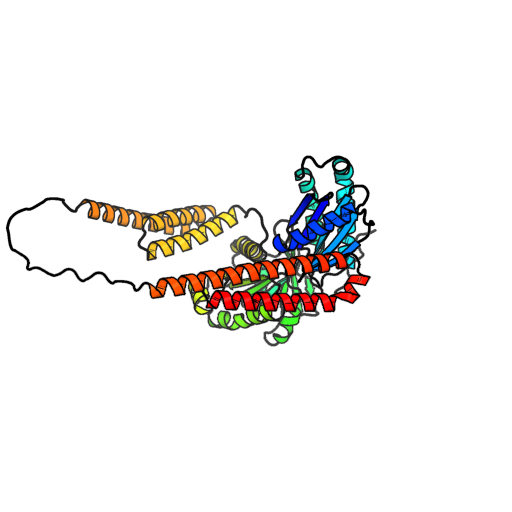 C 1
ATOM 2765 O O . TYR A 1 337 ? 3.195 18.698 -21.375 1.00 79.56 337 TYR A O 1
ATOM 2773 N N . SER A 1 338 ? 2.997 17.980 -23.484 1.00 76.19 338 SER A N 1
ATOM 2774 C CA . SER A 1 338 ? 4.447 17.962 -23.738 1.00 76.19 338 SER A CA 1
ATOM 2775 C C . SER A 1 338 ? 5.075 19.336 -23.522 1.00 76.19 338 SER A C 1
ATOM 2777 O O . SER A 1 338 ? 6.086 19.450 -22.837 1.00 76.19 338 SER A O 1
ATOM 2779 N N . ARG A 1 339 ? 4.434 20.408 -24.001 1.00 84.69 339 ARG A N 1
ATOM 2780 C CA . ARG A 1 339 ? 4.901 21.777 -23.758 1.00 84.69 339 ARG A CA 1
ATOM 2781 C C . ARG A 1 339 ? 4.883 22.144 -22.271 1.00 84.69 339 ARG A C 1
ATOM 2783 O O . ARG A 1 339 ? 5.862 22.704 -21.787 1.00 84.69 339 ARG A O 1
ATOM 2790 N N . LYS A 1 340 ? 3.798 21.836 -21.549 1.00 67.69 340 LYS A N 1
ATOM 2791 C CA . LYS A 1 340 ? 3.671 22.106 -20.101 1.00 67.69 340 LYS A CA 1
ATOM 2792 C C . LYS A 1 340 ? 4.675 21.314 -19.255 1.00 67.69 340 LYS A C 1
ATOM 2794 O O . LYS A 1 340 ? 5.079 21.787 -18.199 1.00 67.69 340 LYS A O 1
ATOM 2799 N N . LEU A 1 341 ? 5.100 20.144 -19.731 1.00 68.50 341 LEU A N 1
ATOM 2800 C CA . LEU A 1 341 ? 6.116 19.299 -19.098 1.00 68.50 341 LEU A CA 1
ATOM 2801 C C . LEU A 1 341 ? 7.562 19.729 -19.417 1.00 68.50 341 LEU A C 1
ATOM 2803 O O . LEU A 1 341 ? 8.495 19.207 -18.804 1.00 68.50 341 LEU A O 1
ATOM 2807 N N . GLY A 1 342 ? 7.749 20.701 -20.319 1.00 67.75 342 GLY A N 1
ATOM 2808 C CA . GLY A 1 342 ? 9.058 21.198 -20.760 1.00 67.75 342 GLY A CA 1
ATOM 2809 C C . GLY A 1 342 ? 9.642 20.462 -21.973 1.00 67.75 342 GLY A C 1
ATOM 2810 O O . GLY A 1 342 ? 10.764 20.752 -22.385 1.00 67.75 342 GLY A O 1
ATOM 2811 N N . ASP A 1 343 ? 8.885 19.550 -22.585 1.00 79.06 343 ASP A N 1
ATOM 2812 C CA . ASP A 1 343 ? 9.291 18.754 -23.746 1.00 79.06 343 ASP A CA 1
ATOM 2813 C C . ASP A 1 343 ? 8.952 19.490 -25.057 1.00 79.06 343 ASP A C 1
ATOM 2815 O O . ASP A 1 343 ? 8.078 19.093 -25.837 1.00 79.06 343 ASP A O 1
ATOM 2819 N N . HIS A 1 344 ? 9.624 20.621 -25.289 1.00 80.25 344 HIS A N 1
ATOM 2820 C CA . HIS A 1 344 ? 9.315 21.527 -26.402 1.00 80.25 344 HIS A CA 1
ATOM 2821 C C . HIS A 1 344 ? 9.481 20.887 -27.787 1.00 80.25 344 HIS A C 1
ATOM 2823 O O . HIS A 1 344 ? 8.662 21.138 -28.669 1.00 80.25 344 HIS A O 1
ATOM 2829 N N . GLU A 1 345 ? 10.496 20.045 -27.978 1.00 78.88 345 GLU A N 1
ATOM 2830 C CA . GLU A 1 345 ? 10.738 19.350 -29.249 1.00 78.88 345 GLU A CA 1
ATOM 2831 C C . GLU A 1 345 ? 9.625 18.340 -29.560 1.00 78.88 345 GLU A C 1
ATOM 2833 O O . GLU A 1 345 ? 9.052 18.353 -30.650 1.00 78.88 345 GLU A O 1
ATOM 2838 N N . ILE A 1 346 ? 9.231 17.541 -28.562 1.00 75.56 346 ILE A N 1
ATOM 2839 C CA . ILE A 1 346 ? 8.115 16.593 -28.671 1.00 75.56 346 ILE A CA 1
ATOM 2840 C C . ILE A 1 346 ? 6.828 17.341 -29.028 1.00 75.56 346 ILE A C 1
ATOM 2842 O O . ILE A 1 346 ? 6.116 16.947 -29.952 1.00 75.56 346 ILE A O 1
ATOM 2846 N N . SER A 1 347 ? 6.554 18.462 -28.352 1.00 82.81 347 SER A N 1
ATOM 2847 C CA . SER A 1 347 ? 5.403 19.305 -28.679 1.00 82.81 347 SER A CA 1
ATOM 2848 C C . SER A 1 347 ? 5.425 19.771 -30.137 1.00 82.81 347 SER A C 1
ATOM 2850 O O . SER A 1 347 ? 4.392 19.706 -30.798 1.00 82.81 347 SER A O 1
ATOM 2852 N N . GLN A 1 348 ? 6.563 20.244 -30.653 1.00 86.69 348 GLN A N 1
ATOM 2853 C CA . GLN A 1 348 ? 6.658 20.728 -32.037 1.00 86.69 348 GLN A CA 1
ATOM 2854 C C . GLN A 1 348 ? 6.439 19.610 -33.062 1.00 86.69 348 GLN A C 1
ATOM 2856 O O . GLN A 1 348 ? 5.728 19.810 -34.049 1.00 86.69 348 GLN A O 1
ATOM 2861 N N . ASN A 1 349 ? 6.965 18.414 -32.795 1.00 86.75 349 ASN A N 1
ATOM 2862 C CA . ASN A 1 349 ? 6.761 17.252 -33.658 1.00 86.75 349 ASN A CA 1
ATOM 2863 C C . ASN A 1 349 ? 5.270 16.897 -33.782 1.00 86.75 349 ASN A C 1
ATOM 2865 O O . ASN A 1 349 ? 4.766 16.697 -34.891 1.00 86.75 349 ASN A O 1
ATOM 2869 N N . TYR A 1 350 ? 4.534 16.890 -32.666 1.00 88.81 350 TYR A N 1
ATOM 2870 C CA . TYR A 1 350 ? 3.090 16.642 -32.693 1.00 88.81 350 TYR A CA 1
ATOM 2871 C C . TYR A 1 350 ? 2.301 17.779 -33.350 1.00 88.81 350 TYR A C 1
ATOM 2873 O O . TYR A 1 350 ? 1.373 17.492 -34.104 1.00 88.81 350 TYR A O 1
ATOM 2881 N N . LEU A 1 351 ? 2.692 19.047 -33.171 1.00 88.50 351 LEU A N 1
ATOM 2882 C CA . LEU A 1 351 ? 2.077 20.170 -33.899 1.00 88.50 351 LEU A CA 1
ATOM 2883 C C . LEU A 1 351 ? 2.220 20.029 -35.419 1.00 88.50 351 LEU A C 1
ATOM 2885 O O . LEU A 1 351 ? 1.246 20.248 -36.143 1.00 88.50 351 LEU A O 1
ATOM 2889 N N . SER A 1 352 ? 3.395 19.616 -35.905 1.00 88.75 352 SER A N 1
ATOM 2890 C CA . SER A 1 352 ? 3.597 19.346 -37.334 1.00 88.75 352 SER A CA 1
ATOM 2891 C C . SER A 1 352 ? 2.681 18.218 -37.813 1.00 88.75 352 SER A C 1
ATOM 2893 O O . SER A 1 352 ? 1.986 18.365 -38.819 1.00 88.75 352 SER A O 1
ATOM 2895 N N . ARG A 1 353 ? 2.597 17.118 -37.054 1.00 89.50 353 ARG A N 1
ATOM 2896 C CA . ARG A 1 353 ? 1.736 15.974 -37.391 1.00 89.50 353 ARG A CA 1
ATOM 2897 C C . ARG A 1 353 ? 0.251 16.350 -37.422 1.00 89.50 353 ARG A C 1
ATOM 2899 O O . ARG A 1 353 ? -0.470 15.936 -38.328 1.00 89.50 353 ARG A O 1
ATOM 2906 N N . ILE A 1 354 ? -0.206 17.176 -36.479 1.00 92.31 354 ILE A N 1
ATOM 2907 C CA . ILE A 1 354 ? -1.576 17.710 -36.446 1.00 92.31 354 ILE A CA 1
ATOM 2908 C C . ILE A 1 354 ? -1.873 18.521 -37.709 1.00 92.31 354 ILE A C 1
ATOM 2910 O O . ILE A 1 354 ? -2.947 18.367 -38.293 1.00 92.31 354 ILE A O 1
ATOM 2914 N N . ALA A 1 355 ? -0.941 19.373 -38.148 1.00 90.88 355 ALA A N 1
ATOM 2915 C CA . ALA A 1 355 ? -1.119 20.182 -39.352 1.00 90.88 355 ALA A CA 1
ATOM 2916 C C . ALA A 1 355 ? -1.310 19.308 -40.604 1.00 90.88 355 ALA A C 1
ATOM 2918 O O . ALA A 1 355 ? -2.202 19.577 -41.415 1.00 90.88 355 ALA A O 1
ATOM 2919 N N . ASP A 1 356 ? -0.539 18.228 -40.730 1.00 90.69 356 ASP A N 1
ATOM 2920 C CA . ASP A 1 356 ? -0.664 17.286 -41.844 1.00 90.69 356 ASP A CA 1
ATOM 2921 C C . ASP A 1 356 ? -1.988 16.515 -41.812 1.00 90.69 356 ASP A C 1
ATOM 2923 O O . ASP A 1 356 ? -2.655 16.378 -42.842 1.00 90.69 356 ASP A O 1
ATOM 2927 N N . LEU A 1 357 ? -2.417 16.051 -40.634 1.00 88.25 357 LEU A N 1
ATOM 2928 C CA . LEU A 1 357 ? -3.698 15.358 -40.475 1.00 88.25 357 LEU A CA 1
ATOM 2929 C C . LEU A 1 357 ? -4.889 16.284 -40.755 1.00 88.25 357 LEU A C 1
ATOM 2931 O O . LEU A 1 357 ? -5.836 15.864 -41.420 1.00 88.25 357 LEU A O 1
ATOM 2935 N N . LYS A 1 358 ? -4.827 17.555 -40.336 1.00 90.75 358 LYS A N 1
ATOM 2936 C CA . LYS A 1 358 ? -5.857 18.561 -40.650 1.00 90.75 358 LYS A CA 1
ATOM 2937 C C . LYS A 1 358 ? -5.973 18.801 -42.156 1.00 90.75 358 LYS A C 1
ATOM 2939 O O . LYS A 1 358 ? -7.087 18.812 -42.673 1.00 90.75 358 LYS A O 1
ATOM 2944 N N . ARG A 1 359 ? -4.848 18.903 -42.877 1.00 89.94 359 ARG A N 1
ATOM 2945 C CA . ARG A 1 359 ? -4.844 19.012 -44.351 1.00 89.94 359 ARG A CA 1
ATOM 2946 C C . ARG A 1 359 ? -5.469 17.787 -45.018 1.00 89.94 359 ARG A C 1
ATOM 2948 O O . ARG A 1 359 ? -6.288 17.935 -45.921 1.00 89.94 359 ARG A O 1
ATOM 2955 N N . LYS A 1 360 ? -5.121 16.578 -44.561 1.00 87.19 360 LYS A N 1
ATOM 2956 C CA . LYS A 1 360 ? -5.718 15.327 -45.065 1.00 87.19 360 LYS A CA 1
ATOM 2957 C C . LYS A 1 360 ? -7.228 15.293 -44.837 1.00 87.19 360 LYS A C 1
ATOM 2959 O O . LYS A 1 360 ? -7.973 14.990 -45.763 1.00 87.19 360 LYS A O 1
ATOM 2964 N N . LEU A 1 361 ? -7.679 15.652 -43.637 1.00 87.06 361 LEU A N 1
ATOM 2965 C CA . LEU A 1 361 ? -9.099 15.711 -43.298 1.00 87.06 361 LEU A CA 1
ATOM 2966 C C . LEU A 1 361 ? -9.851 16.736 -44.162 1.00 87.06 361 LEU A C 1
ATOM 2968 O O . LEU A 1 361 ? -10.967 16.470 -44.599 1.00 87.06 361 LEU A O 1
ATOM 2972 N N . GLU A 1 362 ? -9.247 17.894 -44.435 1.00 86.56 362 GLU A N 1
ATOM 2973 C CA . GLU A 1 362 ? -9.836 18.926 -45.292 1.00 86.56 362 GLU A CA 1
ATOM 2974 C C . GLU A 1 362 ? -9.964 18.463 -46.752 1.00 86.56 362 GLU A C 1
ATOM 2976 O O . GLU A 1 362 ? -10.994 18.702 -47.382 1.00 86.56 362 GLU A O 1
ATOM 2981 N N . ASN A 1 363 ? -8.963 17.750 -47.273 1.00 84.62 363 ASN A N 1
ATOM 2982 C CA . ASN A 1 363 ? -9.015 17.164 -48.614 1.00 84.62 363 ASN A CA 1
ATOM 2983 C C . ASN A 1 363 ? -10.100 16.087 -48.719 1.00 84.62 363 ASN A C 1
ATOM 2985 O O . ASN A 1 363 ? -10.899 16.133 -49.650 1.00 84.62 363 ASN A O 1
ATOM 2989 N N . ILE A 1 364 ? -10.203 15.199 -47.724 1.00 81.81 364 ILE A N 1
ATOM 2990 C CA . ILE A 1 364 ? -11.272 14.192 -47.660 1.00 81.81 364 ILE A CA 1
ATOM 2991 C C . ILE A 1 364 ? -12.639 14.885 -47.634 1.00 81.81 364 ILE A C 1
ATOM 2993 O O . ILE A 1 364 ? -13.509 14.554 -48.427 1.00 81.81 364 ILE A O 1
ATOM 2997 N N . LYS A 1 365 ? -12.825 15.915 -46.796 1.00 80.06 365 LYS A N 1
ATOM 2998 C CA . LYS A 1 365 ? -14.086 16.678 -46.734 1.00 80.06 365 LYS A CA 1
ATOM 2999 C C . LYS A 1 365 ? -14.437 17.351 -48.068 1.00 80.06 365 LYS A C 1
ATOM 3001 O O . LYS A 1 365 ? -15.615 17.389 -48.419 1.00 80.06 365 LYS A O 1
ATOM 3006 N N . LYS A 1 366 ? -13.446 17.845 -48.819 1.00 76.81 366 LYS A N 1
ATOM 3007 C CA . LYS A 1 366 ? -13.635 18.419 -50.165 1.00 76.81 366 LYS A CA 1
ATOM 3008 C C . LYS A 1 366 ? -14.009 17.354 -51.201 1.00 76.81 366 LYS A C 1
ATOM 3010 O O . LYS A 1 366 ? -14.894 17.602 -52.013 1.00 76.81 366 LYS A O 1
ATOM 3015 N N . GLU A 1 367 ? -13.406 16.168 -51.146 1.00 67.56 367 GLU A N 1
ATOM 3016 C CA . GLU A 1 367 ? -13.727 15.041 -52.035 1.00 67.56 367 GLU A CA 1
ATOM 3017 C C . GLU A 1 367 ? -15.131 14.472 -51.771 1.00 67.56 367 GLU A C 1
ATOM 3019 O O . GLU A 1 367 ? -15.889 14.247 -52.715 1.00 67.56 367 GLU A O 1
ATOM 3024 N N . THR A 1 368 ? -15.547 14.340 -50.507 1.00 59.72 368 THR A N 1
ATOM 3025 C CA . THR A 1 368 ? -16.905 13.880 -50.153 1.00 59.72 368 THR A CA 1
ATOM 3026 C C . THR A 1 368 ? -17.990 14.900 -50.526 1.00 59.72 368 THR A C 1
ATOM 3028 O O . THR A 1 368 ? -19.142 14.526 -50.742 1.00 59.72 368 THR A O 1
ATOM 3031 N N . GLN A 1 369 ? -17.641 16.189 -50.635 1.00 55.91 369 GLN A N 1
ATOM 3032 C CA . GLN A 1 369 ? -18.539 17.263 -51.085 1.00 55.91 369 GLN A CA 1
ATOM 3033 C C . GLN A 1 369 ? -18.568 17.445 -52.616 1.00 55.91 369 GLN A C 1
ATOM 3035 O O . GLN A 1 369 ? -19.462 18.122 -53.123 1.00 55.91 369 GLN A O 1
ATOM 3040 N N . ALA A 1 370 ? -17.640 16.832 -53.360 1.00 52.16 370 ALA A N 1
ATOM 3041 C CA . ALA A 1 370 ? -17.495 16.995 -54.809 1.00 52.16 370 ALA A CA 1
ATOM 3042 C C . ALA A 1 370 ? -18.225 15.933 -55.659 1.00 52.16 370 ALA A C 1
ATOM 3044 O O . ALA A 1 370 ? -18.127 15.976 -56.885 1.00 52.16 370 ALA A O 1
ATOM 3045 N N . ILE A 1 371 ? -18.983 15.003 -55.062 1.00 45.88 371 ILE A N 1
ATOM 3046 C CA . ILE A 1 371 ? -19.827 14.063 -55.822 1.00 45.88 371 ILE A CA 1
ATOM 3047 C C . ILE A 1 371 ? -21.121 14.787 -56.252 1.00 45.88 371 ILE A C 1
ATOM 3049 O O . ILE A 1 371 ? -21.955 15.094 -55.393 1.00 45.88 371 ILE A O 1
ATOM 3053 N N . PRO A 1 372 ? -21.361 15.054 -57.554 1.00 42.44 372 PRO A N 1
ATOM 3054 C CA . PRO A 1 372 ? -22.572 15.737 -57.991 1.00 42.44 372 PRO A CA 1
ATOM 3055 C C . PRO A 1 372 ? -23.768 14.783 -57.929 1.00 42.44 372 PRO A C 1
ATOM 3057 O O . PRO A 1 372 ? -23.791 13.739 -58.584 1.00 42.44 372 PRO A O 1
ATOM 3060 N N . LYS A 1 373 ? -24.814 15.176 -57.199 1.00 49.28 373 LYS A N 1
ATOM 3061 C CA . LYS A 1 373 ? -26.163 14.635 -57.395 1.00 49.28 373 LYS A CA 1
ATOM 3062 C C . LYS A 1 373 ? -26.694 15.138 -58.736 1.00 49.28 373 LYS A C 1
ATOM 3064 O O . LYS A 1 373 ? -26.989 16.321 -58.844 1.00 49.28 373 LYS A O 1
ATOM 3069 N N . THR A 1 374 ? -26.921 14.255 -59.709 1.00 38.12 374 THR A N 1
ATOM 3070 C CA . THR A 1 374 ? -27.964 14.513 -60.722 1.00 38.12 374 THR A CA 1
ATOM 3071 C C . THR A 1 374 ? -28.551 13.214 -61.292 1.00 38.12 374 THR A C 1
ATOM 3073 O O . THR A 1 374 ? -27.843 12.211 -61.367 1.00 38.12 374 THR A O 1
ATOM 3076 N N . PRO A 1 375 ? -29.846 13.213 -61.666 1.00 48.59 375 PRO A N 1
ATOM 3077 C CA . PRO A 1 375 ? -30.638 12.025 -61.965 1.00 48.59 375 PRO A CA 1
ATOM 3078 C C . PRO A 1 375 ? -30.657 11.684 -63.462 1.00 48.59 375 PRO A C 1
ATOM 3080 O O . PRO A 1 375 ? -30.497 12.556 -64.316 1.00 48.59 375 PRO A O 1
ATOM 3083 N N . ARG A 1 376 ? -30.974 10.427 -63.794 1.00 32.78 376 ARG A N 1
ATOM 3084 C CA . ARG A 1 376 ? -31.492 10.042 -65.116 1.00 32.78 376 ARG A CA 1
ATOM 3085 C C . ARG A 1 376 ? -32.516 8.915 -64.979 1.00 32.78 376 ARG A C 1
ATOM 3087 O O . ARG A 1 376 ? -32.208 7.860 -64.437 1.00 32.78 376 ARG A O 1
ATOM 3094 N N . ILE A 1 377 ? -33.725 9.170 -65.477 1.00 35.94 377 ILE A N 1
ATOM 3095 C CA . ILE A 1 377 ? -34.791 8.187 -65.717 1.00 35.94 377 ILE A CA 1
ATOM 3096 C C . ILE A 1 377 ? -34.859 7.921 -67.230 1.00 35.94 377 ILE A C 1
ATOM 3098 O O . ILE A 1 377 ? -34.564 8.827 -68.010 1.00 35.94 377 ILE A O 1
ATOM 3102 N N . MET A 1 378 ? -35.342 6.715 -67.574 1.00 29.22 378 MET A N 1
ATOM 3103 C CA . MET A 1 378 ? -35.741 6.139 -68.878 1.00 29.22 378 MET A CA 1
ATOM 3104 C C . MET A 1 378 ? -34.661 5.229 -69.499 1.00 29.22 378 MET A C 1
ATOM 3106 O O . MET A 1 378 ? -33.536 5.664 -69.688 1.00 29.22 378 MET A O 1
ATOM 3110 N N . THR A 1 379 ? -34.891 3.953 -69.839 1.00 30.08 379 THR A N 1
ATOM 3111 C CA . THR A 1 379 ? -36.119 3.186 -70.153 1.00 30.08 379 THR A CA 1
ATOM 3112 C C . THR A 1 379 ? -35.957 1.683 -69.839 1.00 30.08 379 THR A C 1
ATOM 3114 O O . THR A 1 379 ? -34.881 1.211 -69.489 1.00 30.08 379 THR A O 1
ATOM 3117 N N . GLU A 1 380 ? -37.086 0.982 -69.932 1.00 35.97 380 GLU A N 1
ATOM 3118 C CA . GLU A 1 380 ? -37.443 -0.382 -69.535 1.00 35.97 380 GLU A CA 1
ATOM 3119 C C . GLU A 1 380 ? -36.513 -1.540 -69.947 1.00 35.97 380 GLU A C 1
ATOM 3121 O O . GLU A 1 380 ? -36.040 -1.642 -71.075 1.00 35.97 380 GLU A O 1
ATOM 3126 N N . GLY A 1 381 ? -36.412 -2.516 -69.040 1.00 29.38 381 GLY A N 1
ATOM 3127 C CA . GLY A 1 381 ? -35.982 -3.887 -69.308 1.00 29.38 381 GLY A CA 1
ATOM 3128 C C . GLY A 1 381 ? -36.330 -4.781 -68.115 1.00 29.38 381 GLY A C 1
ATOM 3129 O O . GLY A 1 381 ? -35.677 -4.714 -67.079 1.00 29.38 381 GLY A O 1
ATOM 3130 N N . LYS A 1 382 ? -37.401 -5.576 -68.241 1.00 41.38 382 LYS A N 1
ATOM 3131 C CA . LYS A 1 382 ? -37.922 -6.512 -67.222 1.00 41.38 382 LYS A CA 1
ATOM 3132 C C . LYS A 1 382 ? -36.819 -7.375 -66.578 1.00 41.38 382 LYS A C 1
ATOM 3134 O O . LYS A 1 382 ? -36.115 -8.061 -67.320 1.00 41.38 382 LYS A O 1
ATOM 3139 N N . PRO A 1 383 ? -36.781 -7.527 -65.241 1.00 32.09 383 PRO A N 1
ATOM 3140 C CA . PRO A 1 383 ? -36.174 -8.687 -64.614 1.00 32.09 383 PRO A CA 1
ATOM 3141 C C . PRO A 1 383 ? -37.226 -9.752 -64.280 1.00 32.09 383 PRO A C 1
ATOM 3143 O O . PRO A 1 383 ? -38.352 -9.471 -63.869 1.00 32.09 383 PRO A O 1
ATOM 3146 N N . LYS A 1 384 ? -36.818 -11.002 -64.493 1.00 34.75 384 LYS A N 1
ATOM 3147 C CA . LYS A 1 384 ? -37.535 -12.226 -64.141 1.00 34.75 384 LYS A CA 1
ATOM 3148 C C . LYS A 1 384 ? -37.726 -12.328 -62.624 1.00 34.75 384 LYS A C 1
ATOM 3150 O O . LYS A 1 384 ? -36.849 -11.972 -61.846 1.00 34.75 384 LYS A O 1
ATOM 3155 N N . THR A 1 385 ? -38.874 -12.875 -62.253 1.00 35.84 385 THR A N 1
ATOM 3156 C CA . THR A 1 385 ? -39.279 -13.318 -60.917 1.00 35.84 385 THR A CA 1
ATOM 3157 C C . THR A 1 385 ? -38.224 -14.190 -60.230 1.00 35.84 385 THR A C 1
ATOM 3159 O O . THR A 1 385 ? -37.838 -15.222 -60.779 1.00 35.84 385 THR A O 1
ATOM 3162 N N . ALA A 1 386 ? -37.851 -13.828 -59.001 1.00 33.34 386 ALA A N 1
ATOM 3163 C CA . ALA A 1 386 ? -37.271 -14.734 -58.012 1.00 33.34 386 ALA A CA 1
ATOM 3164 C C . ALA A 1 386 ? -38.242 -14.836 -56.822 1.00 33.34 386 ALA A C 1
ATOM 3166 O O . ALA A 1 386 ? -38.791 -13.832 -56.372 1.00 33.34 386 ALA A O 1
ATOM 3167 N N . GLN A 1 387 ? -38.512 -16.070 -56.400 1.00 37.97 387 GLN A N 1
ATOM 3168 C CA . GLN A 1 387 ? -39.474 -16.448 -55.362 1.00 37.97 387 GLN A CA 1
ATOM 3169 C C . GLN A 1 387 ? -39.060 -15.938 -53.968 1.00 37.97 387 GLN A C 1
ATOM 3171 O O . GLN A 1 387 ? -37.863 -15.888 -53.686 1.00 37.97 387 GLN A O 1
ATOM 3176 N N . PRO A 1 388 ? -40.011 -15.646 -53.060 1.00 35.72 388 PRO A N 1
ATOM 3177 C CA . PRO A 1 388 ? -39.711 -15.573 -51.637 1.00 35.72 388 PRO A CA 1
ATOM 3178 C C . PRO A 1 388 ? -39.563 -16.989 -51.053 1.00 35.72 388 PRO A C 1
ATOM 3180 O O . PRO A 1 388 ? -40.381 -17.874 -51.314 1.00 35.72 388 PRO A O 1
ATOM 3183 N N . SER A 1 389 ? -38.516 -17.194 -50.258 1.00 34.81 389 SER A N 1
ATOM 3184 C CA . SER A 1 389 ? -38.314 -18.379 -49.416 1.00 34.81 389 SER A CA 1
ATOM 3185 C C . SER A 1 389 ? -39.402 -18.472 -48.328 1.00 34.81 389 SER A C 1
ATOM 3187 O O . SER A 1 389 ? -39.885 -17.431 -47.874 1.00 34.81 389 SER A O 1
ATOM 3189 N N . PRO A 1 390 ? -39.793 -19.680 -47.880 1.00 37.56 390 PRO A N 1
ATOM 3190 C CA . PRO A 1 390 ? -40.871 -19.858 -46.906 1.00 37.56 390 PRO A CA 1
ATOM 3191 C C . PRO A 1 390 ? -40.462 -19.388 -45.495 1.00 37.56 390 PRO A C 1
ATOM 3193 O O . PRO A 1 390 ? -39.270 -19.387 -45.175 1.00 37.56 390 PRO A O 1
ATOM 3196 N N . PRO A 1 391 ? -41.425 -19.028 -44.622 1.00 37.94 391 PRO A N 1
ATOM 3197 C CA . PRO A 1 391 ? -41.130 -18.740 -43.228 1.00 37.94 391 PRO A CA 1
ATOM 3198 C C . PRO A 1 391 ? -40.730 -20.033 -42.514 1.00 37.94 391 PRO A C 1
ATOM 3200 O O . PRO A 1 391 ? -41.449 -21.032 -42.564 1.00 37.94 391 PRO A O 1
ATOM 3203 N N . VAL A 1 392 ? -39.585 -20.001 -41.832 1.00 36.62 392 VAL A N 1
ATOM 3204 C CA . VAL A 1 392 ? -39.168 -21.059 -40.909 1.00 36.62 392 VAL A CA 1
ATOM 3205 C C . VAL A 1 392 ? -40.144 -21.059 -39.737 1.00 36.62 392 VAL A C 1
ATOM 3207 O O . VAL A 1 392 ? -40.182 -20.127 -38.938 1.00 36.62 392 VAL A O 1
ATOM 3210 N N . THR A 1 393 ? -40.967 -22.098 -39.662 1.00 41.12 393 THR A N 1
ATOM 3211 C CA . THR A 1 393 ? -41.800 -22.395 -38.499 1.00 41.12 393 THR A CA 1
ATOM 3212 C C . THR A 1 393 ? -40.873 -22.956 -37.423 1.00 41.12 393 THR A C 1
ATOM 3214 O O . THR A 1 393 ? -40.373 -24.071 -37.556 1.00 41.12 393 THR A O 1
ATOM 3217 N N . VAL A 1 394 ? -40.577 -22.167 -36.387 1.00 40.78 394 VAL A N 1
ATOM 3218 C CA . VAL A 1 394 ? -39.917 -22.681 -35.180 1.00 40.78 394 VAL A CA 1
ATOM 3219 C C . VAL A 1 394 ? -40.954 -23.529 -34.448 1.00 40.78 394 VAL A C 1
ATOM 3221 O O . VAL A 1 394 ? -42.021 -23.034 -34.101 1.00 40.78 394 VAL A O 1
ATOM 3224 N N . GLN A 1 395 ? -40.668 -24.820 -34.299 1.00 43.72 395 GLN A N 1
ATOM 3225 C CA . GLN A 1 395 ? -41.509 -25.771 -33.577 1.00 43.72 395 GLN A CA 1
ATOM 3226 C C . GLN A 1 395 ? -41.628 -25.356 -32.097 1.00 43.72 395 GLN A C 1
ATOM 3228 O O . GLN A 1 395 ? -40.617 -25.061 -31.457 1.00 43.72 395 GLN A O 1
ATOM 3233 N N . ASP A 1 396 ? -42.854 -25.370 -31.561 1.00 52.81 396 ASP A N 1
ATOM 3234 C CA . ASP A 1 396 ? -43.216 -25.017 -30.172 1.00 52.81 396 ASP A CA 1
ATOM 3235 C C . ASP A 1 396 ? -42.487 -25.845 -29.087 1.00 52.81 396 ASP A C 1
ATOM 3237 O O . ASP A 1 396 ? -42.475 -25.463 -27.917 1.00 52.81 396 ASP A O 1
ATOM 3241 N N . GLU A 1 397 ? -41.830 -26.955 -29.441 1.00 49.78 397 GLU A N 1
ATOM 3242 C CA . GLU A 1 397 ? -41.112 -27.819 -28.490 1.00 49.78 397 GLU A CA 1
ATOM 3243 C C . GLU A 1 397 ? -39.866 -27.144 -27.877 1.00 49.78 397 GLU A C 1
ATOM 3245 O O . GLU A 1 397 ? -39.563 -27.367 -26.705 1.00 49.78 397 GLU A O 1
ATOM 3250 N N . ASN A 1 398 ? -39.206 -26.225 -28.596 1.00 49.91 398 ASN A N 1
ATOM 3251 C CA . ASN A 1 398 ? -38.003 -25.536 -28.098 1.00 49.91 398 ASN A CA 1
ATOM 3252 C C . ASN A 1 398 ? -38.299 -24.461 -27.033 1.00 49.91 398 ASN A C 1
ATOM 3254 O O . ASN A 1 398 ? -37.431 -24.151 -26.217 1.00 49.91 398 ASN A O 1
ATOM 3258 N N . LEU A 1 399 ? -39.510 -23.885 -27.006 1.00 54.25 399 LEU A N 1
ATOM 3259 C CA . LEU A 1 399 ? -39.886 -22.902 -25.978 1.00 54.25 399 LEU A CA 1
ATOM 3260 C C . LEU A 1 399 ? -40.053 -23.559 -24.600 1.00 54.25 399 LEU A C 1
ATOM 3262 O O . LEU A 1 399 ? -39.612 -22.998 -23.599 1.00 54.25 399 LEU A O 1
ATOM 3266 N N . SER A 1 400 ? -40.600 -24.779 -24.554 1.00 66.75 400 SER A N 1
ATOM 3267 C CA . SER A 1 400 ? -40.778 -25.537 -23.308 1.00 66.75 400 SER A CA 1
ATOM 3268 C C . SER A 1 400 ? -39.445 -25.914 -22.652 1.00 66.75 400 SER A C 1
ATOM 3270 O O . SER A 1 400 ? -39.334 -25.900 -21.424 1.00 66.75 400 SER A O 1
ATOM 3272 N N . GLU A 1 401 ? -38.426 -26.263 -23.441 1.00 67.81 401 GLU A N 1
ATOM 3273 C CA . GLU A 1 401 ? -37.091 -26.579 -22.915 1.00 67.81 401 GLU A CA 1
ATOM 3274 C C . GLU A 1 401 ? -36.370 -25.331 -22.395 1.00 67.81 401 GLU A C 1
ATOM 3276 O O . GLU A 1 401 ? -35.767 -25.369 -21.320 1.00 67.81 401 GLU A O 1
ATOM 3281 N N . ILE A 1 402 ? -36.491 -24.200 -23.099 1.00 70.44 402 ILE A N 1
ATOM 3282 C CA . ILE A 1 402 ? -35.930 -22.914 -22.660 1.00 70.44 402 ILE A CA 1
ATOM 3283 C C . ILE A 1 402 ? -36.580 -22.451 -21.349 1.00 70.44 402 ILE A C 1
ATOM 3285 O O . ILE A 1 402 ? -35.879 -21.997 -20.441 1.00 70.44 402 ILE A O 1
ATOM 3289 N N . ASP A 1 403 ? -37.896 -22.599 -21.204 1.00 74.12 403 ASP A N 1
ATOM 3290 C CA . ASP A 1 403 ? -38.599 -22.240 -19.968 1.00 74.12 403 ASP A CA 1
ATOM 3291 C C . ASP A 1 403 ? -38.224 -23.161 -18.797 1.00 74.12 403 ASP A C 1
ATOM 3293 O O . ASP A 1 403 ? -38.075 -22.704 -17.658 1.00 74.12 403 ASP A O 1
ATOM 3297 N N . LEU A 1 404 ? -37.984 -24.448 -19.068 1.00 75.62 404 LEU A N 1
ATOM 3298 C CA . LEU A 1 404 ? -37.470 -25.387 -18.071 1.00 75.62 404 LEU A CA 1
ATOM 3299 C C . LEU A 1 404 ? -36.045 -25.020 -17.625 1.00 75.62 404 LEU A C 1
ATOM 3301 O O . LEU A 1 404 ? -35.750 -25.055 -16.427 1.00 75.62 404 LEU A O 1
ATOM 3305 N N . LEU A 1 405 ? -35.170 -24.634 -18.560 1.00 70.25 405 LEU A N 1
ATOM 3306 C CA . LEU A 1 405 ? -33.816 -24.158 -18.261 1.00 70.25 405 LEU A CA 1
ATOM 3307 C C . LEU A 1 405 ? -33.846 -22.877 -17.420 1.00 70.25 405 LEU A C 1
ATOM 3309 O O . LEU A 1 405 ? -33.176 -22.820 -16.390 1.00 70.25 405 LEU A O 1
ATOM 3313 N N . ARG A 1 406 ? -34.688 -21.898 -17.775 1.00 73.81 406 ARG A N 1
ATOM 3314 C CA . ARG A 1 406 ? -34.881 -20.663 -16.991 1.00 73.81 406 ARG A CA 1
ATOM 3315 C C . ARG A 1 406 ? -35.329 -20.950 -15.563 1.00 73.81 406 ARG A C 1
ATOM 3317 O O . ARG A 1 406 ? -34.719 -20.456 -14.619 1.00 73.81 406 ARG A O 1
ATOM 3324 N N . LYS A 1 407 ? -36.323 -21.824 -15.388 1.00 78.25 407 LYS A N 1
ATOM 3325 C CA . LYS A 1 407 ? -36.804 -22.228 -14.060 1.00 78.25 407 LYS A CA 1
ATOM 3326 C C . LYS A 1 407 ? -35.719 -22.923 -13.232 1.00 78.25 407 LYS A C 1
ATOM 3328 O O . LYS A 1 407 ? -35.642 -22.729 -12.020 1.00 78.25 407 LYS A O 1
ATOM 3333 N N . ASN A 1 408 ? -34.873 -23.731 -13.872 1.00 72.12 408 ASN A N 1
ATOM 3334 C CA . ASN A 1 408 ? -33.736 -24.357 -13.202 1.00 72.12 408 ASN A CA 1
ATOM 3335 C C . ASN A 1 408 ? -32.670 -23.326 -12.809 1.00 72.12 408 ASN A C 1
ATOM 3337 O O . ASN A 1 408 ? -32.146 -23.412 -11.701 1.00 72.12 408 ASN A O 1
ATOM 3341 N N . ILE A 1 409 ? -32.384 -22.345 -13.669 1.00 71.00 409 ILE A N 1
ATOM 3342 C CA . ILE A 1 409 ? -31.479 -21.229 -13.365 1.00 71.00 409 ILE A CA 1
ATOM 3343 C C . ILE A 1 409 ? -31.986 -20.448 -12.147 1.00 71.00 409 ILE A C 1
ATOM 3345 O O . ILE A 1 409 ? -31.219 -20.228 -11.213 1.00 71.00 409 ILE A O 1
ATOM 3349 N N . ASP A 1 410 ? -33.270 -20.087 -12.105 1.00 79.12 410 ASP A N 1
ATOM 3350 C CA . ASP A 1 410 ? -33.839 -19.336 -10.978 1.00 79.12 410 ASP A CA 1
ATOM 3351 C C . ASP A 1 410 ? -33.806 -20.139 -9.670 1.00 79.12 410 ASP A C 1
ATOM 3353 O O . ASP A 1 410 ? -33.419 -19.613 -8.630 1.00 79.12 410 ASP A O 1
ATOM 3357 N N . LYS A 1 411 ? -34.062 -21.452 -9.726 1.00 83.56 411 LYS A N 1
ATOM 3358 C CA . LYS A 1 411 ? -33.894 -22.344 -8.567 1.00 83.56 411 LYS A CA 1
ATOM 3359 C C . LYS A 1 411 ? -32.453 -22.368 -8.041 1.00 83.56 411 LYS A C 1
ATOM 3361 O O . LYS A 1 411 ? -32.235 -22.480 -6.834 1.00 83.56 411 LYS A O 1
ATOM 3366 N N . TRP A 1 412 ? -31.458 -22.308 -8.928 1.00 74.25 412 TRP A N 1
ATOM 3367 C CA . TRP A 1 412 ? -30.056 -22.224 -8.512 1.00 74.25 412 TRP A CA 1
ATOM 3368 C C . TRP A 1 412 ? -29.703 -20.847 -7.950 1.00 74.25 412 TRP A C 1
ATOM 3370 O O . TRP A 1 412 ? -28.961 -20.806 -6.973 1.00 74.25 412 TRP A O 1
ATOM 3380 N N . LYS A 1 413 ? -30.284 -19.753 -8.466 1.00 69.44 413 LYS A N 1
ATOM 3381 C CA . LYS A 1 413 ? -30.152 -18.416 -7.858 1.00 69.44 413 LYS A CA 1
ATOM 3382 C C . LYS A 1 413 ? -30.692 -18.386 -6.431 1.00 69.44 413 LYS A C 1
ATOM 3384 O O . LYS A 1 413 ? -29.948 -18.025 -5.530 1.00 69.44 413 LYS A O 1
ATOM 3389 N N . GLU A 1 414 ? -31.921 -18.854 -6.207 1.00 81.38 414 GLU A N 1
ATOM 3390 C CA . GLU A 1 414 ? -32.521 -18.926 -4.863 1.00 81.38 414 GLU A CA 1
ATOM 3391 C C . GLU A 1 414 ? -31.659 -19.755 -3.900 1.00 81.38 414 GLU A C 1
ATOM 3393 O O . GLU A 1 414 ? -31.482 -19.417 -2.729 1.00 81.38 414 GLU A O 1
ATOM 3398 N N . ARG A 1 415 ? -31.080 -20.855 -4.399 1.00 78.69 415 ARG A N 1
ATOM 3399 C CA . ARG A 1 415 ? -30.180 -21.698 -3.610 1.00 78.69 415 ARG A CA 1
ATOM 3400 C C . ARG A 1 415 ? -28.861 -21.000 -3.286 1.00 78.69 415 ARG A C 1
ATOM 3402 O O . ARG A 1 415 ? -28.363 -21.191 -2.180 1.00 78.69 415 ARG A O 1
ATOM 3409 N N . MET A 1 416 ? -28.300 -20.221 -4.210 1.00 75.94 416 MET A N 1
ATOM 3410 C CA . MET A 1 416 ? -27.121 -19.398 -3.927 1.00 75.94 416 MET A CA 1
ATOM 3411 C C . MET A 1 416 ? -27.441 -18.321 -2.898 1.00 75.94 416 MET A C 1
ATOM 3413 O O . MET A 1 416 ? -26.721 -18.237 -1.914 1.00 75.94 416 MET A O 1
ATOM 3417 N N . GLU A 1 417 ? -28.551 -17.595 -3.046 1.00 72.62 417 GLU A N 1
ATOM 3418 C CA . GLU A 1 417 ? -28.978 -16.582 -2.070 1.00 72.62 417 GLU A CA 1
ATOM 3419 C C . GLU A 1 417 ? -29.161 -17.180 -0.667 1.00 72.62 417 GLU A C 1
ATOM 3421 O O . GLU A 1 417 ? -28.777 -16.575 0.334 1.00 72.62 417 GLU A O 1
ATOM 3426 N N . ALA A 1 418 ? -29.705 -18.397 -0.568 1.00 79.31 418 ALA A N 1
ATOM 3427 C CA . ALA A 1 418 ? -29.830 -19.103 0.704 1.00 79.31 418 ALA A CA 1
ATOM 3428 C C . ALA A 1 418 ? -28.464 -19.473 1.312 1.00 79.31 418 ALA A C 1
ATOM 3430 O O . ALA A 1 418 ? -28.262 -19.267 2.509 1.00 79.31 418 ALA A O 1
ATOM 3431 N N . ILE A 1 419 ? -27.523 -19.978 0.504 1.00 74.19 419 ILE A N 1
ATOM 3432 C CA . ILE A 1 419 ? -26.161 -20.311 0.958 1.00 74.19 419 ILE A CA 1
ATOM 3433 C C . ILE A 1 419 ? -25.400 -19.042 1.358 1.00 74.19 419 ILE A C 1
ATOM 3435 O O . ILE A 1 419 ? -24.734 -19.035 2.386 1.00 74.19 419 ILE A O 1
ATOM 3439 N N . GLU A 1 420 ? -25.529 -17.957 0.598 1.00 63.28 420 GLU A N 1
ATOM 3440 C CA . GLU A 1 420 ? -24.933 -16.653 0.911 1.00 63.28 420 GLU A CA 1
ATOM 3441 C C . GLU A 1 420 ? -25.511 -16.080 2.211 1.00 63.28 420 GLU A C 1
ATOM 3443 O O . GLU A 1 420 ? -24.781 -15.536 3.037 1.00 63.28 420 GLU A O 1
ATOM 3448 N N . LYS A 1 421 ? -26.809 -16.276 2.466 1.00 69.81 421 LYS A N 1
ATOM 3449 C CA . LYS A 1 421 ? -27.435 -15.910 3.741 1.00 69.81 421 LYS A CA 1
ATOM 3450 C C . LYS A 1 421 ? -26.941 -16.769 4.909 1.00 69.81 421 LYS A C 1
ATOM 3452 O O . LYS A 1 421 ? -26.760 -16.240 6.006 1.00 69.81 421 LYS A O 1
ATOM 3457 N N . GLU A 1 422 ? -26.727 -18.068 4.701 1.00 72.06 422 GLU A N 1
ATOM 3458 C CA . GLU A 1 422 ? -26.124 -18.961 5.701 1.00 72.06 422 GLU A CA 1
ATOM 3459 C C . GLU A 1 422 ? -24.665 -18.596 5.983 1.00 72.06 422 GLU A C 1
ATOM 3461 O O . GLU A 1 422 ? -24.291 -18.520 7.151 1.00 72.06 422 GLU A O 1
ATOM 3466 N N . LEU A 1 423 ? -23.875 -18.293 4.947 1.00 65.12 423 LEU A N 1
ATOM 3467 C CA . LEU A 1 423 ? -22.513 -17.770 5.075 1.00 65.12 423 LEU A CA 1
ATOM 3468 C C . LEU A 1 423 ? -22.517 -16.492 5.902 1.00 65.12 423 LEU A C 1
ATOM 3470 O O . LEU A 1 423 ? -21.837 -16.433 6.918 1.00 65.12 423 LEU A O 1
ATOM 3474 N N . LYS A 1 424 ? -23.391 -15.538 5.574 1.00 57.06 424 LYS A N 1
ATOM 3475 C CA . LYS A 1 424 ? -23.536 -14.297 6.336 1.00 57.06 424 LYS A CA 1
ATOM 3476 C C . LYS A 1 424 ? -23.927 -14.550 7.796 1.00 57.06 424 LYS A C 1
ATOM 3478 O O . LYS A 1 424 ? -23.433 -13.895 8.711 1.00 57.06 424 LYS A O 1
ATOM 3483 N N . HIS A 1 425 ? -24.806 -15.518 8.063 1.00 65.25 425 HIS A N 1
ATOM 3484 C CA . HIS A 1 425 ? -25.175 -15.870 9.436 1.00 65.25 425 HIS A CA 1
ATOM 3485 C C . HIS A 1 425 ? -24.027 -16.543 10.201 1.00 65.25 425 HIS A C 1
ATOM 3487 O O . HIS A 1 425 ? -23.817 -16.256 11.385 1.00 65.25 425 HIS A O 1
ATOM 3493 N N . LEU A 1 426 ? -23.270 -17.405 9.524 1.00 65.62 426 LEU A N 1
ATOM 3494 C CA . LEU A 1 426 ? -22.075 -18.036 10.057 1.00 65.62 426 LEU A CA 1
ATOM 3495 C C . LEU A 1 426 ? -20.976 -17.003 10.326 1.00 65.62 426 LEU A C 1
ATOM 3497 O O . LEU A 1 426 ? -20.334 -17.083 11.367 1.00 65.62 426 LEU A O 1
ATOM 3501 N N . GLU A 1 427 ? -20.820 -16.001 9.463 1.00 57.19 427 GLU A N 1
ATOM 3502 C CA . GLU A 1 427 ? -19.942 -14.847 9.663 1.00 57.19 427 GLU A CA 1
ATOM 3503 C C . GLU A 1 427 ? -20.345 -14.080 10.924 1.00 57.19 427 GLU A C 1
ATOM 3505 O O . GLU A 1 427 ? -19.512 -13.900 11.805 1.00 57.19 427 GLU A O 1
ATOM 3510 N N . TYR A 1 428 ? -21.626 -13.740 11.119 1.00 53.03 428 TYR A N 1
ATOM 3511 C CA . TYR A 1 428 ? -22.078 -13.117 12.375 1.00 53.03 428 TYR A CA 1
ATOM 3512 C C . TYR A 1 428 ? -21.800 -13.990 13.615 1.00 53.03 428 TYR A C 1
ATOM 3514 O O . TYR A 1 428 ? -21.469 -13.462 14.680 1.00 53.03 428 TYR A O 1
ATOM 3522 N N . LYS A 1 429 ? -21.912 -15.322 13.502 1.00 59.91 429 LYS A N 1
ATOM 3523 C CA . LYS A 1 429 ? -21.594 -16.284 14.579 1.00 59.91 429 LYS A CA 1
ATOM 3524 C C . LYS A 1 429 ? -20.086 -16.357 14.850 1.00 59.91 429 LYS A C 1
ATOM 3526 O O . LYS A 1 429 ? -19.696 -16.430 16.013 1.00 59.91 429 LYS A O 1
ATOM 3531 N N . TYR A 1 430 ? -19.260 -16.309 13.806 1.00 58.47 430 TYR A N 1
ATOM 3532 C CA . TYR A 1 430 ? -17.797 -16.235 13.872 1.00 58.47 430 TYR A CA 1
ATOM 3533 C C . TYR A 1 430 ? -17.370 -14.957 14.594 1.00 58.47 430 TYR A C 1
ATOM 3535 O O . TYR A 1 430 ? -16.659 -14.981 15.597 1.00 58.47 430 TYR A O 1
ATOM 3543 N N . MET A 1 431 ? -17.930 -13.845 14.135 1.00 50.06 431 MET A N 1
ATOM 3544 C CA . MET A 1 431 ? -17.635 -12.500 14.585 1.00 50.06 431 MET A CA 1
ATOM 3545 C C . MET A 1 431 ? -18.091 -12.248 16.032 1.00 50.06 431 MET A C 1
ATOM 3547 O O . MET A 1 431 ? -17.336 -11.687 16.824 1.00 50.06 431 MET A O 1
ATOM 3551 N N . GLY A 1 432 ? -19.277 -12.723 16.435 1.00 51.88 432 GLY A N 1
ATOM 3552 C CA . GLY A 1 432 ? -19.761 -12.598 17.819 1.00 51.88 432 GLY A CA 1
ATOM 3553 C C . GLY A 1 432 ? -18.938 -13.390 18.843 1.00 51.88 432 GLY A C 1
ATOM 3554 O O . GLY A 1 432 ? -18.924 -13.069 20.031 1.00 51.88 432 GLY A O 1
ATOM 3555 N N . LYS A 1 433 ? -18.221 -14.421 18.388 1.00 54.03 433 LYS A N 1
ATOM 3556 C CA . LYS A 1 433 ? -17.354 -15.242 19.238 1.00 54.03 433 LYS A CA 1
ATOM 3557 C C . LYS A 1 433 ? -15.941 -14.676 19.342 1.00 54.03 433 LYS A C 1
ATOM 3559 O O . LYS A 1 433 ? -15.347 -14.820 20.400 1.00 54.03 433 LYS A O 1
ATOM 3564 N N . MET A 1 434 ? -15.447 -13.961 18.326 1.00 46.84 434 MET A N 1
ATOM 3565 C CA . MET A 1 434 ? -14.128 -13.297 18.338 1.00 46.84 434 MET A CA 1
ATOM 3566 C C . MET A 1 434 ? -13.947 -12.286 19.472 1.00 46.84 434 MET A C 1
ATOM 3568 O O . MET A 1 434 ? -12.859 -12.141 20.012 1.00 46.84 434 MET A O 1
ATOM 3572 N N . ILE A 1 435 ? -15.025 -11.624 19.887 1.00 50.00 435 ILE A N 1
ATOM 3573 C CA . ILE A 1 435 ? -14.996 -10.655 20.991 1.00 50.00 435 ILE A CA 1
ATOM 3574 C C . ILE A 1 435 ? -14.835 -11.347 22.362 1.00 50.00 435 ILE A C 1
ATOM 3576 O O . ILE A 1 435 ? -14.486 -10.705 23.351 1.00 50.00 435 ILE A O 1
ATOM 3580 N N . ASN A 1 436 ? -15.005 -12.672 22.424 1.00 52.31 436 ASN A N 1
ATOM 3581 C CA . ASN A 1 436 ? -14.668 -13.501 23.576 1.00 52.31 436 ASN A CA 1
ATOM 3582 C C . ASN A 1 436 ? -13.570 -14.504 23.187 1.00 52.31 436 ASN A C 1
ATOM 3584 O O . ASN A 1 436 ? -13.847 -15.626 22.762 1.00 52.31 436 ASN A O 1
ATOM 3588 N N . GLU A 1 437 ? -12.313 -14.094 23.367 1.00 46.41 437 GLU A N 1
ATOM 3589 C CA . GLU A 1 437 ? -11.101 -14.818 22.953 1.00 46.41 437 GLU A CA 1
ATOM 3590 C C . GLU A 1 437 ? -11.095 -16.301 23.375 1.00 46.41 437 GLU A C 1
ATOM 3592 O O . GLU A 1 437 ? -10.657 -17.168 22.623 1.00 46.41 437 GLU A O 1
ATOM 3597 N N . LYS A 1 438 ? -11.671 -16.629 24.538 1.00 46.44 438 LYS A N 1
ATOM 3598 C CA . LYS A 1 438 ? -11.737 -18.003 25.055 1.00 46.44 438 LYS A CA 1
ATOM 3599 C C . LYS A 1 438 ? -12.728 -18.889 24.287 1.00 46.44 438 LYS A C 1
ATOM 3601 O O . LYS A 1 438 ? -12.426 -20.043 24.011 1.00 46.44 438 LYS A O 1
ATOM 3606 N N . VAL A 1 439 ? -13.881 -18.339 23.906 1.00 50.53 439 VAL A N 1
ATOM 3607 C CA . VAL A 1 439 ? -14.912 -19.043 23.119 1.00 50.53 439 VAL A CA 1
ATOM 3608 C C . VAL A 1 439 ? -14.485 -19.158 21.655 1.00 50.53 439 VAL A C 1
ATOM 3610 O O . VAL A 1 439 ? -14.697 -20.191 21.023 1.00 50.53 439 VAL A O 1
ATOM 3613 N N . TYR A 1 440 ? -13.824 -18.126 21.122 1.00 53.56 440 TYR A N 1
ATOM 3614 C CA . TYR A 1 440 ? -13.286 -18.151 19.765 1.00 53.56 440 TYR A CA 1
ATOM 3615 C C . TYR A 1 440 ? -12.288 -19.295 19.558 1.00 53.56 440 TYR A C 1
ATOM 3617 O O . TYR A 1 440 ? -12.433 -20.060 18.607 1.00 53.56 440 TYR A O 1
ATOM 3625 N N . GLN A 1 441 ? -11.313 -19.461 20.458 1.00 51.12 441 GLN A N 1
ATOM 3626 C CA . GLN A 1 441 ? -10.278 -20.492 20.311 1.00 51.12 441 GLN A CA 1
ATOM 3627 C C . GLN A 1 441 ? -10.830 -21.926 20.394 1.00 51.12 441 GLN A C 1
ATOM 3629 O O . GLN A 1 441 ? -10.318 -22.814 19.714 1.00 51.12 441 GLN A O 1
ATOM 3634 N N . GLU A 1 442 ? -11.892 -22.162 21.171 1.00 58.25 442 GLU A N 1
ATOM 3635 C CA . GLU A 1 442 ? -12.521 -23.486 21.308 1.00 58.25 442 GLU A CA 1
ATOM 3636 C C . GLU A 1 442 ? -13.335 -23.897 20.066 1.00 58.25 442 GLU A C 1
ATOM 3638 O O . GLU A 1 442 ? -13.449 -25.084 19.760 1.00 58.25 442 GLU A O 1
ATOM 3643 N N . GLU A 1 443 ? -13.878 -22.933 19.317 1.00 58.47 443 GLU A N 1
ATOM 3644 C CA . GLU A 1 443 ? -14.802 -23.204 18.208 1.00 58.47 443 GLU A CA 1
ATOM 3645 C C . GLU A 1 443 ? -14.270 -22.810 16.823 1.00 58.47 443 GLU A C 1
ATOM 3647 O O . GLU A 1 443 ? -14.888 -23.185 15.822 1.00 58.47 443 GLU A O 1
ATOM 3652 N N . LYS A 1 444 ? -13.115 -22.127 16.739 1.00 58.62 444 LYS A N 1
ATOM 3653 C CA . LYS A 1 444 ? -12.475 -21.676 15.485 1.00 58.62 444 LYS A CA 1
ATOM 3654 C C . LYS A 1 444 ? -12.426 -22.789 14.442 1.00 58.62 444 LYS A C 1
ATOM 3656 O O . LYS A 1 444 ? -12.940 -22.616 13.346 1.00 58.62 444 LYS A O 1
ATOM 3661 N N . GLN A 1 445 ? -11.905 -23.966 14.799 1.00 63.56 445 GLN A N 1
ATOM 3662 C CA . GLN A 1 445 ? -11.789 -25.099 13.869 1.00 63.56 445 GLN A CA 1
ATOM 3663 C C . GLN A 1 445 ? -13.141 -25.572 13.318 1.00 63.56 445 GLN A C 1
ATOM 3665 O O . GLN A 1 445 ? -13.252 -25.871 12.129 1.00 63.56 445 GLN A O 1
ATOM 3670 N N . ASN A 1 446 ? -14.174 -25.619 14.163 1.00 67.19 446 ASN A N 1
ATOM 3671 C CA . ASN A 1 446 ? -15.508 -26.043 13.746 1.00 67.19 446 ASN A CA 1
ATOM 3672 C C . ASN A 1 446 ? -16.150 -25.011 12.820 1.00 67.19 446 ASN A C 1
ATOM 3674 O O . ASN A 1 446 ? -16.737 -25.384 11.810 1.00 67.19 446 ASN A O 1
ATOM 3678 N N . LEU A 1 447 ? -15.992 -23.724 13.128 1.00 63.59 447 LEU A N 1
ATOM 3679 C CA . LEU A 1 447 ? -16.547 -22.642 12.323 1.00 63.59 447 LEU A CA 1
ATOM 3680 C C . LEU A 1 447 ? -15.808 -22.468 10.987 1.00 63.59 447 LEU A C 1
ATOM 3682 O O . LEU A 1 447 ? -16.452 -22.256 9.965 1.00 63.59 447 LEU A O 1
ATOM 3686 N N . THR A 1 448 ? -14.477 -22.615 10.960 1.00 64.56 448 THR A N 1
ATOM 3687 C CA . THR A 1 448 ? -13.688 -22.618 9.715 1.00 64.56 448 THR A CA 1
ATOM 3688 C C . THR A 1 448 ? -14.098 -23.780 8.810 1.00 64.56 448 THR A C 1
ATOM 3690 O O . THR A 1 448 ? -14.239 -23.603 7.601 1.00 64.56 448 THR A O 1
ATOM 3693 N N . LYS A 1 449 ? -14.347 -24.962 9.387 1.00 72.12 449 LYS A N 1
ATOM 3694 C CA . LYS A 1 449 ? -14.857 -26.118 8.643 1.00 72.12 449 LYS A CA 1
ATOM 3695 C C . LYS A 1 449 ? -16.267 -25.869 8.097 1.00 72.12 449 LYS A C 1
ATOM 3697 O O . LYS A 1 449 ? -16.507 -26.107 6.920 1.00 72.12 449 LYS A O 1
ATOM 3702 N N . GLU A 1 450 ? -17.167 -25.340 8.927 1.00 74.50 450 GLU A N 1
ATOM 3703 C CA . GLU A 1 450 ? -18.541 -24.982 8.543 1.00 74.50 450 GLU A CA 1
ATOM 3704 C C . GLU A 1 450 ? -18.549 -23.949 7.395 1.00 74.50 450 GLU A C 1
ATOM 3706 O O . GLU A 1 450 ? -19.326 -24.084 6.450 1.00 74.50 450 GLU A O 1
ATOM 3711 N N . ARG A 1 451 ? -17.620 -22.978 7.415 1.00 69.81 451 ARG A N 1
ATOM 3712 C CA . ARG A 1 451 ? -17.434 -21.981 6.346 1.00 69.81 451 ARG A CA 1
ATOM 3713 C C . ARG A 1 451 ? -16.943 -22.626 5.054 1.00 69.81 451 ARG A C 1
ATOM 3715 O O . ARG A 1 451 ? -17.561 -22.426 4.013 1.00 69.81 451 ARG A O 1
ATOM 3722 N N . SER A 1 452 ? -15.891 -23.442 5.128 1.00 67.56 452 SER A N 1
ATOM 3723 C CA . SER A 1 452 ? -15.352 -24.148 3.959 1.00 67.56 452 SER A CA 1
ATOM 3724 C C . SER A 1 452 ? -16.405 -25.050 3.300 1.00 67.56 452 SER A C 1
ATOM 3726 O O . SER A 1 452 ? -16.530 -25.080 2.076 1.00 67.56 452 SER A O 1
ATOM 3728 N N . ASP A 1 453 ? -17.233 -25.733 4.095 1.00 73.62 453 ASP A N 1
ATOM 3729 C CA . ASP A 1 453 ? -18.331 -26.560 3.587 1.00 73.62 453 ASP A CA 1
ATOM 3730 C C . ASP A 1 453 ? -19.395 -25.728 2.845 1.00 73.62 453 ASP A C 1
ATOM 3732 O O . ASP A 1 453 ? -19.942 -26.181 1.835 1.00 73.62 453 ASP A O 1
ATOM 3736 N N . LEU A 1 454 ? -19.700 -24.515 3.316 1.00 69.50 454 LEU A N 1
ATOM 3737 C CA . LEU A 1 454 ? -20.639 -23.602 2.656 1.00 69.50 454 LEU A CA 1
ATOM 3738 C C . LEU A 1 454 ? -20.051 -22.964 1.389 1.00 69.50 454 LEU A C 1
ATOM 3740 O O . LEU A 1 454 ? -20.742 -22.911 0.373 1.00 69.50 454 LEU A O 1
ATOM 3744 N N . GLU A 1 455 ? -18.781 -22.556 1.403 1.00 64.19 455 GLU A N 1
ATOM 3745 C CA . GLU A 1 455 ? -18.076 -22.027 0.225 1.00 64.19 455 GLU A CA 1
ATOM 3746 C C . GLU A 1 455 ? -18.002 -23.075 -0.895 1.00 64.19 455 GLU A C 1
ATOM 3748 O O . GLU A 1 455 ? -18.301 -22.776 -2.053 1.00 64.19 455 GLU A O 1
ATOM 3753 N N . ASN A 1 456 ? -17.725 -24.336 -0.548 1.00 70.25 456 ASN A N 1
ATOM 3754 C CA . ASN A 1 456 ? -17.756 -25.450 -1.497 1.00 70.25 456 ASN A CA 1
ATOM 3755 C C . ASN A 1 456 ? -19.159 -25.671 -2.090 1.00 70.25 456 ASN A C 1
ATOM 3757 O O . ASN A 1 456 ? -19.299 -25.916 -3.291 1.00 70.25 456 ASN A O 1
ATOM 3761 N N . LYS A 1 457 ? -20.219 -25.554 -1.277 1.00 76.44 457 LYS A N 1
ATOM 3762 C CA . LYS A 1 457 ? -21.609 -25.633 -1.763 1.00 76.44 457 LYS A CA 1
ATOM 3763 C C . LYS A 1 457 ? -21.964 -24.459 -2.676 1.00 76.44 457 LYS A C 1
ATOM 3765 O O . LYS A 1 457 ? -22.679 -24.667 -3.657 1.00 76.44 457 LYS A O 1
ATOM 3770 N N . LEU A 1 458 ? -21.483 -23.253 -2.369 1.00 65.50 458 LEU A N 1
ATOM 3771 C CA . LEU A 1 458 ? -21.690 -22.065 -3.197 1.00 65.50 458 LEU A CA 1
ATOM 3772 C C . LEU A 1 458 ? -20.977 -22.211 -4.545 1.00 65.50 458 LEU A C 1
ATOM 3774 O O . LEU A 1 458 ? -21.567 -21.930 -5.587 1.00 65.50 458 LEU A O 1
ATOM 3778 N N . TYR A 1 459 ? -19.743 -22.719 -4.536 1.00 63.91 459 TYR A N 1
ATOM 3779 C CA . TYR A 1 459 ? -18.987 -23.028 -5.746 1.00 63.91 459 TYR A CA 1
ATOM 3780 C C . TYR A 1 459 ? -19.709 -24.057 -6.631 1.00 63.91 459 TYR A C 1
ATOM 3782 O O . TYR A 1 459 ? -19.907 -23.811 -7.820 1.00 63.91 459 TYR A O 1
ATOM 3790 N N . ASP A 1 460 ? -20.177 -25.174 -6.059 1.00 69.94 460 ASP A N 1
ATOM 3791 C CA . ASP A 1 460 ? -20.943 -26.195 -6.792 1.00 69.94 460 ASP A CA 1
ATOM 3792 C C . ASP A 1 460 ? -22.256 -25.629 -7.368 1.00 69.94 460 ASP A C 1
ATOM 3794 O O . ASP A 1 460 ? -22.622 -25.922 -8.510 1.00 69.94 460 ASP A O 1
ATOM 3798 N N . ALA A 1 461 ? -22.948 -24.767 -6.616 1.00 66.06 461 ALA A N 1
ATOM 3799 C CA . ALA A 1 461 ? -24.154 -24.087 -7.086 1.00 66.06 461 ALA A CA 1
ATOM 3800 C C . ALA A 1 461 ? -23.866 -23.137 -8.264 1.00 66.06 461 ALA A C 1
ATOM 3802 O O . ALA A 1 461 ? -24.569 -23.202 -9.277 1.00 66.06 461 ALA A O 1
ATOM 3803 N N . ARG A 1 462 ? -22.801 -22.323 -8.180 1.00 63.62 462 ARG A N 1
ATOM 3804 C CA . ARG A 1 462 ? -22.342 -21.445 -9.274 1.00 63.62 462 ARG A CA 1
ATOM 3805 C C . ARG A 1 462 ? -21.989 -22.248 -10.518 1.00 63.62 462 ARG A C 1
ATOM 3807 O O . ARG A 1 462 ? -22.453 -21.929 -11.609 1.00 63.62 462 ARG A O 1
ATOM 3814 N N . PHE A 1 463 ? -21.223 -23.324 -10.352 1.00 61.41 463 PHE A N 1
ATOM 3815 C CA . PHE A 1 463 ? -20.819 -24.195 -11.452 1.00 61.41 463 PHE A CA 1
ATOM 3816 C C . PHE A 1 463 ? -22.027 -24.812 -12.175 1.00 61.41 463 PHE A C 1
ATOM 3818 O O . PHE A 1 463 ? -22.095 -24.803 -13.405 1.00 61.41 463 PHE A O 1
ATOM 3825 N N . LYS A 1 464 ? -23.024 -25.303 -11.427 1.00 68.12 464 LYS A N 1
ATOM 3826 C CA . LYS A 1 464 ? -24.253 -25.875 -12.003 1.00 68.12 464 LYS A CA 1
ATOM 3827 C C . LYS A 1 464 ? -25.120 -24.838 -12.708 1.00 68.12 464 LYS A C 1
ATOM 3829 O O . LYS A 1 464 ? -25.707 -25.165 -13.736 1.00 68.12 464 LYS A O 1
ATOM 3834 N N . MET A 1 465 ? -25.182 -23.614 -12.191 1.00 71.81 465 MET A N 1
ATOM 3835 C CA . MET A 1 465 ? -25.894 -22.510 -12.834 1.00 71.81 465 MET A CA 1
ATOM 3836 C C . MET A 1 465 ? -25.218 -22.091 -14.144 1.00 71.81 465 MET A C 1
ATOM 3838 O O . MET A 1 465 ? -25.901 -21.987 -15.156 1.00 71.81 465 MET A O 1
ATOM 3842 N N . ILE A 1 466 ? -23.888 -21.932 -14.153 1.00 61.44 466 ILE A N 1
ATOM 3843 C CA . ILE A 1 466 ? -23.113 -21.592 -15.361 1.00 61.44 466 ILE A CA 1
ATOM 3844 C C . ILE A 1 466 ? -23.280 -22.656 -16.447 1.00 61.44 466 ILE A C 1
ATOM 3846 O O . ILE A 1 466 ? -23.327 -22.318 -17.616 1.00 61.44 466 ILE A O 1
ATOM 3850 N N . LYS A 1 467 ? -23.400 -23.936 -16.079 1.00 61.78 467 LYS A N 1
ATOM 3851 C CA . LYS A 1 467 ? -23.632 -25.022 -17.041 1.00 61.78 467 LYS A CA 1
ATOM 3852 C C . LYS A 1 467 ? -25.037 -24.998 -17.673 1.00 61.78 467 LYS A C 1
ATOM 3854 O O . LYS A 1 467 ? -25.238 -25.624 -18.709 1.00 61.78 467 LYS A O 1
ATOM 3859 N N . LEU A 1 468 ? -26.015 -24.381 -17.005 1.00 67.56 468 LEU A N 1
ATOM 3860 C CA . LEU A 1 468 ? -27.402 -24.277 -17.476 1.00 67.56 468 LEU A CA 1
ATOM 3861 C C . LEU A 1 468 ? -27.654 -23.031 -18.337 1.00 67.56 468 LEU A C 1
ATOM 3863 O O . LEU A 1 468 ? -28.604 -23.044 -19.118 1.00 67.56 468 LEU A O 1
ATOM 3867 N N . ILE A 1 469 ? -26.856 -21.976 -18.139 1.00 66.81 469 ILE A N 1
ATOM 3868 C CA . ILE A 1 469 ? -26.801 -20.760 -18.970 1.00 66.81 469 ILE A CA 1
ATOM 3869 C C . ILE A 1 469 ? -26.057 -21.086 -20.264 1.00 66.81 469 ILE A C 1
ATOM 3871 O O . ILE A 1 469 ? -26.538 -20.630 -21.325 1.00 66.81 469 ILE A O 1
#

Radius of gyration: 30.29 Å; Cα contacts (8 Å, |Δi|>4): 623; chains: 1; bounding box: 68×50×99 Å